Protein AF-0000000069313063 (afdb_homodimer)

InterPro domains:
  IPR000152 EGF-type aspartate/asparagine hydroxylation site [PS00010] (157-168)
  IPR000152 EGF-type aspartate/asparagine hydroxylation site [PS00010] (200-211)
  IPR000742 EGF-like domain [PS01186] (166-179)
  IPR000742 EGF-like domain [PS01186] (209-223)
  IPR000742 EGF-like domain [PS50026] (142-180)
  IPR000742 EGF-like domain [PS50026] (181-224)
  IPR000742 EGF-like domain [SM00181] (109-139)
  IPR000742 EGF-like domain [SM00181] (145-180)
  IPR000742 EGF-like domain [SM00181] (184-224)
  IPR001881 EGF-like calcium-binding domain [SM00179] (142-180)
  IPR001881 EGF-like calcium-binding domain [SM00179] (181-224)
  IPR018097 EGF-like calcium-binding, conserved site [PS01187] (181-209)
  IPR024731 NELL2-like, EGF domain [PF12947] (150-179)
  IPR049883 NOTCH1, EGF-like calcium-binding domain [PF07645] (181-223)

pLDDT: mean 73.03, std 28.34, range [18.27, 98.0]

Sequence (508 aa):
MAVDRWSEAVGRNRRKFAKMKIFLPLVVWIVLLFRTTSAQYSASRKNVGIFGLKHEVFFLNLEDGYFGCQVNESTDYLQLYELSKLCDGTSDCYMGSDELRNKLKCTNDCDKDGTACSNGVCLEGLCHCNDGFGGCNCQVPDENECKYRPCDVFAHCTNTLGSFTCTCFPGYRGDGFHCEDIDECQDPAIAARCVENAECCNLPAHFVCKCKPGFEGDGEERCTGKCLDRVAILAINGKVGQGGSSPPGCDLRMMAVDRWSEAVGRNRRKFAKMKIFLPL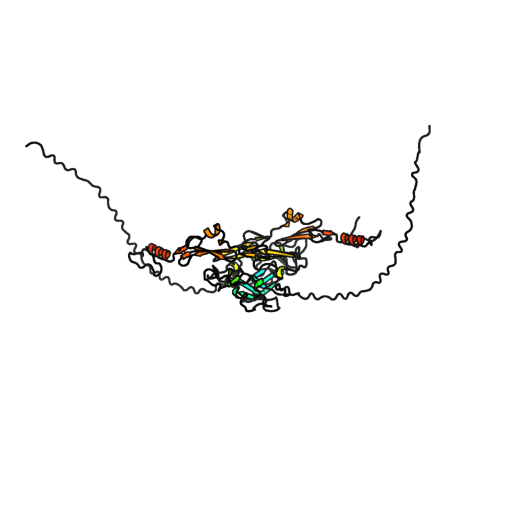VVWIVLLFRTTSAQYSASRKNVGIFGLKHEVFFLNLEDGYFGCQVNESTDYLQLYELSKLCDGTSDCYMGSDELRNKLKCTNDCDKDGTACSNGVCLEGLCHCNDGFGGCNCQVPDENECKYRPCDVFAHCTNTLGSFTCTCFPGYRGDGFHCEDIDECQDPAIAARCVENAECCNLPAHFVCKCKPGFEGDGEERCTGKCLDRVAILAINGKVGQGGSSPPGCDLRM

Organism: Aedes albopictus (NCBI:txid7160)

Radius of gyration: 39.66 Å; Cα contacts (8 Å, |Δi|>4): 950; chains: 2; bounding box: 86×191×45 Å

Secondary structure (DSSP, 8-state):
-------------------------------------------------SSSSTT--EEEETTTTEEEE-SSS--SEEEEEEGGGTTSS---SGGGGGG-HHHHTB-S---BTTB---SEEEETTEEEEPTTEESGGG-EE---GGGG--S-TTEEEEEETTEEEEEEPTTEEESSSSEEE--GGGSHHHHTTS-TTEEEEEETTEEEEEEPTTEEE-SSS-EEEHHHHHHHHHHHTT---TT----TT-----/-------------------------------------------------SSSSTT--EEEETTTTEEEE-SSS--SEEEEEEGGGTTSS---SGGGGGG-HHHHTB-S---BTTB---SEEEETTEEEEPTTEESGGG-EE---GGGG--S-TTEEEEEETTEEEEEEPTTEEESSSSEEE--GGGSHHHHTTS-TTEEEEEETTEEEEEEPTTEEE-SSS-EEEHHHHHHHHHHHTT---TT----TT-----

Solvent-accessible surface area (backbone atoms only — not comparable to full-atom values): 28732 Å² total; per-residue (Å²): 140,90,86,85,78,83,76,79,76,79,79,77,82,73,78,74,78,78,70,82,74,72,76,69,70,75,69,72,72,72,71,69,74,70,76,69,74,73,71,76,72,72,82,68,80,76,25,54,9,24,85,78,37,58,41,40,55,74,49,80,36,69,61,63,9,29,32,34,24,15,64,50,81,56,69,54,43,27,40,55,41,52,31,46,53,46,58,62,84,57,70,71,29,40,93,32,63,45,48,42,37,80,75,65,33,54,46,85,64,27,59,52,95,86,40,62,49,78,38,17,29,32,40,76,47,36,37,45,25,16,61,49,31,21,64,78,39,19,74,33,83,21,69,57,56,49,60,30,59,74,39,22,83,54,27,45,56,41,51,39,79,82,38,66,47,42,40,35,37,83,37,36,46,63,72,2,64,49,48,43,71,45,59,50,48,74,39,65,76,56,32,62,45,23,29,70,59,26,40,58,38,66,41,83,44,40,64,46,33,40,34,36,93,69,32,45,61,66,2,52,83,40,34,44,44,58,41,54,56,52,45,48,51,32,51,70,66,61,65,58,56,93,81,70,74,58,62,93,86,33,78,71,75,123,136,75,89,86,76,92,75,89,74,88,74,83,80,74,87,70,77,73,73,75,75,74,71,68,70,74,71,73,72,73,72,69,74,69,73,67,74,75,71,74,71,73,84,68,84,76,43,64,5,25,84,73,40,42,60,50,54,74,48,79,37,70,62,66,9,30,30,35,24,16,63,51,82,56,68,54,43,27,42,54,41,52,32,48,54,46,57,62,84,58,70,71,28,42,92,34,64,44,49,42,36,78,75,65,35,53,48,83,64,26,57,50,95,87,41,62,50,79,39,17,28,31,39,75,46,35,37,45,24,16,62,50,31,22,62,77,41,18,74,34,84,22,68,57,56,50,51,34,57,77,36,22,85,54,29,46,55,42,51,39,79,82,37,67,49,41,41,35,36,83,37,36,46,64,72,2,63,49,48,42,70,46,61,49,48,75,39,64,75,54,32,61,47,25,30,72,59,27,41,58,37,66,40,83,43,39,64,45,33,40,33,35,92,68,32,46,61,67,2,51,84,40,33,45,43,57,40,54,54,53,44,49,51,32,50,70,66,62,64,59,54,92,83,67,73,55,61,94,87,33,77,70,77,120

Foldseek 3Di:
DDDDDPPPPPDDPPPVPDDDPPPPPPPVPPPPPPVPPPPPPPPPQFQVQVVPHTVWDKDDDLQQQKIWTAQENDPPDIDIDGQQQALPPDQRHYVSPSNPCVVQQFDQQQCPPNHHLPQAGQHVNHGRGTAQFDDGSRPHGAHRPCVVVQFDPQWDWHGHRNDIAIGGDQQWDDRRNDIDGDFQCVDPVSQPLFDPQWGWAGDGNGIFTGGHPQWDDRRRPDTHGPQVVVVVVCVVVVVPDDPDDRPPPPPPPD/DDDDDPDDDPDPDDDPPPPPPPCPPPPVPPPPPPPPVPPPPPPPQCQCPVVSGHQWDKDDDLQQQKIWTAQENDPPDIDIDGQQQALPPDQRHYVSPSNPCVVQQFDQQQDPPNHHLPQAGQHVNHGRGTAQFDDGSRPHGAHRPCVVVQFDPQWDWHGHGNDIAIGGDQQWDDRRNDIDGDFQCVDPVSQPLFDPQWGWAGDGNGIATGGHPQWDDRRRPDTHGPQVVVVVVCVVVVVPDDPDDRPPPPPPPD

Structure (mmCIF, N/CA/C/O backbone):
data_AF-0000000069313063-model_v1
#
loop_
_entity.id
_entity.type
_entity.pdbx_description
1 polymer 'Uncharacterized protein'
#
loop_
_atom_site.group_PDB
_atom_site.id
_atom_site.type_symbol
_atom_site.label_atom_id
_atom_site.label_alt_id
_atom_site.label_comp_id
_atom_site.label_asym_id
_atom_site.label_entity_id
_atom_site.label_seq_id
_atom_site.pdbx_PDB_ins_code
_atom_site.Cartn_x
_atom_site.Cartn_y
_atom_site.Cartn_z
_atom_site.occupancy
_atom_site.B_iso_or_equiv
_atom_site.auth_seq_id
_atom_site.auth_comp_id
_atom_site.auth_asym_id
_atom_site.auth_atom_id
_atom_site.pdbx_PDB_model_num
ATOM 1 N N . MET A 1 1 ? 63.906 84 6.797 1 19.88 1 MET A N 1
ATOM 2 C CA . MET A 1 1 ? 62.812 84.375 5.914 1 19.88 1 MET A CA 1
ATOM 3 C C . MET A 1 1 ? 61.656 83.438 6.027 1 19.88 1 MET A C 1
ATOM 5 O O . MET A 1 1 ? 61.844 82.25 6.457 1 19.88 1 MET A O 1
ATOM 9 N N . ALA A 1 2 ? 60.438 83.875 5.461 1 21.88 2 ALA A N 1
ATOM 10 C CA . ALA A 1 2 ? 59 83.875 5.602 1 21.88 2 ALA A CA 1
ATOM 11 C C . ALA A 1 2 ? 58.406 82.5 5.168 1 21.88 2 ALA A C 1
ATOM 13 O O . ALA A 1 2 ? 58.719 82 4.09 1 21.88 2 ALA A O 1
ATOM 14 N N . VAL A 1 3 ? 57.656 81.875 6.07 1 22.44 3 VAL A N 1
ATOM 15 C CA . VAL A 1 3 ? 57.25 80.5 6.375 1 22.44 3 VAL A CA 1
ATOM 16 C C . VAL A 1 3 ? 56.312 80 5.293 1 22.44 3 VAL A C 1
ATOM 18 O O . VAL A 1 3 ? 56.594 79 4.645 1 22.44 3 VAL A O 1
ATOM 21 N N . ASP A 1 4 ? 54.906 80.125 5.395 1 19.3 4 ASP A N 1
ATOM 22 C CA . ASP A 1 4 ? 53.938 79.125 5.789 1 19.3 4 ASP A CA 1
ATOM 23 C C . ASP A 1 4 ? 53.094 78.688 4.594 1 19.3 4 ASP A C 1
ATOM 25 O O . ASP A 1 4 ? 52.938 77.5 4.332 1 19.3 4 ASP A O 1
ATOM 29 N N . ARG A 1 5 ? 51.875 79.438 4.273 1 22.56 5 ARG A N 1
ATOM 30 C CA . ARG A 1 5 ? 50.469 79.125 4.539 1 22.56 5 ARG A CA 1
ATOM 31 C C . ARG A 1 5 ? 49.75 78.75 3.258 1 22.56 5 ARG A C 1
ATOM 33 O O . ARG A 1 5 ? 49.062 79.562 2.67 1 22.56 5 ARG A O 1
ATOM 40 N N . TRP A 1 6 ? 50.25 78.125 2.268 1 23.5 6 TRP A N 1
ATOM 41 C CA . TRP A 1 6 ? 49.656 78.25 0.927 1 23.5 6 TRP A CA 1
ATOM 42 C C . TRP A 1 6 ? 48.312 77.562 0.877 1 23.5 6 TRP A C 1
ATOM 44 O O . TRP A 1 6 ? 48.219 76.312 0.879 1 23.5 6 TRP A O 1
ATOM 54 N N . SER A 1 7 ? 47.281 77.938 1.852 1 25.27 7 SER A N 1
ATOM 55 C CA . SER A 1 7 ? 46 77.312 2.121 1 25.27 7 SER A CA 1
ATOM 56 C C . SER A 1 7 ? 45.125 77.312 0.876 1 25.27 7 SER A C 1
ATOM 58 O O . SER A 1 7 ? 44.75 78.312 0.347 1 25.27 7 SER A O 1
ATOM 60 N N . GLU A 1 8 ? 45.406 76.375 -0.096 1 24.44 8 GLU A N 1
ATOM 61 C CA . GLU A 1 8 ? 44.781 76.312 -1.408 1 24.44 8 GLU A CA 1
ATOM 62 C C . GLU A 1 8 ? 43.25 76.188 -1.281 1 24.44 8 GLU A C 1
ATOM 64 O O . GLU A 1 8 ? 42.75 75.375 -0.456 1 24.44 8 GLU A O 1
ATOM 69 N N . ALA A 1 9 ? 42.438 77.125 -1.592 1 25.62 9 ALA A N 1
ATOM 70 C CA . ALA A 1 9 ? 41.125 77.688 -1.739 1 25.62 9 ALA A CA 1
ATOM 71 C C . ALA A 1 9 ? 40.219 76.812 -2.559 1 25.62 9 ALA A C 1
ATOM 73 O O . ALA A 1 9 ? 40.281 76.75 -3.789 1 25.62 9 ALA A O 1
ATOM 74 N N . VAL A 1 10 ? 40.219 75.375 -2.166 1 27.88 10 VAL A N 1
ATOM 75 C CA . VAL A 1 10 ? 39.5 74.5 -3.08 1 27.88 10 VAL A CA 1
ATOM 76 C C . VAL A 1 10 ? 38.031 74.938 -3.188 1 27.88 10 VAL A C 1
ATOM 78 O O . VAL A 1 10 ? 37.375 75.188 -2.174 1 27.88 10 VAL A O 1
ATOM 81 N N . GLY A 1 11 ? 37.656 75.562 -4.277 1 22.42 11 GLY A N 1
ATOM 82 C CA . GLY A 1 11 ? 36.469 76.25 -4.805 1 22.42 11 GLY A CA 1
ATOM 83 C C . GLY A 1 11 ? 35.188 75.438 -4.645 1 22.42 11 GLY A C 1
ATOM 84 O O . GLY A 1 11 ? 35.219 74.188 -4.711 1 22.42 11 GLY A O 1
ATOM 85 N N . ARG A 1 12 ? 34.094 75.875 -4.023 1 24.94 12 ARG A N 1
ATOM 86 C CA . ARG A 1 12 ? 32.781 75.75 -3.383 1 24.94 12 ARG A CA 1
ATOM 87 C C . ARG A 1 12 ? 31.703 75.438 -4.406 1 24.94 12 ARG A C 1
ATOM 89 O O . ARG A 1 12 ? 30.938 76.312 -4.809 1 24.94 12 ARG A O 1
ATOM 96 N N . ASN A 1 13 ? 32.062 74.688 -5.602 1 23.06 13 ASN A N 1
ATOM 97 C CA . ASN A 1 13 ? 30.984 74.812 -6.598 1 23.06 13 ASN A CA 1
ATOM 98 C C . ASN A 1 13 ? 29.672 74.25 -6.082 1 23.06 13 ASN A C 1
ATOM 100 O O . ASN A 1 13 ? 29.578 73.062 -5.789 1 23.06 13 ASN A O 1
ATOM 104 N N . ARG A 1 14 ? 28.797 75 -5.391 1 25.19 14 ARG A N 1
ATOM 105 C CA . ARG A 1 14 ? 27.531 74.812 -4.695 1 25.19 14 ARG A CA 1
ATOM 106 C C . ARG A 1 14 ? 26.422 74.438 -5.664 1 25.19 14 ARG A C 1
ATOM 108 O O . ARG A 1 14 ? 25.969 75.25 -6.465 1 25.19 14 ARG A O 1
ATOM 115 N N . ARG A 1 15 ? 26.594 73.25 -6.461 1 24.78 15 ARG A N 1
ATOM 116 C CA . ARG A 1 15 ? 25.547 72.938 -7.445 1 24.78 15 ARG A CA 1
ATOM 117 C C . ARG A 1 15 ? 24.172 72.875 -6.789 1 24.78 15 ARG A C 1
ATOM 119 O O . ARG A 1 15 ? 23.953 72 -5.926 1 24.78 15 ARG A O 1
ATOM 126 N N . LYS A 1 16 ? 23.547 74 -6.598 1 24.11 16 LYS A N 1
ATOM 127 C CA . LYS A 1 16 ? 22.234 74.188 -5.988 1 24.11 16 LYS A CA 1
ATOM 128 C C . LYS A 1 16 ? 21.172 73.375 -6.688 1 24.11 16 LYS A C 1
ATOM 130 O O . LYS A 1 16 ? 20.922 73.562 -7.883 1 24.11 16 LYS A O 1
ATOM 135 N N . PHE A 1 17 ? 21.156 72.062 -6.422 1 24.08 17 PHE A N 1
ATOM 136 C CA . PHE A 1 17 ? 20.219 71.125 -7.004 1 24.08 17 PHE A CA 1
ATOM 137 C C . PHE A 1 17 ? 18.781 71.625 -6.836 1 24.08 17 PHE A C 1
ATOM 139 O O . PHE A 1 17 ? 18.359 71.938 -5.734 1 24.08 17 PHE A O 1
ATOM 146 N N . ALA A 1 18 ? 18.328 72.25 -7.91 1 21.94 18 ALA A N 1
ATOM 147 C CA . ALA A 1 18 ? 17.047 72.875 -8.156 1 21.94 18 ALA A CA 1
ATOM 148 C C . ALA A 1 18 ? 15.914 72.062 -7.5 1 21.94 18 ALA A C 1
ATOM 150 O O . ALA A 1 18 ? 16.078 70.938 -7.129 1 21.94 18 ALA A O 1
ATOM 151 N N . LYS A 1 19 ? 14.805 72.25 -8.109 1 24.27 19 LYS A N 1
ATOM 152 C CA . LYS A 1 19 ? 13.453 72.75 -7.941 1 24.27 19 LYS A CA 1
ATOM 153 C C . LYS A 1 19 ? 12.461 71.688 -7.617 1 24.27 19 LYS A C 1
ATOM 155 O O . LYS A 1 19 ? 11.398 71.938 -7.051 1 24.27 19 LYS A O 1
ATOM 160 N N . MET A 1 20 ? 12.555 70.438 -8.242 1 25.53 20 MET A N 1
ATOM 161 C CA . MET A 1 20 ? 11.281 70.125 -8.875 1 25.53 20 MET A CA 1
ATOM 162 C C . MET A 1 20 ? 10.227 69.75 -7.828 1 25.53 20 MET A C 1
ATOM 164 O O . MET A 1 20 ? 10.453 68.875 -6.98 1 25.53 20 MET A O 1
ATOM 168 N N . LYS A 1 21 ? 9.445 70.75 -7.504 1 25.38 21 LYS A N 1
ATOM 169 C CA . LYS A 1 21 ? 8.352 70.688 -6.535 1 25.38 21 LYS A CA 1
ATOM 170 C C . LYS A 1 21 ? 7.434 69.5 -6.816 1 25.38 21 LYS A C 1
ATOM 172 O O . LYS A 1 21 ? 6.859 69.375 -7.898 1 25.38 21 LYS A O 1
ATOM 177 N N . ILE A 1 22 ? 7.746 68.375 -6.309 1 27.7 22 ILE A N 1
ATOM 178 C CA . ILE A 1 22 ? 7.004 67.125 -6.441 1 27.7 22 ILE A CA 1
ATOM 179 C C . ILE A 1 22 ? 5.582 67.312 -5.914 1 27.7 22 ILE A C 1
ATOM 181 O O . ILE A 1 22 ? 5.387 67.625 -4.742 1 27.7 22 ILE A O 1
ATOM 185 N N . PHE A 1 23 ? 4.844 68.062 -6.73 1 26.73 23 PHE A N 1
ATOM 186 C CA . PHE A 1 23 ? 3.434 68.25 -6.406 1 26.73 23 PHE A CA 1
ATOM 187 C C . PHE A 1 23 ? 2.828 66.938 -5.922 1 26.73 23 PHE A C 1
ATOM 189 O O . PHE A 1 23 ? 2.879 65.938 -6.629 1 26.73 23 PHE A O 1
ATOM 196 N N . LEU A 1 24 ? 2.914 66.75 -4.691 1 26.66 24 LEU A N 1
ATOM 197 C CA . LEU A 1 24 ? 2.396 65.625 -3.98 1 26.66 24 LEU A CA 1
ATOM 198 C C . LEU A 1 24 ? 0.89 65.5 -4.172 1 26.66 24 LEU A C 1
ATOM 200 O O . LEU A 1 24 ? 0.127 66.312 -3.709 1 26.66 24 LEU A O 1
ATOM 204 N N . PRO A 1 25 ? 0.519 65.312 -5.465 1 30.34 25 PRO A N 1
ATOM 205 C CA . PRO A 1 25 ? -0.942 65.312 -5.562 1 30.34 25 PRO A CA 1
ATOM 206 C C . PRO A 1 25 ? -1.604 64.562 -4.422 1 30.34 25 PRO A C 1
ATOM 208 O O . PRO A 1 25 ? -0.998 63.625 -3.854 1 30.34 25 PRO A O 1
ATOM 211 N N . LEU A 1 26 ? -2.242 65.312 -3.688 1 28.28 26 LEU A N 1
ATOM 212 C CA . LEU A 1 26 ? -3.084 64.875 -2.59 1 28.28 26 LEU A CA 1
ATOM 213 C C . LEU A 1 26 ? -4.008 63.719 -3.051 1 28.28 26 LEU A C 1
ATOM 215 O O . LEU A 1 26 ? -4.961 63.969 -3.791 1 28.28 26 LEU A O 1
ATOM 219 N N . VAL A 1 27 ? -3.447 62.75 -3.695 1 27.09 27 VAL A N 1
ATOM 220 C CA . VAL A 1 27 ? -4.379 61.719 -4.129 1 27.09 27 VAL A CA 1
ATOM 221 C C . VAL A 1 27 ? -5.332 61.375 -2.984 1 27.09 27 VAL A C 1
ATOM 223 O O . VAL A 1 27 ? -4.895 61 -1.896 1 27.09 27 VAL A O 1
ATOM 226 N N . VAL A 1 28 ? -6.32 62.156 -2.852 1 25.17 28 VAL A N 1
ATOM 227 C CA . VAL A 1 28 ? -7.465 61.875 -1.992 1 25.17 28 VAL A CA 1
ATOM 228 C C . VAL A 1 28 ? -7.805 60.406 -2.049 1 25.17 28 VAL A C 1
ATOM 230 O O . VAL A 1 28 ? -8.102 59.875 -3.119 1 25.17 28 VAL A O 1
ATOM 233 N N . TRP A 1 29 ? -7.168 59.688 -1.203 1 25.36 29 TRP A N 1
ATOM 234 C CA . TRP A 1 29 ? -7.402 58.25 -0.982 1 25.36 29 TRP A CA 1
ATOM 235 C C . TRP A 1 29 ? -8.883 57.969 -0.744 1 25.36 29 TRP A C 1
ATOM 237 O O . TRP A 1 29 ? -9.438 58.375 0.287 1 25.36 29 TRP A O 1
ATOM 247 N N . ILE A 1 30 ? -9.656 58.469 -1.692 1 25.67 30 ILE A N 1
ATOM 248 C CA . ILE A 1 30 ? -11.039 58.031 -1.514 1 25.67 30 ILE A CA 1
ATOM 249 C C . ILE A 1 30 ? -11.078 56.594 -1.012 1 25.67 30 ILE A C 1
ATOM 251 O O . ILE A 1 30 ? -10.531 55.688 -1.649 1 25.67 30 ILE A O 1
ATOM 255 N N . VAL A 1 31 ? -11.172 56.531 0.251 1 25.62 31 VAL A N 1
ATOM 256 C CA . VAL A 1 31 ? -11.336 55.344 1.094 1 25.62 31 VAL A CA 1
ATOM 257 C C . VAL A 1 31 ? -12.539 54.531 0.612 1 25.62 31 VAL A C 1
ATOM 259 O O . VAL A 1 31 ? -13.688 54.906 0.853 1 25.62 31 VAL A O 1
ATOM 262 N N . LEU A 1 32 ? -12.656 54.5 -0.656 1 25.53 32 LEU A N 1
ATOM 263 C CA . LEU A 1 32 ? -13.852 53.719 -0.974 1 25.53 32 LEU A CA 1
ATOM 264 C C . LEU A 1 32 ? -13.922 52.438 -0.115 1 25.53 32 LEU A C 1
ATOM 266 O O . LEU A 1 32 ? -12.953 51.688 -0.033 1 25.53 32 LEU A O 1
ATOM 270 N N . LEU A 1 33 ? -14.672 52.594 0.9 1 27.05 33 LEU A N 1
ATOM 271 C CA . LEU A 1 33 ? -15.133 51.562 1.818 1 27.05 33 LEU A CA 1
ATOM 272 C C . LEU A 1 33 ? -15.602 50.344 1.054 1 27.05 33 LEU A C 1
ATOM 274 O O . LEU A 1 33 ? -16.719 50.312 0.542 1 27.05 33 LEU A O 1
ATOM 278 N N . PHE A 1 34 ? -14.93 49.938 0.054 1 26.33 34 PHE A N 1
ATOM 279 C CA . PHE A 1 34 ? -15.492 48.75 -0.546 1 26.33 34 PHE A CA 1
ATOM 280 C C . PHE A 1 34 ? -15.734 47.688 0.511 1 26.33 34 PHE A C 1
ATOM 282 O O . PHE A 1 34 ? -14.805 47.281 1.22 1 26.33 34 PHE A O 1
ATOM 289 N N . ARG A 1 35 ? -16.891 47.75 1.106 1 26.06 35 ARG A N 1
ATOM 290 C CA . ARG A 1 35 ? -17.469 46.688 1.923 1 26.06 35 ARG A CA 1
ATOM 291 C C . ARG A 1 35 ? -17.219 45.312 1.307 1 26.06 35 ARG A C 1
ATOM 293 O O . ARG A 1 35 ? -17.812 44.969 0.28 1 26.06 35 ARG A O 1
ATOM 300 N N . THR A 1 36 ? -16.016 44.969 1.08 1 24.17 36 THR A N 1
ATOM 301 C CA . THR A 1 36 ? -15.859 43.625 0.569 1 24.17 36 THR A CA 1
ATOM 302 C C . THR A 1 36 ? -16.594 42.625 1.452 1 24.17 36 THR A C 1
ATOM 304 O O . THR A 1 36 ? -16.297 42.5 2.645 1 24.17 36 THR A O 1
ATOM 307 N N . THR A 1 37 ? -17.859 42.531 1.268 1 28.08 37 THR A N 1
ATOM 308 C CA . THR A 1 37 ? -18.641 41.438 1.832 1 28.08 37 THR A CA 1
ATOM 309 C C . THR A 1 37 ? -17.891 40.125 1.699 1 28.08 37 THR A C 1
ATOM 311 O O . THR A 1 37 ? -17.531 39.719 0.592 1 28.08 37 THR A O 1
ATOM 314 N N . SER A 1 38 ? -16.969 39.906 2.527 1 24.75 38 SER A N 1
ATOM 315 C CA . SER A 1 38 ? -16.234 38.656 2.619 1 24.75 38 SER A CA 1
ATOM 316 C C . SER A 1 38 ? -17.172 37.469 2.656 1 24.75 38 SER A C 1
ATOM 318 O O . SER A 1 38 ? -17.922 37.281 3.627 1 24.75 38 SER A O 1
ATOM 320 N N . ALA A 1 39 ? -17.891 37.281 1.632 1 25.47 39 ALA A N 1
ATOM 321 C CA . ALA A 1 39 ? -18.703 36.062 1.594 1 25.47 39 ALA A CA 1
ATOM 322 C C . ALA A 1 39 ? -17.922 34.844 2.041 1 25.47 39 ALA A C 1
ATOM 324 O O . ALA A 1 39 ? -16.844 34.562 1.497 1 25.47 39 ALA A O 1
ATOM 325 N N . GLN A 1 40 ? -18.031 34.438 3.234 1 23.42 40 GLN A N 1
ATOM 326 C CA . GLN A 1 40 ? -17.609 33.25 3.955 1 23.42 40 GLN A CA 1
ATOM 327 C C . GLN A 1 40 ? -17.844 31.984 3.113 1 23.42 40 GLN A C 1
ATOM 329 O O . GLN A 1 40 ? -18.984 31.594 2.863 1 23.42 40 GLN A O 1
ATOM 334 N N . TYR A 1 41 ? -17.141 31.969 2.037 1 21.73 41 TYR A N 1
ATOM 335 C CA . TYR A 1 41 ? -17.266 30.734 1.285 1 21.73 41 TYR A CA 1
ATOM 336 C C . TYR A 1 41 ? -17.156 29.531 2.207 1 21.73 41 TYR A C 1
ATOM 338 O O . TYR A 1 41 ? -16.172 29.375 2.936 1 21.73 41 TYR A O 1
ATOM 346 N N . SER A 1 42 ? -18.203 29.078 2.766 1 24.08 42 SER A N 1
ATOM 347 C CA . SER A 1 42 ? -18.453 27.797 3.406 1 24.08 42 SER A CA 1
ATOM 348 C C . SER A 1 42 ? -17.734 26.672 2.688 1 24.08 42 SER A C 1
ATOM 350 O O . SER A 1 42 ? -17.891 26.484 1.479 1 24.08 42 SER A O 1
ATOM 352 N N . ALA A 1 43 ? -16.562 26.453 3.125 1 25.83 43 ALA A N 1
ATOM 353 C CA . ALA A 1 43 ? -15.68 25.406 2.633 1 25.83 43 ALA A CA 1
ATOM 354 C C . ALA A 1 43 ? -16.453 24.109 2.398 1 25.83 43 ALA A C 1
ATOM 356 O O . ALA A 1 43 ? -16.844 23.422 3.354 1 25.83 43 ALA A O 1
ATOM 357 N N . SER A 1 44 ? -17.375 24.047 1.571 1 24.95 44 SER A N 1
ATOM 358 C CA . SER A 1 44 ? -18.016 22.844 1.021 1 24.95 44 SER A CA 1
ATOM 359 C C . SER A 1 44 ? -16.984 21.781 0.676 1 24.95 44 SER A C 1
ATOM 361 O O . SER A 1 44 ? -15.938 22.078 0.096 1 24.95 44 SER A O 1
ATOM 363 N N . ARG A 1 45 ? -16.922 20.672 1.453 1 28.59 45 ARG A N 1
ATOM 364 C CA . ARG A 1 45 ? -16.281 19.359 1.372 1 28.59 45 ARG A CA 1
ATOM 365 C C . ARG A 1 45 ? -16.141 18.906 -0.078 1 28.59 45 ARG A C 1
ATOM 367 O O . ARG A 1 45 ? -17.109 18.422 -0.681 1 28.59 45 ARG A O 1
ATOM 374 N N . LYS A 1 46 ? -15.469 19.656 -0.815 1 30.02 46 LYS A N 1
ATOM 375 C CA . LYS A 1 46 ? -15.266 19.141 -2.166 1 30.02 46 LYS A CA 1
ATOM 376 C C . LYS A 1 46 ? -14.805 17.688 -2.131 1 30.02 46 LYS A C 1
ATOM 378 O O . LYS A 1 46 ? -14.086 17.281 -1.217 1 30.02 46 LYS A O 1
ATOM 383 N N . ASN A 1 47 ? -15.414 16.656 -2.889 1 27.94 47 ASN A N 1
ATOM 384 C CA . ASN A 1 47 ? -15.641 15.281 -3.309 1 27.94 47 ASN A CA 1
ATOM 385 C C . ASN A 1 47 ? -14.359 14.625 -3.811 1 27.94 47 ASN A C 1
ATOM 387 O O . ASN A 1 47 ? -13.867 14.961 -4.887 1 27.94 47 ASN A O 1
ATOM 391 N N . VAL A 1 48 ? -13.375 14.547 -3.174 1 30.53 48 VAL A N 1
ATOM 392 C CA . VAL A 1 48 ? -12.086 14.086 -3.678 1 30.53 48 VAL A CA 1
ATOM 393 C C . VAL A 1 48 ? -12.219 12.664 -4.227 1 30.53 48 VAL A C 1
ATOM 395 O O . VAL A 1 48 ? -12.172 11.695 -3.471 1 30.53 48 VAL A O 1
ATOM 398 N N . GLY A 1 49 ? -13.258 12.234 -4.934 1 33.31 49 GLY A N 1
ATOM 399 C CA . GLY A 1 49 ? -13.445 11.039 -5.738 1 33.31 49 GLY A CA 1
ATOM 400 C C . GLY A 1 49 ? -12.367 10.844 -6.781 1 33.31 49 GLY A C 1
ATOM 401 O O . GLY A 1 49 ? -11.898 11.805 -7.391 1 33.31 49 GLY A O 1
ATOM 402 N N . ILE A 1 50 ? -11.352 10.094 -6.504 1 35.12 50 ILE A N 1
ATOM 403 C CA . ILE A 1 50 ? -10.453 9.922 -7.648 1 35.12 50 ILE A CA 1
ATOM 404 C C . ILE A 1 50 ? -11.266 9.93 -8.938 1 35.12 50 ILE A C 1
ATOM 406 O O . ILE A 1 50 ? -10.703 10.07 -10.031 1 35.12 50 ILE A O 1
ATOM 410 N N . PHE A 1 51 ? -12.047 8.867 -9.219 1 38.66 51 PHE A N 1
ATOM 411 C CA . PHE A 1 51 ? -12.719 8.828 -10.516 1 38.66 51 PHE A CA 1
ATOM 412 C C . PHE A 1 51 ? -13.391 10.164 -10.812 1 38.66 51 PHE A C 1
ATOM 414 O O . PHE A 1 51 ? -14.617 10.281 -10.75 1 38.66 51 PHE A O 1
ATOM 421 N N . GLY A 1 52 ? -12.398 11.211 -10.75 1 43.12 52 GLY A N 1
ATOM 422 C CA . GLY A 1 52 ? -12.867 12.555 -11.047 1 43.12 52 GLY A CA 1
ATOM 423 C C . GLY A 1 52 ? -14.039 12.977 -10.18 1 43.12 52 GLY A C 1
ATOM 424 O O . GLY A 1 52 ? -14.539 14.102 -10.305 1 43.12 52 GLY A O 1
ATOM 425 N N . LEU A 1 53 ? -14.625 11.953 -9.664 1 49.41 53 LEU A N 1
ATOM 426 C CA . LEU A 1 53 ? -15.836 12.445 -9.016 1 49.41 53 LEU A CA 1
ATOM 427 C C . LEU A 1 53 ? -15.547 12.914 -7.594 1 49.41 53 LEU A C 1
ATOM 429 O O . LEU A 1 53 ? -14.828 12.242 -6.848 1 49.41 53 LEU A O 1
ATOM 433 N N . LYS A 1 54 ? -15.633 14.039 -7.316 1 58.41 54 LYS A N 1
ATOM 434 C CA . LYS A 1 54 ? -15.578 14.719 -6.031 1 58.41 54 LYS A CA 1
ATOM 435 C C . LYS A 1 54 ? -16.109 13.828 -4.91 1 58.41 54 LYS A C 1
ATOM 437 O O . LYS A 1 54 ? -17.203 13.266 -5.031 1 58.41 54 LYS A O 1
ATOM 442 N N . HIS A 1 55 ? -15.297 13.117 -3.973 1 71.62 55 HIS A N 1
ATOM 443 C CA . HIS A 1 55 ? -15.656 12.523 -2.693 1 71.62 55 HIS A CA 1
ATOM 444 C C . HIS A 1 55 ? -15.727 11 -2.795 1 71.62 55 HIS A C 1
ATOM 446 O O . HIS A 1 55 ? -16.5 10.359 -2.072 1 71.62 55 HIS A O 1
ATOM 452 N N . GLU A 1 56 ? -15.078 10.43 -3.809 1 84.81 56 GLU A N 1
ATOM 453 C CA . GLU A 1 56 ? -15.109 8.969 -3.875 1 84.81 56 GLU A CA 1
ATOM 454 C C . GLU A 1 56 ? -13.945 8.359 -3.094 1 84.81 56 GLU A C 1
ATOM 456 O O . GLU A 1 56 ? -12.805 8.805 -3.223 1 84.81 56 GLU A O 1
ATOM 461 N N . VAL A 1 57 ? -14.281 7.414 -2.262 1 88.25 57 VAL A N 1
ATOM 462 C CA . VAL A 1 57 ? -13.25 6.648 -1.568 1 88.25 57 VAL A CA 1
ATOM 463 C C . VAL A 1 57 ? -13.258 5.203 -2.064 1 88.25 57 VAL A C 1
ATOM 465 O O . VAL A 1 57 ? -14.289 4.535 -2.031 1 88.25 57 VAL A O 1
ATOM 468 N N . PHE A 1 58 ? -12.164 4.852 -2.646 1 90.44 58 PHE A N 1
ATOM 469 C CA . PHE A 1 58 ? -11.93 3.523 -3.205 1 90.44 58 PHE A CA 1
ATOM 470 C C . PHE A 1 58 ? -10.523 3.045 -2.887 1 90.44 58 PHE A C 1
ATOM 472 O O . PHE A 1 58 ? -9.555 3.781 -3.08 1 90.44 58 PHE A O 1
ATOM 479 N N . PHE A 1 59 ? -10.438 1.835 -2.258 1 87.56 59 PHE A N 1
ATOM 480 C CA . PHE A 1 59 ? -9.102 1.286 -2.084 1 87.56 59 PHE A CA 1
ATOM 481 C C . PHE A 1 59 ? -9.031 -0.146 -2.604 1 87.56 59 PHE A C 1
ATOM 483 O O . PHE A 1 59 ? -9.992 -0.904 -2.479 1 87.56 59 PHE A O 1
ATOM 490 N N . LEU A 1 60 ? -7.938 -0.358 -3.145 1 90.62 60 LEU A N 1
ATOM 491 C CA . LEU A 1 60 ? -7.633 -1.663 -3.723 1 90.62 60 LEU A CA 1
ATOM 492 C C . LEU A 1 60 ? -6.5 -2.342 -2.965 1 90.62 60 LEU A C 1
ATOM 494 O O . LEU A 1 60 ? -5.398 -1.794 -2.861 1 90.62 60 LEU A O 1
ATOM 498 N N . ASN A 1 61 ? -6.844 -3.432 -2.363 1 87.44 61 ASN A N 1
ATOM 499 C CA . ASN A 1 61 ? -5.844 -4.262 -1.701 1 87.44 61 ASN A CA 1
ATOM 500 C C . ASN A 1 61 ? -5.676 -5.605 -2.404 1 87.44 61 ASN A C 1
ATOM 502 O O . ASN A 1 61 ? -6.246 -6.609 -1.974 1 87.44 61 ASN A O 1
ATOM 506 N N . LEU A 1 62 ? -4.867 -5.633 -3.336 1 88.75 62 LEU A N 1
ATOM 507 C CA . LEU A 1 62 ? -4.688 -6.801 -4.191 1 88.75 62 LEU A CA 1
ATOM 508 C C . LEU A 1 62 ? -4.02 -7.941 -3.428 1 88.75 62 LEU A C 1
ATOM 510 O O . LEU A 1 62 ? -4.344 -9.109 -3.639 1 88.75 62 LEU A O 1
ATOM 514 N N . GLU A 1 63 ? -3.148 -7.59 -2.525 1 82.62 63 GLU A N 1
ATOM 515 C CA . GLU A 1 63 ? -2.398 -8.594 -1.776 1 82.62 63 GLU A CA 1
ATOM 516 C C . GLU A 1 63 ? -3.305 -9.352 -0.813 1 82.62 63 GLU A C 1
ATOM 518 O O . GLU A 1 63 ? -3.105 -10.547 -0.574 1 82.62 63 GLU A O 1
ATOM 523 N N . ASP A 1 64 ? -4.328 -8.617 -0.399 1 82.62 64 ASP A N 1
ATOM 524 C CA . ASP A 1 64 ? -5.23 -9.25 0.558 1 82.62 64 ASP A CA 1
ATOM 525 C C . ASP A 1 64 ? -6.465 -9.82 -0.143 1 82.62 64 ASP A C 1
ATOM 527 O O . ASP A 1 64 ? -7.293 -10.477 0.486 1 82.62 64 ASP A O 1
ATOM 531 N N . GLY A 1 65 ? -6.617 -9.531 -1.396 1 89 65 GLY A N 1
ATOM 532 C CA . GLY A 1 65 ? -7.652 -10.156 -2.205 1 89 65 GLY A CA 1
ATOM 533 C C . GLY A 1 65 ? -9.008 -9.5 -2.051 1 89 65 GLY A C 1
ATOM 534 O O . GLY A 1 65 ? -10.047 -10.164 -2.168 1 89 65 GLY A O 1
ATOM 535 N N . TYR A 1 66 ? -9.008 -8.234 -1.665 1 90.44 66 TYR A N 1
ATOM 536 C CA . TYR A 1 66 ? -10.289 -7.531 -1.566 1 90.44 66 TYR A CA 1
ATOM 537 C C . TYR A 1 66 ? -10.133 -6.059 -1.935 1 90.44 66 TYR A C 1
ATOM 539 O O . TYR A 1 66 ? -9.008 -5.566 -2.074 1 90.44 66 TYR A O 1
ATOM 547 N N . PHE A 1 67 ? -11.18 -5.453 -2.129 1 93.44 67 PHE A N 1
ATOM 548 C CA . PHE A 1 67 ? -11.234 -4.004 -2.275 1 93.44 67 PHE A CA 1
ATOM 549 C C . PHE A 1 67 ? -12.375 -3.418 -1.455 1 93.44 67 PHE A C 1
ATOM 551 O O . PHE A 1 67 ? -13.258 -4.148 -1.005 1 93.44 67 PHE A O 1
ATOM 558 N N . GLY A 1 68 ? -12.234 -2.178 -1.141 1 93.38 68 GLY A N 1
ATOM 559 C CA . GLY A 1 68 ? -13.25 -1.453 -0.399 1 93.38 68 GLY A CA 1
ATOM 560 C C . GLY A 1 68 ? -13.672 -0.162 -1.075 1 93.38 68 GLY A C 1
ATOM 561 O O . GLY A 1 68 ? -12.852 0.534 -1.669 1 93.38 68 GLY A O 1
ATOM 562 N N . CYS A 1 69 ? -14.961 0.063 -0.936 1 94.62 69 CYS A N 1
ATOM 563 C CA . CYS A 1 69 ? -15.453 1.306 -1.52 1 94.62 69 CYS A CA 1
ATOM 564 C C . CYS A 1 69 ? -16.719 1.782 -0.806 1 94.62 69 CYS A C 1
ATOM 566 O O . CYS A 1 69 ? -17.344 1.021 -0.065 1 94.62 69 CYS A O 1
ATOM 568 N N . GLN A 1 70 ? -16.969 3.08 -0.952 1 93.56 70 GLN A N 1
ATOM 569 C CA . GLN A 1 70 ? -18.25 3.598 -0.469 1 93.56 70 GLN A CA 1
ATOM 570 C C . GLN A 1 70 ? -19.391 3.145 -1.362 1 93.56 70 GLN A C 1
ATOM 572 O O . GLN A 1 70 ? -19.219 2.99 -2.572 1 93.56 70 GLN A O 1
ATOM 577 N N . VAL A 1 71 ? -20.547 2.922 -0.799 1 94.19 71 VAL A N 1
ATOM 578 C CA . VAL A 1 71 ? -21.672 2.406 -1.564 1 94.19 71 VAL A CA 1
ATOM 579 C C . VAL A 1 71 ? -22.672 3.531 -1.831 1 94.19 71 VAL A C 1
ATOM 581 O O . VAL A 1 71 ? -23.594 3.377 -2.637 1 94.19 71 VAL A O 1
ATOM 584 N N . ASN A 1 72 ? -22.531 4.688 -1.206 1 91.56 72 ASN A N 1
ATOM 585 C CA . ASN A 1 72 ? -23.312 5.902 -1.422 1 91.56 72 ASN A CA 1
ATOM 586 C C . ASN A 1 72 ? -22.453 7.152 -1.275 1 91.56 72 ASN A C 1
ATOM 588 O O . ASN A 1 72 ? -21.234 7.082 -1.364 1 91.56 72 ASN A O 1
ATOM 592 N N . GLU A 1 73 ? -23.031 8.242 -1.081 1 88.88 73 GLU A N 1
ATOM 593 C CA . GLU A 1 73 ? -22.297 9.508 -1.07 1 88.88 73 GLU A CA 1
ATOM 594 C C . GLU A 1 73 ? -21.469 9.656 0.203 1 88.88 73 GLU A C 1
ATOM 596 O O . GLU A 1 73 ? -20.484 10.398 0.225 1 88.88 73 GLU A O 1
ATOM 601 N N . SER A 1 74 ? -21.875 8.977 1.203 1 88.94 74 SER A N 1
ATOM 602 C CA . SER A 1 74 ? -21.156 9.07 2.467 1 88.94 74 SER A CA 1
ATOM 603 C C . SER A 1 74 ? -19.781 8.422 2.367 1 88.94 74 SER A C 1
ATOM 605 O O . SER A 1 74 ? -19.641 7.352 1.774 1 88.94 74 SER A O 1
ATOM 607 N N . THR A 1 75 ? -18.75 9.039 2.949 1 87.81 75 THR A N 1
ATOM 608 C CA . THR A 1 75 ? -17.391 8.523 2.938 1 87.81 75 THR A CA 1
ATOM 609 C C . THR A 1 75 ? -17.016 7.93 4.293 1 87.81 75 THR A C 1
ATOM 611 O O . THR A 1 75 ? -15.875 7.551 4.523 1 87.81 75 THR A O 1
ATOM 614 N N . ASP A 1 76 ? -17.984 7.828 5.172 1 87.5 76 ASP A N 1
ATOM 615 C CA . ASP A 1 76 ? -17.703 7.406 6.539 1 87.5 76 ASP A CA 1
ATOM 616 C C . ASP A 1 76 ? -17.453 5.902 6.609 1 87.5 76 ASP A C 1
ATOM 618 O O . ASP A 1 76 ? -16.719 5.426 7.484 1 87.5 76 ASP A O 1
ATOM 622 N N . TYR A 1 77 ? -18.141 5.188 5.652 1 91.44 77 TYR A N 1
ATOM 623 C CA . TYR A 1 77 ? -18.062 3.73 5.684 1 91.44 77 TYR A CA 1
ATOM 624 C C . TYR A 1 77 ? -17.719 3.172 4.305 1 91.44 77 TYR A C 1
ATOM 626 O O . TYR A 1 77 ? -18.172 3.697 3.285 1 91.44 77 TYR A O 1
ATOM 634 N N . LEU A 1 78 ? -16.922 2.158 4.383 1 94.19 78 LEU A N 1
ATOM 635 C CA . LEU A 1 78 ? -16.641 1.406 3.168 1 94.19 78 LEU A CA 1
ATOM 636 C C . LEU A 1 78 ? -17.156 -0.023 3.275 1 94.19 78 LEU A C 1
ATOM 638 O O . LEU A 1 78 ? -17.078 -0.638 4.34 1 94.19 78 LEU A O 1
ATOM 642 N N . GLN A 1 79 ? -17.719 -0.458 2.201 1 95.81 79 GLN A N 1
ATOM 643 C CA . GLN A 1 79 ? -18.031 -1.877 2.1 1 95.81 79 GLN A CA 1
ATOM 644 C C . GLN A 1 79 ? -16.906 -2.654 1.436 1 95.81 79 GLN A C 1
ATOM 646 O O . GLN A 1 79 ? -16.297 -2.182 0.467 1 95.81 79 GLN A O 1
ATOM 651 N N . LEU A 1 80 ? -16.625 -3.832 1.991 1 94.31 80 LEU A N 1
ATOM 652 C CA . LEU A 1 80 ? -15.57 -4.684 1.455 1 94.31 80 LEU A CA 1
ATOM 653 C C . LEU A 1 80 ? -16.141 -5.719 0.491 1 94.31 80 LEU A C 1
ATOM 655 O O . LEU A 1 80 ? -17.203 -6.281 0.739 1 94.31 80 LEU A O 1
ATOM 659 N N . TYR A 1 81 ? -15.398 -5.922 -0.559 1 95.62 81 TYR A N 1
ATOM 660 C CA . TYR A 1 81 ? -15.766 -6.914 -1.561 1 95.62 81 TYR A CA 1
ATOM 661 C C . TYR A 1 81 ? -14.562 -7.773 -1.943 1 95.62 81 TYR A C 1
ATOM 663 O O . TYR A 1 81 ? -13.422 -7.336 -1.823 1 95.62 81 TYR A O 1
ATOM 671 N N . GLU A 1 82 ? -14.883 -8.938 -2.42 1 95.25 82 GLU A N 1
ATOM 672 C CA . GLU A 1 82 ? -13.852 -9.758 -3.057 1 95.25 82 GLU A CA 1
ATOM 673 C C . GLU A 1 82 ? -13.422 -9.156 -4.391 1 95.25 82 GLU A C 1
ATOM 675 O O . GLU A 1 82 ? -14.188 -8.43 -5.027 1 95.25 82 GLU A O 1
ATOM 680 N N . LEU A 1 83 ? -12.203 -9.523 -4.832 1 96.62 83 LEU A N 1
ATOM 681 C CA . LEU A 1 83 ? -11.641 -8.953 -6.055 1 96.62 83 LEU A CA 1
ATOM 682 C C . LEU A 1 83 ? -12.469 -9.359 -7.27 1 96.62 83 LEU A C 1
ATOM 684 O O . LEU A 1 83 ? -12.578 -8.594 -8.234 1 96.62 83 LEU A O 1
ATOM 688 N N . SER A 1 84 ? -13.078 -10.531 -7.195 1 97.25 84 SER A N 1
ATOM 689 C CA . SER A 1 84 ? -13.844 -11.039 -8.336 1 97.25 84 SER A CA 1
ATOM 690 C C . SER A 1 84 ? -15.039 -10.148 -8.633 1 97.25 84 SER A C 1
ATOM 692 O O . SER A 1 84 ? -15.656 -10.266 -9.695 1 97.25 84 SER A O 1
ATOM 694 N N . LYS A 1 85 ? -15.391 -9.258 -7.754 1 97.81 85 LYS A N 1
ATOM 695 C CA . LYS A 1 85 ? -16.5 -8.336 -7.965 1 97.81 85 LYS A CA 1
ATOM 696 C C . LYS A 1 85 ? -16.078 -7.137 -8.805 1 97.81 85 LYS A C 1
ATOM 698 O O . LYS A 1 85 ? -16.922 -6.359 -9.266 1 97.81 85 LYS A O 1
ATOM 703 N N . LEU A 1 86 ? -14.805 -6.988 -9 1 97.81 86 LEU A N 1
ATOM 704 C CA . LEU A 1 86 ? -14.328 -5.953 -9.914 1 97.81 86 LEU A CA 1
ATOM 705 C C . LEU A 1 86 ? -14.703 -6.285 -11.352 1 97.81 86 LEU A C 1
ATOM 707 O O . LEU A 1 86 ? -14.523 -7.418 -11.805 1 97.81 86 LEU A O 1
ATOM 711 N N . CYS A 1 87 ? -15.234 -5.305 -12.07 1 98 87 CYS A N 1
ATOM 712 C CA . CYS A 1 87 ? -15.523 -5.383 -13.5 1 98 87 CYS A CA 1
ATOM 713 C C . CYS A 1 87 ? -16.391 -6.598 -13.812 1 98 87 CYS A C 1
ATOM 715 O O . CYS A 1 87 ? -16.156 -7.281 -14.812 1 98 87 CYS A O 1
ATOM 717 N N . ASP A 1 88 ? -17.266 -6.926 -12.992 1 97.5 88 ASP A N 1
ATOM 718 C CA . ASP A 1 88 ? -18.109 -8.102 -13.219 1 97.5 88 ASP A CA 1
ATOM 719 C C . ASP A 1 88 ? -19.438 -7.715 -13.844 1 97.5 88 ASP A C 1
ATOM 721 O O . ASP A 1 88 ? -20.328 -8.555 -13.984 1 97.5 88 ASP A O 1
ATOM 725 N N . GLY A 1 89 ? -19.609 -6.422 -14.141 1 97.38 89 GLY A N 1
ATOM 726 C CA . GLY A 1 89 ? -20.812 -5.949 -14.805 1 97.38 89 GLY A CA 1
ATOM 727 C C . GLY A 1 89 ? -21.859 -5.453 -13.836 1 97.38 89 GLY A C 1
ATOM 728 O O . GLY A 1 89 ? -22.891 -4.91 -14.25 1 97.38 89 GLY A O 1
ATOM 729 N N . THR A 1 90 ? -21.641 -5.621 -12.578 1 97.69 90 THR A N 1
ATOM 730 C CA . THR A 1 90 ? -22.531 -5.129 -11.531 1 97.69 90 THR A CA 1
ATOM 731 C C . THR A 1 90 ? -21.891 -3.98 -10.766 1 97.69 90 THR A C 1
ATOM 733 O O . THR A 1 90 ? -20.797 -4.129 -10.203 1 97.69 90 THR A O 1
ATOM 736 N N . SER A 1 91 ? -22.531 -2.863 -10.758 1 96.69 91 SER A N 1
ATOM 737 C CA . SER A 1 91 ? -22.016 -1.717 -10.016 1 96.69 91 SER A CA 1
ATOM 738 C C . SER A 1 91 ? -22.297 -1.848 -8.523 1 96.69 91 SER A C 1
ATOM 740 O O . SER A 1 91 ? -23.438 -1.635 -8.078 1 96.69 91 SER A O 1
ATOM 742 N N . ASP A 1 92 ? -21.344 -2.141 -7.785 1 96.81 92 ASP A N 1
ATOM 743 C CA . ASP A 1 92 ? -21.484 -2.305 -6.34 1 96.81 92 ASP A CA 1
ATOM 744 C C . ASP A 1 92 ? -21.062 -1.031 -5.605 1 96.81 92 ASP A C 1
ATOM 746 O O . ASP A 1 92 ? -21.531 -0.771 -4.496 1 96.81 92 ASP A O 1
ATOM 750 N N . CYS A 1 93 ? -20.172 -0.271 -6.211 1 95.88 93 CYS A N 1
ATOM 751 C CA . CYS A 1 93 ? -19.594 0.891 -5.547 1 95.88 93 CYS A CA 1
ATOM 752 C C . CYS A 1 93 ? -20.266 2.176 -6.016 1 95.88 93 CYS A C 1
ATOM 754 O O . CYS A 1 93 ? -20.859 2.217 -7.094 1 95.88 93 CYS A O 1
ATOM 756 N N . TYR A 1 94 ? -20.203 3.217 -5.141 1 93.56 94 TYR A N 1
ATOM 757 C CA . TYR A 1 94 ? -20.672 4.562 -5.445 1 93.56 94 TYR A CA 1
ATOM 758 C C . TYR A 1 94 ? -20.125 5.047 -6.781 1 93.56 94 TYR A C 1
ATOM 760 O O . TYR A 1 94 ? -18.922 4.93 -7.039 1 93.56 94 TYR A O 1
ATOM 768 N N . MET A 1 95 ? -21.016 5.379 -7.727 1 91.88 95 MET A N 1
ATOM 769 C CA . MET A 1 95 ? -20.688 5.906 -9.047 1 91.88 95 MET A CA 1
ATOM 770 C C . MET A 1 95 ? -20.062 4.828 -9.93 1 91.88 95 MET A C 1
ATOM 772 O O . MET A 1 95 ? -19.453 5.137 -10.953 1 91.88 95 MET A O 1
ATOM 776 N N . GLY A 1 96 ? -20.078 3.555 -9.531 1 94.94 96 GLY A N 1
ATOM 777 C CA . GLY A 1 96 ? -19.625 2.436 -10.336 1 94.94 96 GLY A CA 1
ATOM 778 C C . GLY A 1 96 ? -18.109 2.377 -10.477 1 94.94 96 GLY A C 1
ATOM 779 O O . GLY A 1 96 ? -17.594 1.988 -11.531 1 94.94 96 GLY A O 1
ATOM 780 N N . SER A 1 97 ? -17.438 2.801 -9.453 1 93.44 97 SER A N 1
ATOM 781 C CA . SER A 1 97 ? -15.977 2.861 -9.531 1 93.44 97 SER A CA 1
ATOM 782 C C . SER A 1 97 ? -15.375 1.47 -9.695 1 93.44 97 SER A C 1
ATOM 784 O O . SER A 1 97 ? -14.281 1.323 -10.242 1 93.44 97 SER A O 1
ATOM 786 N N . ASP A 1 98 ? -16.125 0.462 -9.328 1 96.62 98 ASP A N 1
ATOM 787 C CA . ASP A 1 98 ? -15.633 -0.91 -9.406 1 96.62 98 ASP A CA 1
ATOM 788 C C . ASP A 1 98 ? -15.781 -1.467 -10.82 1 96.62 98 ASP A C 1
ATOM 790 O O . ASP A 1 98 ? -15.312 -2.568 -11.117 1 96.62 98 ASP A O 1
ATOM 794 N N . GLU A 1 99 ? -16.328 -0.703 -11.727 1 97.25 99 GLU A N 1
ATOM 795 C CA . GLU A 1 99 ? -16.578 -1.173 -13.086 1 97.25 99 GLU A CA 1
ATOM 796 C C . GLU A 1 99 ? -15.75 -0.394 -14.102 1 97.25 99 GLU A C 1
ATOM 798 O O . GLU A 1 99 ? -15.969 -0.508 -15.312 1 97.25 99 GLU A O 1
ATOM 803 N N . LEU A 1 100 ? -14.828 0.442 -13.609 1 94.81 100 LEU A N 1
ATOM 804 C CA . LEU A 1 100 ? -13.969 1.214 -14.5 1 94.81 100 LEU A CA 1
ATOM 805 C C . LEU A 1 100 ? -12.844 0.348 -15.062 1 94.81 100 LEU A C 1
ATOM 807 O O . LEU A 1 100 ? -11.711 0.409 -14.586 1 94.81 100 LEU A O 1
ATOM 811 N N . ARG A 1 101 ? -13.086 -0.326 -16.078 1 96.75 101 ARG A N 1
ATOM 812 C CA . ARG A 1 101 ? -12.258 -1.402 -16.609 1 96.75 101 ARG A CA 1
ATOM 813 C C . ARG A 1 101 ? -10.875 -0.89 -16.984 1 96.75 101 ARG A C 1
ATOM 815 O O . ARG A 1 101 ? -9.867 -1.542 -16.703 1 96.75 101 ARG A O 1
ATOM 822 N N . ASN A 1 102 ? -10.805 0.273 -17.656 1 95 102 ASN A N 1
ATOM 823 C CA . ASN A 1 102 ? -9.516 0.804 -18.094 1 95 102 ASN A CA 1
ATOM 824 C C . ASN A 1 102 ? -8.664 1.245 -16.922 1 95 102 ASN A C 1
ATOM 826 O O . ASN A 1 102 ? -7.473 0.931 -16.844 1 95 102 ASN A O 1
ATOM 830 N N . LYS A 1 103 ? -9.273 1.84 -15.945 1 92.06 103 LYS A N 1
ATOM 831 C CA . LYS A 1 103 ? -8.555 2.348 -14.781 1 92.06 103 LYS A CA 1
ATOM 832 C C . LYS A 1 103 ? -8.086 1.206 -13.883 1 92.06 103 LYS A C 1
ATOM 834 O O . LYS A 1 103 ? -7.004 1.271 -13.297 1 92.06 103 LYS A O 1
ATOM 839 N N . LEU A 1 104 ? -8.898 0.193 -13.859 1 95.81 104 LEU A N 1
ATOM 840 C CA . LEU A 1 104 ? -8.609 -0.925 -12.969 1 95.81 104 LEU A CA 1
ATOM 841 C C . LEU A 1 104 ? -7.816 -2.006 -13.695 1 95.81 104 LEU A C 1
ATOM 843 O O . LEU A 1 104 ? -7.477 -3.033 -13.102 1 95.81 104 LEU A O 1
ATOM 847 N N . LYS A 1 105 ? -7.648 -1.838 -14.977 1 97.25 105 LYS A N 1
ATOM 848 C CA . LYS A 1 105 ? -6.855 -2.725 -15.828 1 97.25 105 LYS A CA 1
ATOM 849 C C . LYS A 1 105 ? -7.48 -4.113 -15.898 1 97.25 105 LYS A C 1
ATOM 851 O O . LYS A 1 105 ? -6.77 -5.121 -15.875 1 97.25 105 LYS A O 1
ATOM 856 N N . CYS A 1 106 ? -8.695 -4.109 -15.938 1 97.81 106 CYS A N 1
ATOM 857 C CA . CYS A 1 106 ? -9.414 -5.371 -16.094 1 97.81 106 CYS A CA 1
ATOM 858 C C . CYS A 1 106 ? -9.258 -5.91 -17.516 1 97.81 106 CYS A C 1
ATOM 860 O O . CYS A 1 106 ? -9.477 -5.184 -18.484 1 97.81 106 CYS A O 1
ATOM 862 N N . THR A 1 107 ? -8.898 -7.16 -17.672 1 96.44 107 THR A N 1
ATOM 863 C CA . THR A 1 107 ? -8.797 -7.871 -18.938 1 96.44 107 THR A CA 1
ATOM 864 C C . THR A 1 107 ? -9.484 -9.234 -18.859 1 96.44 107 THR A C 1
ATOM 866 O O . THR A 1 107 ? -10.156 -9.531 -17.859 1 96.44 107 THR A O 1
ATOM 869 N N . ASN A 1 108 ? -9.453 -9.977 -19.828 1 93.06 108 ASN A N 1
ATOM 870 C CA . ASN A 1 108 ? -10.094 -11.289 -19.875 1 93.06 108 ASN A CA 1
ATOM 871 C C . ASN A 1 108 ? -9.156 -12.352 -20.438 1 93.06 108 ASN A C 1
ATOM 873 O O . ASN A 1 108 ? -9.609 -13.383 -20.938 1 93.06 108 ASN A O 1
ATOM 877 N N . ASP A 1 109 ? -7.938 -12.141 -20.359 1 93.38 109 ASP A N 1
ATOM 878 C CA . ASP A 1 109 ? -6.969 -12.992 -21.047 1 93.38 109 ASP A CA 1
ATOM 879 C C . ASP A 1 109 ? -6.059 -13.703 -20.047 1 93.38 109 ASP A C 1
ATOM 881 O O . ASP A 1 109 ? -4.914 -14.031 -20.359 1 93.38 109 ASP A O 1
ATOM 885 N N . CYS A 1 110 ? -6.492 -13.883 -18.859 1 92.75 110 CYS A N 1
ATOM 886 C CA . CYS A 1 110 ? -5.59 -14.445 -17.859 1 92.75 110 CYS A CA 1
ATOM 887 C C . CYS A 1 110 ? -5.789 -15.953 -17.734 1 92.75 110 CYS A C 1
ATOM 889 O O . CYS A 1 110 ? -5.133 -16.594 -16.922 1 92.75 110 CYS A O 1
ATOM 891 N N . ASP A 1 111 ? -6.672 -16.531 -18.516 1 84.56 111 ASP A N 1
ATOM 892 C CA . ASP A 1 111 ? -6.832 -17.984 -18.516 1 84.56 111 ASP A CA 1
ATOM 893 C C . ASP A 1 111 ? -5.621 -18.672 -19.156 1 84.56 111 ASP A C 1
ATOM 895 O O . ASP A 1 111 ? -5.371 -18.516 -20.344 1 84.56 111 ASP A O 1
ATOM 899 N N . LYS A 1 112 ? -4.73 -19.125 -18.266 1 72.25 112 LYS A N 1
ATOM 900 C CA . LYS A 1 112 ? -3.533 -19.781 -18.766 1 72.25 112 LYS A CA 1
ATOM 901 C C . LYS A 1 112 ? -3.584 -21.297 -18.5 1 72.25 112 LYS A C 1
ATOM 903 O O . LYS A 1 112 ? -4.203 -21.734 -17.531 1 72.25 112 LYS A O 1
ATOM 908 N N . ASP A 1 113 ? -2.963 -22.016 -19.266 1 68.19 113 ASP A N 1
ATOM 909 C CA . ASP A 1 113 ? -2.77 -23.469 -19.141 1 68.19 113 ASP A CA 1
ATOM 910 C C . ASP A 1 113 ? -4.109 -24.188 -19.031 1 68.19 113 ASP A C 1
ATOM 912 O O . ASP A 1 113 ? -4.227 -25.188 -18.312 1 68.19 113 ASP A O 1
ATOM 916 N N . GLY A 1 114 ? -5.121 -23.547 -19.5 1 72.31 114 GLY A N 1
ATOM 917 C CA . GLY A 1 114 ? -6.41 -24.234 -19.531 1 72.31 114 GLY A CA 1
ATOM 918 C C . GLY A 1 114 ? -7.246 -23.984 -18.297 1 72.31 114 GLY A C 1
ATOM 919 O O . GLY A 1 114 ? -8.344 -24.547 -18.156 1 72.31 114 GLY A O 1
ATOM 920 N N . THR A 1 115 ? -6.676 -23.328 -17.344 1 81 115 THR A N 1
ATOM 921 C CA . THR A 1 115 ? -7.453 -23.094 -16.125 1 81 115 THR A CA 1
ATOM 922 C C . THR A 1 115 ? -8 -21.672 -16.094 1 81 115 THR A C 1
ATOM 924 O O . THR A 1 115 ? -7.312 -20.719 -16.5 1 81 115 THR A O 1
ATOM 927 N N . ALA A 1 116 ? -9.242 -21.594 -15.672 1 88.44 116 ALA A N 1
ATOM 928 C CA . ALA A 1 116 ? -9.93 -20.312 -15.641 1 88.44 116 ALA A CA 1
ATOM 929 C C . ALA A 1 116 ? -9.656 -19.562 -14.336 1 88.44 116 ALA A C 1
ATOM 931 O O . ALA A 1 116 ? -9.422 -20.188 -13.297 1 88.44 116 ALA A O 1
ATOM 932 N N . CYS A 1 117 ? -9.609 -18.25 -14.375 1 93.81 117 CYS A N 1
ATOM 933 C CA . CYS A 1 117 ? -9.547 -17.391 -13.195 1 93.81 117 CYS A CA 1
ATOM 934 C C . CYS A 1 117 ? -10.906 -17.297 -12.516 1 93.81 117 CYS A C 1
ATOM 936 O O . CYS A 1 117 ? -11.594 -16.281 -12.625 1 93.81 117 CYS A O 1
ATOM 938 N N . SER A 1 118 ? -11.273 -18.312 -11.719 1 92.31 118 SER A N 1
ATOM 939 C CA . SER A 1 118 ? -12.609 -18.375 -11.133 1 92.31 118 SER A CA 1
ATOM 940 C C . SER A 1 118 ? -12.617 -17.797 -9.727 1 92.31 118 SER A C 1
ATOM 942 O O . SER A 1 118 ? -13.672 -17.406 -9.219 1 92.31 118 SER A O 1
ATOM 944 N N . ASN A 1 119 ? -11.523 -17.781 -9.102 1 94.75 119 ASN A N 1
ATOM 945 C CA . ASN A 1 119 ? -11.406 -17.297 -7.727 1 94.75 119 ASN A CA 1
ATOM 946 C C . ASN A 1 119 ? -10.555 -16.047 -7.641 1 94.75 119 ASN A C 1
ATOM 948 O O . ASN A 1 119 ? -9.664 -15.945 -6.797 1 94.75 119 ASN A O 1
ATOM 952 N N . GLY A 1 120 ? -10.812 -15.117 -8.555 1 96.19 120 GLY A N 1
ATOM 953 C CA . GLY A 1 120 ? -10.078 -13.859 -8.648 1 96.19 120 GLY A CA 1
ATOM 954 C C . GLY A 1 120 ? -10.531 -12.984 -9.797 1 96.19 120 GLY A C 1
ATOM 955 O O . GLY A 1 120 ? -11.656 -13.117 -10.289 1 96.19 120 GLY A O 1
ATOM 956 N N . VAL A 1 121 ? -9.773 -12.047 -10.117 1 97.38 121 VAL A N 1
ATOM 957 C CA . VAL A 1 121 ? -10.062 -11.141 -11.219 1 97.38 121 VAL A CA 1
ATOM 958 C C . VAL A 1 121 ? -8.844 -11.039 -12.141 1 97.38 121 VAL A C 1
ATOM 960 O O . VAL A 1 121 ? -7.703 -11.055 -11.672 1 97.38 121 VAL A O 1
ATOM 963 N N . CYS A 1 122 ? -9.164 -11.008 -13.383 1 97.06 122 CYS A N 1
ATOM 964 C CA . CYS A 1 122 ? -8.109 -10.875 -14.375 1 97.06 122 CYS A CA 1
ATOM 965 C C . CYS A 1 122 ? -7.73 -9.414 -14.586 1 97.06 122 CYS A C 1
ATOM 967 O O . CYS A 1 122 ? -8.523 -8.633 -15.102 1 97.06 122 CYS A O 1
ATOM 969 N N . LEU A 1 123 ? -6.539 -9.047 -14.141 1 97.25 123 LEU A N 1
ATOM 970 C CA . LEU A 1 123 ? -6 -7.703 -14.336 1 97.25 123 LEU A CA 1
ATOM 971 C C . LEU A 1 123 ? -4.707 -7.742 -15.141 1 97.25 123 LEU A C 1
ATOM 973 O O . LEU A 1 123 ? -3.734 -8.383 -14.734 1 97.25 123 LEU A O 1
ATOM 977 N N . GLU A 1 124 ? -4.742 -7.141 -16.219 1 95.94 124 GLU A N 1
ATOM 978 C CA . GLU A 1 124 ? -3.6 -7.062 -17.125 1 95.94 124 GLU A CA 1
ATOM 979 C C . GLU A 1 124 ? -3 -8.445 -17.375 1 95.94 124 GLU A C 1
ATOM 981 O O . GLU A 1 124 ? -1.794 -8.641 -17.219 1 95.94 124 GLU A O 1
ATOM 986 N N . GLY A 1 125 ? -3.848 -9.398 -17.594 1 94.25 125 GLY A N 1
ATOM 987 C CA . GLY A 1 125 ? -3.471 -10.711 -18.078 1 94.25 125 GLY A CA 1
ATOM 988 C C . GLY A 1 125 ? -3.082 -11.672 -16.969 1 94.25 125 GLY A C 1
ATOM 989 O O . GLY A 1 125 ? -2.717 -12.82 -17.234 1 94.25 125 GLY A O 1
ATOM 990 N N . LEU A 1 126 ? -3.148 -11.266 -15.742 1 95.44 126 LEU A N 1
ATOM 991 C CA . LEU A 1 126 ? -2.844 -12.141 -14.609 1 95.44 126 LEU A CA 1
ATOM 992 C C . LEU A 1 126 ? -4.043 -12.258 -13.68 1 95.44 126 LEU A C 1
ATOM 994 O O . LEU A 1 126 ? -4.762 -11.281 -13.453 1 95.44 126 LEU A O 1
ATOM 998 N N . CYS A 1 127 ? -4.176 -13.375 -13.156 1 96 127 CYS A N 1
ATOM 999 C CA . CYS A 1 127 ? -5.273 -13.617 -12.227 1 96 127 CYS A CA 1
ATOM 1000 C C . CYS A 1 127 ? -4.891 -13.203 -10.805 1 96 127 CYS A C 1
ATOM 1002 O O . CYS A 1 127 ? -3.988 -13.789 -10.211 1 96 127 CYS A O 1
ATOM 1004 N N . HIS A 1 128 ? -5.504 -12.164 -10.273 1 95.44 128 HIS A N 1
ATOM 1005 C CA . HIS A 1 128 ? -5.363 -11.742 -8.883 1 95.44 128 HIS A CA 1
ATOM 1006 C C . HIS A 1 128 ? -6.402 -12.422 -8 1 95.44 128 HIS A C 1
ATOM 1008 O O . HIS A 1 128 ? -7.605 -12.312 -8.25 1 95.44 128 HIS A O 1
ATOM 1014 N N . CYS A 1 129 ? -5.969 -13.07 -6.988 1 94.94 129 CYS A N 1
ATOM 1015 C CA . CYS A 1 129 ? -6.793 -14.047 -6.277 1 94.94 129 CYS A CA 1
ATOM 1016 C C . CYS A 1 129 ? -7.68 -13.359 -5.242 1 94.94 129 CYS A C 1
ATOM 1018 O O . CYS A 1 129 ? -7.25 -12.406 -4.594 1 94.94 129 CYS A O 1
ATOM 1020 N N . ASN A 1 130 ? -8.883 -13.883 -5.078 1 94.56 130 ASN A N 1
ATOM 1021 C CA . ASN A 1 130 ? -9.68 -13.578 -3.895 1 94.56 130 ASN A CA 1
ATOM 1022 C C . ASN A 1 130 ? -8.984 -14.039 -2.617 1 94.56 130 ASN A C 1
ATOM 1024 O O . ASN A 1 130 ? -8.117 -14.914 -2.66 1 94.56 130 ASN A O 1
ATOM 1028 N N . ASP A 1 131 ? -9.492 -13.398 -1.572 1 89.06 131 ASP A N 1
ATOM 1029 C CA . ASP A 1 131 ? -9.055 -13.898 -0.274 1 89.06 131 ASP A CA 1
ATOM 1030 C C . ASP A 1 131 ? -9.336 -15.398 -0.141 1 89.06 131 ASP A C 1
ATOM 1032 O O . ASP A 1 131 ? -10.406 -15.867 -0.53 1 89.06 131 ASP A O 1
ATOM 1036 N N . GLY A 1 132 ? -8.305 -16.156 0.36 1 90.06 132 GLY A N 1
ATOM 1037 C CA . GLY A 1 132 ? -8.477 -17.578 0.59 1 90.06 132 GLY A CA 1
ATOM 1038 C C . GLY A 1 132 ? -7.957 -18.438 -0.547 1 90.06 132 GLY A C 1
ATOM 1039 O O . GLY A 1 132 ? -7.949 -19.656 -0.453 1 90.06 132 GLY A O 1
ATOM 1040 N N . PHE A 1 133 ? -7.531 -17.797 -1.57 1 92.44 133 PHE A N 1
ATOM 1041 C CA . PHE A 1 133 ? -7.055 -18.547 -2.725 1 92.44 133 PHE A CA 1
ATOM 1042 C C . PHE A 1 133 ? -5.652 -18.109 -3.121 1 92.44 133 PHE A C 1
ATOM 1044 O O . PHE A 1 133 ? -5.234 -17 -2.791 1 92.44 133 PHE A O 1
ATOM 1051 N N . GLY A 1 134 ? -4.949 -19.016 -3.781 1 90.94 134 GLY A N 1
ATOM 1052 C CA . GLY A 1 134 ? -3.617 -18.734 -4.293 1 90.94 134 GLY A CA 1
ATOM 1053 C C . GLY A 1 134 ? -3.193 -19.688 -5.398 1 90.94 134 GLY A C 1
ATOM 1054 O O . GLY A 1 134 ? -4.039 -20.297 -6.059 1 90.94 134 GLY A O 1
ATOM 1055 N N . GLY A 1 135 ? -1.894 -19.609 -5.707 1 88.81 135 GLY A N 1
ATOM 1056 C CA . GLY A 1 135 ? -1.361 -20.484 -6.75 1 88.81 135 GLY A CA 1
ATOM 1057 C C . GLY A 1 135 ? -1.62 -19.953 -8.148 1 88.81 135 GLY A C 1
ATOM 1058 O O . GLY A 1 135 ? -2.107 -18.844 -8.32 1 88.81 135 GLY A O 1
ATOM 1059 N N . CYS A 1 136 ? -1.275 -20.844 -9.078 1 88.88 136 CYS A N 1
ATOM 1060 C CA . CYS A 1 136 ? -1.473 -20.484 -10.469 1 88.88 136 CYS A CA 1
ATOM 1061 C C . CYS A 1 136 ? -2.957 -20.359 -10.797 1 88.88 136 CYS A C 1
ATOM 1063 O O . CYS A 1 136 ? -3.725 -21.297 -10.562 1 88.88 136 CYS A O 1
ATOM 1065 N N . ASN A 1 137 ? -3.314 -19.203 -11.148 1 91.44 137 ASN A N 1
ATOM 1066 C CA . ASN A 1 137 ? -4.688 -18.859 -11.523 1 91.44 137 ASN A CA 1
ATOM 1067 C C . ASN A 1 137 ? -5.645 -19.031 -10.352 1 91.44 137 ASN A C 1
ATOM 1069 O O . ASN A 1 137 ? -6.828 -19.312 -10.547 1 91.44 137 ASN A O 1
ATOM 1073 N N . CYS A 1 138 ? -5.121 -19 -9.203 1 93.06 138 CYS A N 1
ATOM 1074 C CA . CYS A 1 138 ? -5.91 -18.969 -7.98 1 93.06 138 CYS A CA 1
ATOM 1075 C C . CYS A 1 138 ? -6.715 -20.25 -7.809 1 93.06 138 CYS A C 1
ATOM 1077 O O . CYS A 1 138 ? -7.91 -20.203 -7.508 1 93.06 138 CYS A O 1
ATOM 1079 N N . GLN A 1 139 ? -6.113 -21.406 -8.031 1 89.5 139 GLN A N 1
ATOM 1080 C CA . GLN A 1 139 ? -6.812 -22.672 -8.016 1 89.5 139 GLN A CA 1
ATOM 1081 C C . GLN A 1 139 ? -6.578 -23.422 -6.699 1 89.5 139 GLN A C 1
ATOM 1083 O O . GLN A 1 139 ? -7.156 -24.484 -6.465 1 89.5 139 GLN A O 1
ATOM 1088 N N . VAL A 1 140 ? -5.762 -22.875 -5.887 1 88.69 140 VAL A N 1
ATOM 1089 C CA . VAL A 1 140 ? -5.375 -23.562 -4.664 1 88.69 140 VAL A CA 1
ATOM 1090 C C . VAL A 1 140 ? -5.816 -22.766 -3.447 1 88.69 140 VAL A C 1
ATOM 1092 O O . VAL A 1 140 ? -5.625 -21.547 -3.402 1 88.69 140 VAL A O 1
ATOM 1095 N N . PRO A 1 141 ? -6.48 -23.484 -2.486 1 90.88 141 PRO A N 1
ATOM 1096 C CA . PRO A 1 141 ? -6.719 -22.75 -1.235 1 90.88 141 PRO A CA 1
ATOM 1097 C C . PRO A 1 141 ? -5.434 -22.25 -0.586 1 90.88 141 PRO A C 1
ATOM 1099 O O . PRO A 1 141 ? -4.41 -22.938 -0.616 1 90.88 141 PRO A O 1
ATOM 1102 N N . ASP A 1 142 ? -5.457 -21.062 -0.153 1 90.12 142 ASP A N 1
ATOM 1103 C CA . ASP A 1 142 ? -4.297 -20.453 0.493 1 90.12 142 ASP A CA 1
ATOM 1104 C C . ASP A 1 142 ? -4.727 -19.469 1.581 1 90.12 142 ASP A C 1
ATOM 1106 O O . ASP A 1 142 ? -5.59 -18.625 1.351 1 90.12 142 ASP A O 1
ATOM 1110 N N . GLU A 1 143 ? -4.184 -19.672 2.701 1 88.19 143 GLU A N 1
ATOM 1111 C CA . GLU A 1 143 ? -4.41 -18.688 3.754 1 88.19 143 GLU A CA 1
ATOM 1112 C C . GLU A 1 143 ? -3.602 -17.422 3.502 1 88.19 143 GLU A C 1
ATOM 1114 O O . GLU A 1 143 ? -2.4 -17.484 3.227 1 88.19 143 GLU A O 1
ATOM 1119 N N . ASN A 1 144 ? -4.242 -16.328 3.535 1 85.69 144 ASN A N 1
ATOM 1120 C CA . ASN A 1 144 ? -3.551 -15.047 3.4 1 85.69 144 ASN A CA 1
ATOM 1121 C C . ASN A 1 144 ? -2.984 -14.57 4.738 1 85.69 144 ASN A C 1
ATOM 1123 O O . ASN A 1 144 ? -3.701 -13.977 5.543 1 85.69 144 ASN A O 1
ATOM 1127 N N . GLU A 1 145 ? -1.752 -14.797 4.949 1 87.75 145 GLU A N 1
ATOM 1128 C CA . GLU A 1 145 ? -1.088 -14.461 6.203 1 87.75 145 GLU A CA 1
ATOM 1129 C C . GLU A 1 145 ? -1.065 -12.953 6.434 1 87.75 145 GLU A C 1
ATOM 1131 O O . GLU A 1 145 ? -0.991 -12.492 7.578 1 87.75 145 GLU A O 1
ATOM 1136 N N . CYS A 1 146 ? -1.185 -12.156 5.434 1 86 146 CYS A N 1
ATOM 1137 C CA . CYS A 1 146 ? -1.105 -10.703 5.539 1 86 146 CYS A CA 1
ATOM 1138 C C . CYS A 1 146 ? -2.277 -10.156 6.344 1 86 146 CYS A C 1
ATOM 1140 O O . CYS A 1 146 ? -2.188 -9.062 6.914 1 86 146 CYS A O 1
ATOM 1142 N N . LYS A 1 147 ? -3.293 -10.828 6.355 1 81.62 147 LYS A N 1
ATOM 1143 C CA . LYS A 1 147 ? -4.477 -10.375 7.082 1 81.62 147 LYS A CA 1
ATOM 1144 C C . LYS A 1 147 ? -4.188 -10.242 8.578 1 81.62 147 LYS A C 1
ATOM 1146 O O . LYS A 1 147 ? -4.91 -9.555 9.297 1 81.62 147 LYS A O 1
ATOM 1151 N N . TYR A 1 148 ? -3.125 -10.875 8.977 1 82.94 148 TYR A N 1
ATOM 1152 C CA . TYR A 1 148 ? -2.734 -10.82 10.383 1 82.94 148 TYR A CA 1
ATOM 1153 C C . TYR A 1 148 ? -1.732 -9.695 10.625 1 82.94 148 TYR A C 1
ATOM 1155 O O . TYR A 1 148 ? -1.209 -9.547 11.734 1 82.94 148 TYR A O 1
ATOM 1163 N N . ARG A 1 149 ? -1.354 -8.953 9.672 1 86.25 149 ARG A N 1
ATOM 1164 C CA . ARG A 1 149 ? -0.47 -7.793 9.734 1 86.25 149 ARG A CA 1
ATOM 1165 C C . ARG A 1 149 ? 0.876 -8.164 10.352 1 86.25 149 ARG A C 1
ATOM 1167 O O . ARG A 1 149 ? 1.326 -7.527 11.305 1 86.25 149 ARG A O 1
ATOM 1174 N N . PRO A 1 150 ? 1.424 -9.227 9.797 1 91.69 150 PRO A N 1
ATOM 1175 C CA . PRO A 1 150 ? 2.711 -9.688 10.328 1 91.69 150 PRO A CA 1
ATOM 1176 C C . PRO A 1 150 ? 3.85 -8.711 10.039 1 91.69 150 PRO A C 1
ATOM 1178 O O . PRO A 1 150 ? 4.914 -8.797 10.656 1 91.69 150 PRO A O 1
ATOM 1181 N N . CYS A 1 151 ? 3.721 -7.84 9.102 1 94.31 151 CYS A N 1
ATOM 1182 C CA . CYS A 1 151 ? 4.781 -6.926 8.688 1 94.31 151 CYS A CA 1
ATOM 1183 C C . CYS A 1 151 ? 4.703 -5.613 9.461 1 94.31 151 CYS A C 1
ATOM 1185 O O . CYS A 1 151 ? 3.725 -5.363 10.172 1 94.31 151 CYS A O 1
ATOM 1187 N N . ASP A 1 152 ? 5.785 -4.82 9.352 1 95.69 152 ASP A N 1
ATOM 1188 C CA . ASP A 1 152 ? 5.832 -3.479 9.922 1 95.69 152 ASP A CA 1
ATOM 1189 C C . ASP A 1 152 ? 4.746 -2.588 9.328 1 95.69 152 ASP A C 1
ATOM 1191 O O . ASP A 1 152 ? 4.355 -2.77 8.172 1 95.69 152 ASP A O 1
ATOM 1195 N N . VAL A 1 153 ? 4.23 -1.577 10.055 1 93.75 153 VAL A N 1
ATOM 1196 C CA . VAL A 1 153 ? 3.191 -0.678 9.562 1 93.75 153 VAL A CA 1
ATOM 1197 C C . VAL A 1 153 ? 3.73 0.148 8.398 1 93.75 153 VAL A C 1
ATOM 1199 O O . VAL A 1 153 ? 2.957 0.687 7.602 1 93.75 153 VAL A O 1
ATOM 1202 N N . PHE A 1 154 ? 5.09 0.216 8.266 1 95.38 154 PHE A N 1
ATOM 1203 C CA . PHE A 1 154 ? 5.723 0.947 7.172 1 95.38 154 PHE A CA 1
ATOM 1204 C C . PHE A 1 154 ? 6.227 -0.01 6.098 1 95.38 154 PHE A C 1
ATOM 1206 O O . PHE A 1 154 ? 7.219 0.273 5.422 1 95.38 154 PHE A O 1
ATOM 1213 N N . ALA A 1 155 ? 5.562 -1.162 6.059 1 93.56 155 ALA A N 1
ATOM 1214 C CA . ALA A 1 155 ? 5.973 -2.172 5.086 1 93.56 155 ALA A CA 1
ATOM 1215 C C . ALA A 1 155 ? 4.777 -2.678 4.285 1 93.56 155 ALA A C 1
ATOM 1217 O O . ALA A 1 155 ? 3.631 -2.541 4.715 1 93.56 155 ALA A O 1
ATOM 1218 N N . HIS A 1 156 ? 5.074 -3.16 3.133 1 88.69 156 HIS A N 1
ATOM 1219 C CA . HIS A 1 156 ? 4.133 -3.873 2.277 1 88.69 156 HIS A CA 1
ATOM 1220 C C . HIS A 1 156 ? 4.188 -5.375 2.529 1 88.69 156 HIS A C 1
ATOM 1222 O O . HIS A 1 156 ? 5.273 -5.957 2.611 1 88.69 156 HIS A O 1
ATOM 1228 N N . CYS A 1 157 ? 3.059 -5.957 2.734 1 88.56 157 CYS A N 1
ATOM 1229 C CA . CYS A 1 157 ? 2.947 -7.402 2.895 1 88.56 157 CYS A CA 1
ATOM 1230 C C . CYS A 1 157 ? 2.482 -8.062 1.602 1 88.56 157 CYS A C 1
ATOM 1232 O O . CYS A 1 157 ? 1.462 -7.672 1.033 1 88.56 157 CYS A O 1
ATOM 1234 N N . THR A 1 158 ? 3.152 -8.969 1.11 1 85.31 158 THR A N 1
ATOM 1235 C CA . THR A 1 158 ? 2.779 -9.758 -0.062 1 85.31 158 THR A CA 1
ATOM 1236 C C . THR A 1 158 ? 2.508 -11.211 0.321 1 85.31 158 THR A C 1
ATOM 1238 O O . THR A 1 158 ? 3.396 -11.898 0.818 1 85.31 158 THR A O 1
ATOM 1241 N N . ASN A 1 159 ? 1.296 -11.594 0.059 1 86.38 159 ASN A N 1
ATOM 1242 C CA . ASN A 1 159 ? 0.944 -12.984 0.303 1 86.38 159 ASN A CA 1
ATOM 1243 C C . ASN A 1 159 ? 1.496 -13.906 -0.786 1 86.38 159 ASN A C 1
ATOM 1245 O O . ASN A 1 159 ? 1.341 -13.625 -1.976 1 86.38 159 ASN A O 1
ATOM 1249 N N . THR A 1 160 ? 2.182 -14.891 -0.411 1 84.5 160 THR A N 1
ATOM 1250 C CA . THR A 1 160 ? 2.646 -15.945 -1.309 1 84.5 160 THR A CA 1
ATOM 1251 C C . THR A 1 160 ? 2.059 -17.297 -0.912 1 84.5 160 THR A C 1
ATOM 1253 O O . THR A 1 160 ? 1.467 -17.422 0.162 1 84.5 160 THR A O 1
ATOM 1256 N N . LEU A 1 161 ? 2.102 -18.188 -1.847 1 82.81 161 LEU A N 1
ATOM 1257 C CA . LEU A 1 161 ? 1.521 -19.5 -1.542 1 82.81 161 LEU A CA 1
ATOM 1258 C C . LEU A 1 161 ? 2.164 -20.094 -0.297 1 82.81 161 LEU A C 1
ATOM 1260 O O . LEU A 1 161 ? 3.346 -20.453 -0.311 1 82.81 161 LEU A O 1
ATOM 1264 N N . GLY A 1 162 ? 1.406 -20.172 0.749 1 84.31 162 GLY A N 1
ATOM 1265 C CA . GLY A 1 162 ? 1.848 -20.75 2.008 1 84.31 162 GLY A CA 1
ATOM 1266 C C . GLY A 1 162 ? 2.793 -19.844 2.779 1 84.31 162 GLY A C 1
ATOM 1267 O O . GLY A 1 162 ? 3.428 -20.281 3.742 1 84.31 162 GLY A O 1
ATOM 1268 N N . SER A 1 163 ? 3.012 -18.766 2.369 1 88.56 163 SER A N 1
ATOM 1269 C CA . SER A 1 163 ? 3.979 -17.875 3 1 88.56 163 SER A CA 1
ATOM 1270 C C . SER A 1 163 ? 3.654 -16.406 2.701 1 88.56 163 SER A C 1
ATOM 1272 O O . SER A 1 163 ? 2.551 -16.094 2.256 1 88.56 163 SER A O 1
ATOM 1274 N N . PHE A 1 164 ? 4.52 -15.531 3.195 1 89.5 164 PHE A N 1
ATOM 1275 C CA . PHE A 1 164 ? 4.395 -14.109 2.906 1 89.5 164 PHE A CA 1
ATOM 1276 C C . PHE A 1 164 ? 5.762 -13.438 2.904 1 89.5 164 PHE A C 1
ATOM 1278 O O . PHE A 1 164 ? 6.742 -14.008 3.389 1 89.5 164 PHE A O 1
ATOM 1285 N N . THR A 1 165 ? 5.801 -12.289 2.266 1 91.75 165 THR A N 1
ATOM 1286 C CA . THR A 1 165 ? 7.008 -11.477 2.293 1 91.75 165 THR A CA 1
ATOM 1287 C C . THR A 1 165 ? 6.684 -10.047 2.727 1 91.75 165 THR A C 1
ATOM 1289 O O . THR A 1 165 ? 5.566 -9.57 2.521 1 91.75 165 THR A O 1
ATOM 1292 N N . CYS A 1 166 ? 7.641 -9.438 3.41 1 94.25 166 CYS A N 1
ATOM 1293 C CA . CYS A 1 166 ? 7.512 -8.055 3.861 1 94.25 166 CYS A CA 1
ATOM 1294 C C . CYS A 1 166 ? 8.594 -7.176 3.24 1 94.25 166 CYS A C 1
ATOM 1296 O O . CYS A 1 166 ? 9.773 -7.539 3.238 1 94.25 166 CYS A O 1
ATOM 1298 N N . THR A 1 167 ? 8.18 -6.051 2.703 1 93.31 167 THR A N 1
ATOM 1299 C CA . THR A 1 167 ? 9.102 -5.082 2.121 1 93.31 167 THR A CA 1
ATOM 1300 C C . THR A 1 167 ? 8.766 -3.668 2.586 1 93.31 167 THR A C 1
ATOM 1302 O O . THR A 1 167 ? 7.609 -3.24 2.504 1 93.31 167 THR A O 1
ATOM 1305 N N . CYS A 1 168 ? 9.781 -3.004 3.084 1 95.44 168 CYS A N 1
ATOM 1306 C CA . CYS A 1 168 ? 9.523 -1.642 3.537 1 95.44 168 CYS A CA 1
ATOM 1307 C C . CYS A 1 168 ? 9.055 -0.761 2.385 1 95.44 168 CYS A C 1
ATOM 1309 O O . CYS A 1 168 ? 9.508 -0.924 1.25 1 95.44 168 CYS A O 1
ATOM 1311 N N . PHE A 1 169 ? 8.188 0.241 2.65 1 90.94 169 PHE A N 1
ATOM 1312 C CA . PHE A 1 169 ? 7.75 1.215 1.654 1 90.94 169 PHE A CA 1
ATOM 1313 C C . PHE A 1 169 ? 8.922 2.068 1.187 1 90.94 169 PHE A C 1
ATOM 1315 O O . PHE A 1 169 ? 9.93 2.184 1.887 1 90.94 169 PHE A O 1
ATOM 1322 N N . PRO A 1 170 ? 8.734 2.643 -0.026 1 89.25 170 PRO A N 1
ATOM 1323 C CA . PRO A 1 170 ? 9.742 3.631 -0.422 1 89.25 170 PRO A CA 1
ATOM 1324 C C . PRO A 1 170 ? 9.906 4.75 0.604 1 89.25 170 PRO A C 1
ATOM 1326 O O . PRO A 1 170 ? 8.914 5.23 1.163 1 89.25 170 PRO A O 1
ATOM 1329 N N . GLY A 1 171 ? 11.18 5.113 0.873 1 92.62 171 GLY A N 1
ATOM 1330 C CA . GLY A 1 171 ? 11.461 6.133 1.873 1 92.62 171 GLY A CA 1
ATOM 1331 C C . GLY A 1 171 ? 11.75 5.555 3.244 1 92.62 171 GLY A C 1
ATOM 1332 O O . GLY A 1 171 ? 12.086 6.289 4.176 1 92.62 171 GLY A O 1
ATOM 1333 N N . TYR A 1 172 ? 11.609 4.273 3.354 1 95.31 172 TYR A N 1
ATOM 1334 C CA . TYR A 1 172 ? 11.938 3.543 4.574 1 95.31 172 TYR A CA 1
ATOM 1335 C C . TYR A 1 172 ? 13.016 2.496 4.309 1 95.31 172 TYR A C 1
ATOM 1337 O O . TYR A 1 172 ? 13.211 2.074 3.168 1 95.31 172 TYR A O 1
ATOM 1345 N N . ARG A 1 173 ? 13.727 2.199 5.328 1 97.5 173 ARG A N 1
ATOM 1346 C CA . ARG A 1 173 ? 14.727 1.14 5.246 1 97.5 173 ARG A CA 1
ATOM 1347 C C . ARG A 1 173 ? 14.508 0.095 6.336 1 97.5 173 ARG A C 1
ATOM 1349 O O . ARG A 1 173 ? 13.961 0.399 7.395 1 97.5 173 ARG A O 1
ATOM 1356 N N . GLY A 1 174 ? 14.883 -1.223 6 1 98 174 GLY A N 1
ATOM 1357 C CA . GLY A 1 174 ? 14.719 -2.334 6.922 1 98 174 GLY A CA 1
ATOM 1358 C C . GLY A 1 174 ? 14.453 -3.654 6.227 1 98 174 GLY A C 1
ATOM 1359 O O . GLY A 1 174 ? 14.594 -3.76 5.008 1 98 174 GLY A O 1
ATOM 1360 N N . ASP A 1 175 ? 14.031 -4.668 6.992 1 97.12 175 ASP A N 1
ATOM 1361 C CA . ASP A 1 175 ? 13.844 -6.016 6.465 1 97.12 175 ASP A CA 1
ATOM 1362 C C . ASP A 1 175 ? 12.367 -6.316 6.238 1 97.12 175 ASP A C 1
ATOM 1364 O O . ASP A 1 175 ? 12 -7.453 5.93 1 97.12 175 ASP A O 1
ATOM 1368 N N . GLY A 1 176 ? 11.516 -5.305 6.402 1 96.69 176 GLY A N 1
ATOM 1369 C CA . GLY A 1 176 ? 10.086 -5.488 6.242 1 96.69 176 GLY A CA 1
ATOM 1370 C C . GLY A 1 176 ? 9.367 -5.77 7.547 1 96.69 176 GLY A C 1
ATOM 1371 O O . GLY A 1 176 ? 8.195 -5.422 7.707 1 96.69 176 GLY A O 1
ATOM 1372 N N . PHE A 1 177 ? 10.031 -6.457 8.453 1 96.88 177 PHE A N 1
ATOM 1373 C CA . PHE A 1 177 ? 9.484 -6.707 9.781 1 96.88 177 PHE A CA 1
ATOM 1374 C C . PHE A 1 177 ? 9.742 -5.523 10.703 1 96.88 177 PHE A C 1
ATOM 1376 O O . PHE A 1 177 ? 8.977 -5.289 11.641 1 96.88 177 PHE A O 1
ATOM 1383 N N . HIS A 1 178 ? 10.797 -4.875 10.398 1 97.44 178 HIS A N 1
ATOM 1384 C CA . HIS A 1 178 ? 11.148 -3.604 11.023 1 97.44 178 HIS A CA 1
ATOM 1385 C C . HIS A 1 178 ? 11.578 -2.576 9.977 1 97.44 178 HIS A C 1
ATOM 1387 O O . HIS A 1 178 ? 12.516 -2.814 9.211 1 97.44 178 HIS A O 1
ATOM 1393 N N . CYS A 1 179 ? 10.867 -1.533 9.93 1 97.75 179 CYS A N 1
ATOM 1394 C CA . CYS A 1 179 ? 11.156 -0.458 8.992 1 97.75 179 CYS A CA 1
ATOM 1395 C C . CYS A 1 179 ? 11.281 0.879 9.711 1 97.75 179 CYS A C 1
ATOM 1397 O O . CYS A 1 179 ? 10.531 1.154 10.648 1 97.75 179 CYS A O 1
ATOM 1399 N N . GLU A 1 180 ? 12.219 1.643 9.289 1 97.38 180 GLU A N 1
ATOM 1400 C CA . GLU A 1 180 ? 12.422 2.988 9.82 1 97.38 180 GLU A CA 1
ATOM 1401 C C . GLU A 1 180 ? 12.539 4.012 8.695 1 97.38 180 GLU A C 1
ATOM 1403 O O . GLU A 1 180 ? 13.039 3.697 7.609 1 97.38 180 GLU A O 1
ATOM 1408 N N . ASP A 1 181 ? 12.047 5.152 8.984 1 97.06 181 ASP A N 1
ATOM 1409 C CA . ASP A 1 181 ? 12.125 6.238 8.016 1 97.06 181 ASP A CA 1
ATOM 1410 C C . ASP A 1 181 ? 13.578 6.613 7.73 1 97.06 181 ASP A C 1
ATOM 1412 O O . ASP A 1 181 ? 14.398 6.68 8.648 1 97.06 181 ASP A O 1
ATOM 1416 N N . ILE A 1 182 ? 13.852 6.82 6.449 1 97.12 182 ILE A N 1
ATOM 1417 C CA . ILE A 1 182 ? 15.133 7.391 6.059 1 97.12 182 ILE A CA 1
ATOM 1418 C C . ILE A 1 182 ? 15.109 8.906 6.246 1 97.12 182 ILE A C 1
ATOM 1420 O O . ILE A 1 182 ? 14.258 9.594 5.672 1 97.12 182 ILE A O 1
ATOM 1424 N N . ASP A 1 183 ? 16.016 9.398 7.016 1 96.94 183 ASP A N 1
ATOM 1425 C CA . ASP A 1 183 ? 16.125 10.852 7.16 1 96.94 183 ASP A CA 1
ATOM 1426 C C . ASP A 1 183 ? 16.969 11.445 6.031 1 96.94 183 ASP A C 1
ATOM 1428 O O . ASP A 1 183 ? 18.188 11.562 6.156 1 96.94 183 ASP A O 1
ATOM 1432 N N . GLU A 1 184 ? 16.375 11.922 4.977 1 96.19 184 GLU A N 1
ATOM 1433 C CA . GLU A 1 184 ? 17.047 12.438 3.789 1 96.19 184 GLU A CA 1
ATOM 1434 C C . GLU A 1 184 ? 17.859 13.68 4.113 1 96.19 184 GLU A C 1
ATOM 1436 O O . GLU A 1 184 ? 18.844 13.977 3.436 1 96.19 184 GLU A O 1
ATOM 1441 N N . CYS A 1 185 ? 17.469 14.328 5.117 1 95.94 185 CYS A N 1
ATOM 1442 C CA . CYS A 1 185 ? 18.141 15.57 5.465 1 95.94 185 CYS A CA 1
ATOM 1443 C C . CYS A 1 185 ? 19.516 15.305 6.031 1 95.94 185 CYS A C 1
ATOM 1445 O O . CYS A 1 185 ? 20.344 16.219 6.121 1 95.94 185 CYS A O 1
ATOM 1447 N N . GLN A 1 186 ? 19.812 14.117 6.426 1 97 186 GLN A N 1
ATOM 1448 C CA . GLN A 1 186 ? 21.141 13.758 6.93 1 97 186 GLN A CA 1
ATOM 1449 C C . GLN A 1 186 ? 22.125 13.578 5.785 1 97 186 GLN A C 1
ATOM 1451 O O . GLN A 1 186 ? 23.344 13.508 6.012 1 97 186 GLN A O 1
ATOM 1456 N N . ASP A 1 187 ? 21.656 13.383 4.617 1 96.62 187 ASP A N 1
ATOM 1457 C CA . ASP A 1 187 ? 22.516 13.391 3.434 1 96.62 187 ASP A CA 1
ATOM 1458 C C . ASP A 1 187 ? 22.875 14.82 3.023 1 96.62 187 ASP A C 1
ATOM 1460 O O . ASP A 1 187 ? 22 15.594 2.619 1 96.62 187 ASP A O 1
ATOM 1464 N N . PRO A 1 188 ? 24.109 15.117 3.043 1 96.75 188 PRO A N 1
ATOM 1465 C CA . PRO A 1 188 ? 24.516 16.5 2.754 1 96.75 188 PRO A CA 1
ATOM 1466 C C . PRO A 1 188 ? 24.109 16.953 1.354 1 96.75 188 PRO A C 1
ATOM 1468 O O . PRO A 1 188 ? 23.797 18.125 1.149 1 96.75 188 PRO A O 1
ATOM 1471 N N . ALA A 1 189 ? 24.109 16 0.435 1 96.56 189 ALA A N 1
ATOM 1472 C CA . ALA A 1 189 ? 23.734 16.359 -0.931 1 96.56 189 ALA A CA 1
ATOM 1473 C C . ALA A 1 189 ? 22.266 16.766 -1.001 1 96.56 189 ALA A C 1
ATOM 1475 O O . ALA A 1 189 ? 21.906 17.672 -1.759 1 96.56 189 ALA A O 1
ATOM 1476 N N . ILE A 1 190 ? 21.469 16.141 -0.243 1 95.25 190 ILE A N 1
ATOM 1477 C CA . ILE A 1 190 ? 20.047 16.453 -0.23 1 95.25 190 ILE A CA 1
ATOM 1478 C C . ILE A 1 190 ? 19.812 17.734 0.56 1 95.25 190 ILE A C 1
ATOM 1480 O O . ILE A 1 190 ? 19.078 18.625 0.119 1 95.25 190 ILE A O 1
ATOM 1484 N N . ALA A 1 191 ? 20.422 17.859 1.708 1 95.19 191 ALA A N 1
ATOM 1485 C CA . ALA A 1 191 ? 20.297 19.047 2.535 1 95.19 191 ALA A CA 1
ATOM 1486 C C . ALA A 1 191 ? 20.703 20.297 1.759 1 95.19 191 ALA A C 1
ATOM 1488 O O . ALA A 1 191 ? 20.125 21.375 1.942 1 95.19 191 ALA A O 1
ATOM 1489 N N . ALA A 1 192 ? 21.672 20.125 0.89 1 95.25 192 ALA A N 1
ATOM 1490 C CA . ALA A 1 192 ? 22.219 21.266 0.142 1 95.25 192 ALA A CA 1
ATOM 1491 C C . ALA A 1 192 ? 21.234 21.734 -0.926 1 95.25 192 ALA A C 1
ATOM 1493 O O . ALA A 1 192 ? 21.406 22.812 -1.49 1 95.25 192 ALA A O 1
ATOM 1494 N N . ARG A 1 193 ? 20.266 20.906 -1.222 1 95.31 193 ARG A N 1
ATOM 1495 C CA . ARG A 1 193 ? 19.25 21.328 -2.184 1 95.31 193 ARG A CA 1
ATOM 1496 C C . ARG A 1 193 ? 18.422 22.484 -1.639 1 95.31 193 ARG A C 1
ATOM 1498 O O . ARG A 1 193 ? 17.766 23.188 -2.4 1 95.31 193 ARG A O 1
ATOM 1505 N N . CYS A 1 194 ? 18.312 22.609 -0.355 1 96.31 194 CYS A N 1
ATOM 1506 C CA . CYS A 1 194 ? 17.578 23.703 0.259 1 96.31 194 CYS A CA 1
ATOM 1507 C C . CYS A 1 194 ? 18.375 25 0.196 1 96.31 194 CYS A C 1
ATOM 1509 O O . CYS A 1 194 ? 19.531 25.047 0.631 1 96.31 194 CYS A O 1
ATOM 1511 N N . VAL A 1 195 ? 17.812 26.016 -0.327 1 94.75 195 VAL A N 1
ATOM 1512 C CA . VAL A 1 195 ? 18.5 27.266 -0.59 1 94.75 195 VAL A CA 1
ATOM 1513 C C . VAL A 1 195 ? 18.703 28.031 0.717 1 94.75 195 VAL A C 1
ATOM 1515 O O . VAL A 1 195 ? 18.297 27.562 1.784 1 94.75 195 VAL A O 1
ATOM 1518 N N . GLU A 1 196 ? 19.375 29.156 0.53 1 92.38 196 GLU A N 1
ATOM 1519 C CA . GLU A 1 196 ? 19.594 30.031 1.681 1 92.38 196 GLU A CA 1
ATOM 1520 C C . GLU A 1 196 ? 18.266 30.453 2.311 1 92.38 196 GLU A C 1
ATOM 1522 O O . GLU A 1 196 ? 17.297 30.734 1.601 1 92.38 196 GLU A O 1
ATOM 1527 N N . ASN A 1 197 ? 18.141 30.484 3.6 1 93.31 197 ASN A N 1
ATOM 1528 C CA . ASN A 1 197 ? 16.969 30.859 4.383 1 93.31 197 ASN A CA 1
ATOM 1529 C C . ASN A 1 197 ? 15.898 29.766 4.359 1 93.31 197 ASN A C 1
ATOM 1531 O O . ASN A 1 197 ? 14.719 30.047 4.598 1 93.31 197 ASN A O 1
ATOM 1535 N N . ALA A 1 198 ? 16.312 28.594 3.885 1 94.94 198 ALA A N 1
ATOM 1536 C CA . ALA A 1 198 ? 15.461 27.422 3.977 1 94.94 198 ALA A CA 1
ATOM 1537 C C . ALA A 1 198 ? 16.125 26.328 4.809 1 94.94 198 ALA A C 1
ATOM 1539 O O . ALA A 1 198 ? 17.328 26.328 5.012 1 94.94 198 ALA A O 1
ATOM 1540 N N . GLU A 1 199 ? 15.359 25.516 5.312 1 92.81 199 GLU A N 1
ATOM 1541 C CA . GLU A 1 199 ? 15.844 24.391 6.098 1 92.81 199 GLU A CA 1
ATOM 1542 C C . GLU A 1 199 ? 15.234 23.078 5.613 1 92.81 199 GLU A C 1
ATOM 1544 O O . GLU A 1 199 ? 14.062 23.031 5.234 1 92.81 199 GLU A O 1
ATOM 1549 N N . CYS A 1 200 ? 16.078 22.062 5.645 1 95 200 CYS A N 1
ATOM 1550 C CA . CYS A 1 200 ? 15.609 20.734 5.289 1 95 200 CYS A CA 1
ATOM 1551 C C . CYS A 1 200 ? 14.797 20.125 6.422 1 95 200 CYS A C 1
ATOM 1553 O O . CYS A 1 200 ? 15.258 20.062 7.562 1 95 200 CYS A O 1
ATOM 1555 N N . CYS A 1 201 ? 13.609 19.719 6.055 1 93.88 201 CYS A N 1
ATOM 1556 C CA . CYS A 1 201 ? 12.719 19.094 7.023 1 93.88 201 CYS A CA 1
ATOM 1557 C C . CYS A 1 201 ? 12.438 17.641 6.645 1 93.88 201 CYS A C 1
ATOM 1559 O O . CYS A 1 201 ? 11.891 17.375 5.57 1 93.88 201 CYS A O 1
ATOM 1561 N N . ASN A 1 202 ? 12.812 16.734 7.555 1 94.69 202 ASN A N 1
ATOM 1562 C CA . ASN A 1 202 ? 12.516 15.32 7.34 1 94.69 202 ASN A CA 1
ATOM 1563 C C . ASN A 1 202 ? 11.047 15.008 7.582 1 94.69 202 ASN A C 1
ATOM 1565 O O . ASN A 1 202 ? 10.5 15.352 8.633 1 94.69 202 ASN A O 1
ATOM 1569 N N . LEU A 1 203 ? 10.414 14.484 6.57 1 93.44 203 LEU A N 1
ATOM 1570 C CA . LEU A 1 203 ? 9.031 14.039 6.641 1 93.44 203 LEU A CA 1
ATOM 1571 C C . LEU A 1 203 ? 8.93 12.531 6.48 1 93.44 203 LEU A C 1
ATOM 1573 O O . LEU A 1 203 ? 9.891 11.883 6.051 1 93.44 203 LEU A O 1
ATOM 1577 N N . PRO A 1 204 ? 7.762 11.93 6.91 1 92.81 204 PRO A N 1
ATOM 1578 C CA . PRO A 1 204 ? 7.598 10.5 6.645 1 92.81 204 PRO A CA 1
ATOM 1579 C C . PRO A 1 204 ? 7.824 10.141 5.18 1 92.81 204 PRO A C 1
ATOM 1581 O O . PRO A 1 204 ? 7.113 10.633 4.301 1 92.81 204 PRO A O 1
ATOM 1584 N N . ALA A 1 205 ? 8.773 9.273 4.902 1 92.25 205 ALA A N 1
ATOM 1585 C CA . ALA A 1 205 ? 9.07 8.664 3.611 1 92.25 205 ALA A CA 1
ATOM 1586 C C . ALA A 1 205 ? 9.758 9.656 2.68 1 92.25 205 ALA A C 1
ATOM 1588 O O . ALA A 1 205 ? 10.195 9.297 1.584 1 92.25 205 ALA A O 1
ATOM 1589 N N . HIS A 1 206 ? 9.812 10.938 3.031 1 91.94 206 HIS A N 1
ATOM 1590 C CA . HIS A 1 206 ? 10.445 11.93 2.162 1 91.94 206 HIS A CA 1
ATOM 1591 C C . HIS A 1 206 ? 10.891 13.156 2.955 1 91.94 206 HIS A C 1
ATOM 1593 O O . HIS A 1 206 ? 11.148 13.062 4.156 1 91.94 206 HIS A O 1
ATOM 1599 N N . PHE A 1 207 ? 11.258 14.289 2.277 1 93 207 PHE A N 1
ATOM 1600 C CA . PHE A 1 207 ? 11.695 15.523 2.916 1 93 207 PHE A CA 1
ATOM 1601 C C . PHE A 1 207 ? 11.141 16.734 2.176 1 93 207 PHE A C 1
ATOM 1603 O O . PHE A 1 207 ? 10.57 16.609 1.09 1 93 207 PHE A O 1
ATOM 1610 N N . VAL A 1 208 ? 11.242 17.859 2.805 1 92.44 208 VAL A N 1
ATOM 1611 C CA . VAL A 1 208 ? 10.883 19.109 2.152 1 92.44 208 VAL A CA 1
ATOM 1612 C C . VAL A 1 208 ? 11.82 20.219 2.611 1 92.44 208 VAL A C 1
ATOM 1614 O O . VAL A 1 208 ? 12.352 20.188 3.725 1 92.44 208 VAL A O 1
ATOM 1617 N N . CYS A 1 209 ? 12.125 21.141 1.647 1 93.94 209 CYS A N 1
ATOM 1618 C CA . CYS A 1 209 ? 12.789 22.375 2.047 1 93.94 209 CYS A CA 1
ATOM 1619 C C . CYS A 1 209 ? 11.773 23.438 2.471 1 93.94 209 CYS A C 1
ATOM 1621 O O . CYS A 1 209 ? 10.914 23.828 1.682 1 93.94 209 CYS A O 1
ATOM 1623 N N . LYS A 1 210 ? 11.875 23.844 3.625 1 91 210 LYS A N 1
ATOM 1624 C CA . LYS A 1 210 ? 10.953 24.844 4.18 1 91 210 LYS A CA 1
ATOM 1625 C C . LYS A 1 210 ? 11.664 26.172 4.434 1 91 210 LYS A C 1
ATOM 1627 O O . LYS A 1 210 ? 12.719 26.203 5.066 1 91 210 LYS A O 1
ATOM 1632 N N . CYS A 1 211 ? 11.078 27.219 3.91 1 92.06 211 CYS A N 1
ATOM 1633 C CA . CYS A 1 211 ? 11.641 28.531 4.16 1 92.06 211 CYS A CA 1
ATOM 1634 C C . CYS A 1 211 ? 11.547 28.891 5.637 1 92.06 211 CYS A C 1
ATOM 1636 O O . CYS A 1 211 ? 10.547 28.594 6.293 1 92.06 211 CYS A O 1
ATOM 1638 N N . LYS A 1 212 ? 12.602 29.531 6.156 1 89.19 212 LYS A N 1
ATOM 1639 C CA . LYS A 1 212 ? 12.625 30 7.539 1 89.19 212 LYS A CA 1
ATOM 1640 C C . LYS A 1 212 ? 11.562 31.062 7.77 1 89.19 212 LYS A C 1
ATOM 1642 O O . LYS A 1 212 ? 11.047 31.656 6.816 1 89.19 212 LYS A O 1
ATOM 1647 N N . PRO A 1 213 ? 11.195 31.172 9.086 1 84.88 213 PRO A N 1
ATOM 1648 C CA . PRO A 1 213 ? 10.203 32.219 9.367 1 84.88 213 PRO A CA 1
ATOM 1649 C C . PRO A 1 213 ? 10.586 33.562 8.781 1 84.88 213 PRO A C 1
ATOM 1651 O O . PRO A 1 213 ? 11.742 33.969 8.883 1 84.88 213 PRO A O 1
ATOM 1654 N N . GLY A 1 214 ? 9.672 34.281 8.148 1 86.69 214 GLY A N 1
ATOM 1655 C CA . GLY A 1 214 ? 9.93 35.562 7.551 1 86.69 214 GLY A CA 1
ATOM 1656 C C . GLY A 1 214 ? 10.258 35.5 6.07 1 86.69 214 GLY A C 1
ATOM 1657 O O . GLY A 1 214 ? 10.336 36.531 5.395 1 86.69 214 GLY A O 1
ATOM 1658 N N . PHE A 1 215 ? 10.523 34.281 5.598 1 89.38 215 PHE A N 1
ATOM 1659 C CA . PHE A 1 215 ? 10.844 34.062 4.195 1 89.38 215 PHE A CA 1
ATOM 1660 C C . PHE A 1 215 ? 9.758 33.25 3.514 1 89.38 215 PHE A C 1
ATOM 1662 O O . PHE A 1 215 ? 9.023 32.531 4.176 1 89.38 215 PHE A O 1
ATOM 1669 N N . GLU A 1 216 ? 9.562 33.438 2.209 1 88.5 216 GLU A N 1
ATOM 1670 C CA . GLU A 1 216 ? 8.578 32.719 1.433 1 88.5 216 GLU A CA 1
ATOM 1671 C C . GLU A 1 216 ? 9.203 32.125 0.167 1 88.5 216 GLU A C 1
ATOM 1673 O O . GLU A 1 216 ? 10.156 32.688 -0.376 1 88.5 216 GLU A O 1
ATOM 1678 N N . GLY A 1 217 ? 8.625 30.984 -0.201 1 88.81 217 GLY A N 1
ATOM 1679 C CA . GLY A 1 217 ? 9.117 30.281 -1.369 1 88.81 217 GLY A CA 1
ATOM 1680 C C . GLY A 1 217 ? 9 28.766 -1.246 1 88.81 217 GLY A C 1
ATOM 1681 O O . GLY A 1 217 ? 8.383 28.266 -0.304 1 88.81 217 GLY A O 1
ATOM 1682 N N . ASP A 1 218 ? 9.562 28 -2.215 1 86.44 218 ASP A N 1
ATOM 1683 C CA . ASP A 1 218 ? 9.484 26.547 -2.213 1 86.44 218 ASP A CA 1
ATOM 1684 C C . ASP A 1 218 ? 10.672 25.938 -1.477 1 86.44 218 ASP A C 1
ATOM 1686 O O . ASP A 1 218 ? 10.695 24.719 -1.234 1 86.44 218 ASP A O 1
ATOM 1690 N N . GLY A 1 219 ? 11.633 26.734 -1.15 1 91.69 219 GLY A N 1
ATOM 1691 C CA . GLY A 1 219 ? 12.75 26.297 -0.335 1 91.69 219 GLY A CA 1
ATOM 1692 C C . GLY A 1 219 ? 13.867 25.672 -1.146 1 91.69 219 GLY A C 1
ATOM 1693 O O . GLY A 1 219 ? 14.984 25.516 -0.657 1 91.69 219 GLY A O 1
ATOM 1694 N N . GLU A 1 220 ? 13.625 25.172 -2.328 1 92.81 220 GLU A N 1
ATOM 1695 C CA . GLU A 1 220 ? 14.656 24.531 -3.137 1 92.81 220 GLU A CA 1
ATOM 1696 C C . GLU A 1 220 ? 15.172 25.469 -4.223 1 92.81 220 GLU A C 1
ATOM 1698 O O . GLU A 1 220 ? 16.344 25.422 -4.598 1 92.81 220 GLU A O 1
ATOM 1703 N N . GLU A 1 221 ? 14.297 26.344 -4.68 1 91.31 221 GLU A N 1
ATOM 1704 C CA . GLU A 1 221 ? 14.703 27.297 -5.703 1 91.31 221 GLU A CA 1
ATOM 1705 C C . GLU A 1 221 ? 14.891 28.688 -5.113 1 91.31 221 GLU A C 1
ATOM 1707 O O . GLU A 1 221 ? 15.828 29.406 -5.473 1 91.31 221 GLU A O 1
ATOM 1712 N N . ARG A 1 222 ? 13.914 29 -4.281 1 90.12 222 ARG A N 1
ATOM 1713 C CA . ARG A 1 222 ? 14.008 30.359 -3.762 1 90.12 222 ARG A CA 1
ATOM 1714 C C . ARG A 1 222 ? 13.32 30.469 -2.406 1 90.12 222 ARG A C 1
ATOM 1716 O O . ARG A 1 222 ? 12.297 29.812 -2.164 1 90.12 222 ARG A O 1
ATOM 1723 N N . CYS A 1 223 ? 13.906 31.188 -1.526 1 92.12 223 CYS A N 1
ATOM 1724 C CA . CYS A 1 223 ? 13.328 31.688 -0.282 1 92.12 223 CYS A CA 1
ATOM 1725 C C . CYS A 1 223 ? 13.656 33.156 -0.07 1 92.12 223 CYS A C 1
ATOM 1727 O O . CYS A 1 223 ? 14.773 33.5 0.321 1 92.12 223 CYS A O 1
ATOM 1729 N N . THR A 1 224 ? 12.688 34.031 -0.354 1 87.44 224 THR A N 1
ATOM 1730 C CA . THR A 1 224 ? 12.922 35.469 -0.306 1 87.44 224 THR A CA 1
ATOM 1731 C C . THR A 1 224 ? 12.141 36.094 0.846 1 87.44 224 THR A C 1
ATOM 1733 O O . THR A 1 224 ? 11.078 35.625 1.231 1 87.44 224 THR A O 1
ATOM 1736 N N . GLY A 1 225 ? 12.867 37.062 1.537 1 81.69 225 GLY A N 1
ATOM 1737 C CA . GLY A 1 225 ? 12.242 37.719 2.664 1 81.69 225 GLY A CA 1
ATOM 1738 C C . GLY A 1 225 ? 10.945 38.438 2.297 1 81.69 225 GLY A C 1
ATOM 1739 O O . GLY A 1 225 ? 10.789 38.906 1.17 1 81.69 225 GLY A O 1
ATOM 1740 N N . LYS A 1 226 ? 9.938 38.188 3.104 1 69.31 226 LYS A N 1
ATOM 1741 C CA . LYS A 1 226 ? 8.656 38.844 2.883 1 69.31 226 LYS A CA 1
ATOM 1742 C C . LYS A 1 226 ? 8.836 40.312 2.559 1 69.31 226 LYS A C 1
ATOM 1744 O O . LYS A 1 226 ? 8.102 40.875 1.742 1 69.31 226 LYS A O 1
ATOM 1749 N N . CYS A 1 227 ? 9.797 40.938 3.246 1 61 227 CYS A N 1
ATOM 1750 C CA . CYS A 1 227 ? 9.977 42.375 3.061 1 61 227 CYS A CA 1
ATOM 1751 C C . CYS A 1 227 ? 10.602 42.688 1.707 1 61 227 CYS A C 1
ATOM 1753 O O . CYS A 1 227 ? 10.242 43.656 1.052 1 61 227 CYS A O 1
ATOM 1755 N N . LEU A 1 228 ? 11.508 41.938 1.337 1 54.53 228 LEU A N 1
ATOM 1756 C CA . LEU A 1 228 ? 12.195 42.25 0.089 1 54.53 228 LEU A CA 1
ATOM 1757 C C . LEU A 1 228 ? 11.25 42.125 -1.1 1 54.53 228 LEU A C 1
ATOM 1759 O O . LEU A 1 228 ? 11.352 42.875 -2.066 1 54.53 228 LEU A O 1
ATOM 1763 N N . ASP A 1 229 ? 10.422 41.219 -1.078 1 53.66 229 ASP A N 1
ATOM 1764 C CA . ASP A 1 229 ? 9.477 41.094 -2.189 1 53.66 229 ASP A CA 1
ATOM 1765 C C . ASP A 1 229 ? 8.539 42.312 -2.242 1 53.66 229 ASP A C 1
ATOM 1767 O O . ASP A 1 229 ? 8.203 42.781 -3.326 1 53.66 229 ASP A O 1
ATOM 1771 N N . ARG A 1 230 ? 8.188 42.812 -1.004 1 51.38 230 ARG A N 1
ATOM 1772 C CA . ARG A 1 230 ? 7.363 44 -0.976 1 51.38 230 ARG A CA 1
ATOM 1773 C C . ARG A 1 230 ? 8.148 45.25 -1.438 1 51.38 230 ARG A C 1
ATOM 1775 O O . ARG A 1 230 ? 7.613 46.094 -2.131 1 51.38 230 ARG A O 1
ATOM 1782 N N . VAL A 1 231 ? 9.406 45.156 -1.119 1 52.34 231 VAL A N 1
ATOM 1783 C CA . VAL A 1 231 ? 10.188 46.312 -1.558 1 52.34 231 VAL A CA 1
ATOM 1784 C C . VAL A 1 231 ? 10.438 46.219 -3.062 1 52.34 231 VAL A C 1
ATOM 1786 O O . VAL A 1 231 ? 10.375 47.219 -3.768 1 52.34 231 VAL A O 1
ATOM 1789 N N . ALA A 1 232 ? 10.672 45.031 -3.535 1 51.78 232 ALA A N 1
ATOM 1790 C CA . ALA A 1 232 ? 10.891 44.906 -4.973 1 51.78 232 ALA A CA 1
ATOM 1791 C C . ALA A 1 232 ? 9.641 45.281 -5.758 1 51.78 232 ALA A C 1
ATOM 1793 O O . ALA A 1 232 ? 9.742 45.969 -6.789 1 51.78 232 ALA A O 1
ATOM 1794 N N . ILE A 1 233 ? 8.602 44.938 -5.246 1 52.25 233 ILE A N 1
ATOM 1795 C CA . ILE A 1 233 ? 7.371 45.312 -5.922 1 52.25 233 ILE A CA 1
ATOM 1796 C C . ILE A 1 233 ? 7.176 46.812 -5.801 1 52.25 233 ILE A C 1
ATOM 1798 O O . ILE A 1 233 ? 6.77 47.469 -6.762 1 52.25 233 ILE A O 1
ATOM 1802 N N . LEU A 1 234 ? 7.574 47.312 -4.555 1 52.31 234 LEU A N 1
ATOM 1803 C CA . LEU A 1 234 ? 7.457 48.781 -4.406 1 52.31 234 LEU A CA 1
ATOM 1804 C C . LEU A 1 234 ? 8.461 49.5 -5.301 1 52.31 234 LEU A C 1
ATOM 1806 O O . LEU A 1 234 ? 8.156 50.562 -5.84 1 52.31 234 LEU A O 1
ATOM 1810 N N . ALA A 1 235 ? 9.609 48.844 -5.383 1 53.5 235 ALA A N 1
ATOM 1811 C CA . ALA A 1 235 ? 10.609 49.469 -6.242 1 53.5 235 ALA A CA 1
ATOM 1812 C C . ALA A 1 235 ? 10.164 49.469 -7.703 1 53.5 235 ALA A C 1
ATOM 1814 O O . ALA A 1 235 ? 10.375 50.438 -8.438 1 53.5 235 ALA A O 1
ATOM 1815 N N . ILE A 1 236 ? 9.57 48.344 -8.102 1 51.22 236 ILE A N 1
ATOM 1816 C CA . ILE A 1 236 ? 9.156 48.25 -9.5 1 51.22 236 ILE A CA 1
ATOM 1817 C C . ILE A 1 236 ? 7.996 49.188 -9.758 1 51.22 236 ILE A C 1
ATOM 1819 O O . ILE A 1 236 ? 7.91 49.812 -10.82 1 51.22 236 ILE A O 1
ATOM 1823 N N . ASN A 1 237 ? 7.176 49.25 -8.781 1 51.19 237 ASN A N 1
ATOM 1824 C CA . ASN A 1 237 ? 6.043 50.156 -9.031 1 51.19 237 ASN A CA 1
ATOM 1825 C C . ASN A 1 237 ? 6.398 51.594 -8.758 1 51.19 237 ASN A C 1
ATOM 1827 O O . ASN A 1 237 ? 5.52 52.469 -8.742 1 51.19 237 ASN A O 1
ATOM 1831 N N . GLY A 1 238 ? 7.633 52 -8.734 1 49.84 238 GLY A N 1
ATOM 1832 C CA . GLY A 1 238 ? 8.086 53.375 -8.695 1 49.84 238 GLY A CA 1
ATOM 1833 C C . GLY A 1 238 ? 7.816 54.031 -7.363 1 49.84 238 GLY A C 1
ATOM 1834 O O . GLY A 1 238 ? 7.973 55.25 -7.234 1 49.84 238 GLY A O 1
ATOM 1835 N N . LYS A 1 239 ? 7.062 53.406 -6.531 1 45.44 239 LYS A N 1
ATOM 1836 C CA . LYS A 1 239 ? 6.664 54.062 -5.293 1 45.44 239 LYS A CA 1
ATOM 1837 C C . LYS A 1 239 ? 7.789 54.031 -4.262 1 45.44 239 LYS A C 1
ATOM 1839 O O . LYS A 1 239 ? 7.566 54.312 -3.08 1 45.44 239 LYS A O 1
ATOM 1844 N N . VAL A 1 240 ? 8.938 53.531 -4.574 1 44.75 240 VAL A N 1
ATOM 1845 C CA . VAL A 1 240 ? 10.047 53.75 -3.646 1 44.75 240 VAL A CA 1
ATOM 1846 C C . VAL A 1 240 ? 10.43 55.219 -3.65 1 44.75 240 VAL A C 1
ATOM 1848 O O . VAL A 1 240 ? 11.156 55.688 -4.535 1 44.75 240 VAL A O 1
ATOM 1851 N N . GLY A 1 241 ? 9.516 56.125 -3.617 1 37.25 241 GLY A N 1
ATOM 1852 C CA . GLY A 1 241 ? 10.086 57.438 -3.33 1 37.25 241 GLY A CA 1
ATOM 1853 C C . GLY A 1 241 ? 11.133 57.406 -2.229 1 37.25 241 GLY A C 1
ATOM 1854 O O . GLY A 1 241 ? 11.281 56.406 -1.536 1 37.25 241 GLY A O 1
ATOM 1855 N N . GLN A 1 242 ? 11.852 58.625 -1.806 1 38.06 242 GLN A N 1
ATOM 1856 C CA . GLN A 1 242 ? 12.859 58.906 -0.786 1 38.06 242 GLN A CA 1
ATOM 1857 C C . GLN A 1 242 ? 12.578 58.125 0.492 1 38.06 242 GLN A C 1
ATOM 1859 O O . GLN A 1 242 ? 13.453 57.406 0.986 1 38.06 242 GLN A O 1
ATOM 1864 N N . GLY A 1 243 ? 12.039 58.812 1.596 1 37.91 243 GLY A N 1
ATOM 1865 C CA . GLY A 1 243 ? 11.859 58.625 3.027 1 37.91 243 GLY A CA 1
ATOM 1866 C C . GLY A 1 243 ? 10.93 57.469 3.369 1 37.91 243 GLY A C 1
ATOM 1867 O O . GLY A 1 243 ? 10.391 57.406 4.473 1 37.91 243 GLY A O 1
ATOM 1868 N N . GLY A 1 244 ? 10.258 56.969 2.422 1 40.5 244 GLY A N 1
ATOM 1869 C CA . GLY A 1 244 ? 9.07 56.25 2.863 1 40.5 244 GLY A CA 1
ATOM 1870 C C . GLY A 1 244 ? 9.398 55.031 3.717 1 40.5 244 GLY A C 1
ATOM 1871 O O . GLY A 1 244 ? 10.492 54.469 3.619 1 40.5 244 GLY A O 1
ATOM 1872 N N . SER A 1 245 ? 8.828 54.938 4.867 1 40.25 245 SER A N 1
ATOM 1873 C CA . SER A 1 245 ? 8.805 53.969 5.961 1 40.25 245 SER A CA 1
ATOM 1874 C C . SER A 1 245 ? 8.68 52.531 5.438 1 40.25 245 SER A C 1
ATOM 1876 O O . SER A 1 245 ? 7.941 52.281 4.484 1 40.25 245 SER A O 1
ATOM 1878 N N . SER A 1 246 ? 9.812 51.812 5.434 1 47.53 246 SER A N 1
ATOM 1879 C CA . SER A 1 246 ? 9.812 50.344 5.312 1 47.53 246 SER A CA 1
ATOM 1880 C C . SER A 1 246 ? 8.492 49.75 5.805 1 47.53 246 SER A C 1
ATOM 1882 O O . SER A 1 246 ? 7.863 50.281 6.711 1 47.53 246 SER A O 1
ATOM 1884 N N . PRO A 1 247 ? 7.664 49.188 4.977 1 47.06 247 PRO A N 1
ATOM 1885 C CA . PRO A 1 247 ? 6.477 48.625 5.613 1 47.06 247 PRO A CA 1
ATOM 1886 C C . PRO A 1 247 ? 6.766 48.062 7.008 1 47.06 247 PRO A C 1
ATOM 1888 O O . PRO A 1 247 ? 7.906 47.688 7.305 1 47.06 247 PRO A O 1
ATOM 1891 N N . PRO A 1 248 ? 5.926 48.281 8.031 1 42 248 PRO A N 1
ATOM 1892 C CA . PRO A 1 248 ? 6.09 47.75 9.383 1 42 248 PRO A CA 1
ATOM 1893 C C . PRO A 1 248 ? 6.395 46.25 9.398 1 42 248 PRO A C 1
ATOM 1895 O O . PRO A 1 248 ? 5.734 45.469 8.703 1 42 248 PRO A O 1
ATOM 1898 N N . GLY A 1 249 ? 7.613 45.75 9.953 1 47.56 249 GLY A N 1
ATOM 1899 C CA . GLY A 1 249 ? 8.219 44.469 10.125 1 47.56 249 GLY A CA 1
ATOM 1900 C C . GLY A 1 249 ? 9.367 44.188 9.164 1 47.56 249 GLY A C 1
ATOM 1901 O O . GLY A 1 249 ? 10.016 43.156 9.227 1 47.56 249 GLY A O 1
ATOM 1902 N N . CYS A 1 250 ? 9.344 44.719 7.969 1 48.94 250 CYS A N 1
ATOM 1903 C CA . CYS A 1 250 ? 10.508 44.594 7.098 1 48.94 250 CYS A CA 1
ATOM 1904 C C . CYS A 1 250 ? 11.594 45.594 7.488 1 48.94 250 CYS A C 1
ATOM 1906 O O . CYS A 1 250 ? 11.398 46.812 7.371 1 48.94 250 CYS A O 1
ATOM 1908 N N . ASP A 1 251 ? 12.297 45.438 8.57 1 42.34 251 ASP A N 1
ATOM 1909 C CA . ASP A 1 251 ? 13.43 46.312 8.906 1 42.34 251 ASP A CA 1
ATOM 1910 C C . ASP A 1 251 ? 14.445 46.344 7.773 1 42.34 251 ASP A C 1
ATOM 1912 O O . ASP A 1 251 ? 15.094 45.344 7.488 1 42.34 251 ASP A O 1
ATOM 1916 N N . LEU A 1 252 ? 14.102 46.938 6.715 1 37.56 252 LEU A N 1
ATOM 1917 C CA . LEU A 1 252 ? 15.172 47.219 5.77 1 37.56 252 LEU A CA 1
ATOM 1918 C C . LEU A 1 252 ? 16.312 47.969 6.449 1 37.56 252 LEU A C 1
ATOM 1920 O O . LEU A 1 252 ? 16.172 49.156 6.746 1 37.56 252 LEU A O 1
ATOM 1924 N N . ARG A 1 253 ? 16.938 47.406 7.387 1 36.25 253 ARG A N 1
ATOM 1925 C CA . ARG A 1 253 ? 18.203 48.094 7.664 1 36.25 253 ARG A CA 1
ATOM 1926 C C . ARG A 1 253 ? 19.094 48.125 6.426 1 36.25 253 ARG A C 1
ATOM 1928 O O . ARG A 1 253 ? 19.547 47.094 5.957 1 36.25 253 ARG A O 1
ATOM 1935 N N . MET A 1 254 ? 18.859 48.938 5.418 1 27.64 254 MET A N 1
ATOM 1936 C CA . MET A 1 254 ? 20.078 49.344 4.746 1 27.64 254 MET A CA 1
ATOM 1937 C C . MET A 1 254 ? 21 50.125 5.695 1 27.64 254 MET A C 1
ATOM 1939 O O . MET A 1 254 ? 20.516 50.906 6.508 1 27.64 254 MET A O 1
ATOM 1943 N N . MET B 1 1 ? 58.438 -106.125 -13.828 1 19.08 1 MET B N 1
ATOM 1944 C CA . MET B 1 1 ? 57.875 -106.438 -12.531 1 19.08 1 MET B CA 1
ATOM 1945 C C . MET B 1 1 ? 57.906 -105.188 -11.594 1 19.08 1 MET B C 1
ATOM 1947 O O . MET B 1 1 ? 57.531 -105.312 -10.43 1 19.08 1 MET B O 1
ATOM 1951 N N . ALA B 1 2 ? 58.938 -104.375 -11.859 1 18.27 2 ALA B N 1
ATOM 1952 C CA . ALA B 1 2 ? 59.562 -103.688 -10.727 1 18.27 2 ALA B CA 1
ATOM 1953 C C . ALA B 1 2 ? 58.562 -102.875 -9.961 1 18.27 2 ALA B C 1
ATOM 1955 O O . ALA B 1 2 ? 58.406 -103 -8.75 1 18.27 2 ALA B O 1
ATOM 1956 N N . VAL B 1 3 ? 58.812 -101.5 -9.969 1 20.52 3 VAL B N 1
ATOM 1957 C CA . VAL B 1 3 ? 58.875 -100.688 -8.773 1 20.52 3 VAL B CA 1
ATOM 1958 C C . VAL B 1 3 ? 57.469 -100.375 -8.273 1 20.52 3 VAL B C 1
ATOM 1960 O O . VAL B 1 3 ? 56.5 -100.438 -9.047 1 20.52 3 VAL B O 1
ATOM 1963 N N . ASP B 1 4 ? 57.344 -99.938 -7.059 1 20.69 4 ASP B N 1
ATOM 1964 C CA . ASP B 1 4 ? 56.719 -99.812 -5.746 1 20.69 4 ASP B CA 1
ATOM 1965 C C . ASP B 1 4 ? 55.562 -98.812 -5.785 1 20.69 4 ASP B C 1
ATOM 1967 O O . ASP B 1 4 ? 55.531 -97.938 -6.648 1 20.69 4 ASP B O 1
ATOM 1971 N N . ARG B 1 5 ? 54.594 -98.75 -4.777 1 23.2 5 ARG B N 1
ATOM 1972 C CA . ARG B 1 5 ? 53.25 -98.688 -4.215 1 23.2 5 ARG B CA 1
ATOM 1973 C C . ARG B 1 5 ? 52.969 -97.312 -3.627 1 23.2 5 ARG B C 1
ATOM 1975 O O . ARG B 1 5 ? 52.219 -97.188 -2.635 1 23.2 5 ARG B O 1
ATOM 1982 N N . TRP B 1 6 ? 53.844 -96.25 -3.971 1 22.8 6 TRP B N 1
ATOM 1983 C CA . TRP B 1 6 ? 53.844 -95.188 -2.934 1 22.8 6 TRP B CA 1
ATOM 1984 C C . TRP B 1 6 ? 52.438 -94.688 -2.668 1 22.8 6 TRP B C 1
ATOM 1986 O O . TRP B 1 6 ? 51.719 -94.312 -3.6 1 22.8 6 TRP B O 1
ATOM 1996 N N . SER B 1 7 ? 51.719 -94.812 -1.478 1 20.64 7 SER B N 1
ATOM 1997 C CA . SER B 1 7 ? 50.5 -94.875 -0.656 1 20.64 7 SER B CA 1
ATOM 1998 C C . SER B 1 7 ? 49.938 -93.438 -0.456 1 20.64 7 SER B C 1
ATOM 2000 O O . SER B 1 7 ? 48.719 -93.25 -0.556 1 20.64 7 SER B O 1
ATOM 2002 N N . GLU B 1 8 ? 50.688 -92.438 0.172 1 23 8 GLU B N 1
ATOM 2003 C CA . GLU B 1 8 ? 50.188 -91.875 1.431 1 23 8 GLU B CA 1
ATOM 2004 C C . GLU B 1 8 ? 49.031 -90.938 1.197 1 23 8 GLU B C 1
ATOM 2006 O O . GLU B 1 8 ? 48.844 -90.438 0.089 1 23 8 GLU B O 1
ATOM 2011 N N . ALA B 1 9 ? 48.281 -90.25 2.357 1 23.23 9 ALA B N 1
ATOM 2012 C CA . ALA B 1 9 ? 47.125 -90 3.191 1 23.23 9 ALA B CA 1
ATOM 2013 C C . ALA B 1 9 ? 46.75 -88.5 3.15 1 23.23 9 ALA B C 1
ATOM 2015 O O . ALA B 1 9 ? 45.812 -88.125 3.82 1 23.23 9 ALA B O 1
ATOM 2016 N N . VAL B 1 10 ? 47.344 -87.688 2.283 1 25.83 10 VAL B N 1
ATOM 2017 C CA . VAL B 1 10 ? 47.344 -86.312 2.783 1 25.83 10 VAL B CA 1
ATOM 2018 C C . VAL B 1 10 ? 45.906 -85.812 2.984 1 25.83 10 VAL B C 1
ATOM 2020 O O . VAL B 1 10 ? 45.125 -85.812 2.049 1 25.83 10 VAL B O 1
ATOM 2023 N N . GLY B 1 11 ? 45.375 -85.875 4.246 1 23.67 11 GLY B N 1
ATOM 2024 C CA . GLY B 1 11 ? 44.156 -85.562 4.988 1 23.67 11 GLY B CA 1
ATOM 2025 C C . GLY B 1 11 ? 43.656 -84.125 4.781 1 23.67 11 GLY B C 1
ATOM 2026 O O . GLY B 1 11 ? 44.406 -83.188 5.008 1 23.67 11 GLY B O 1
ATOM 2027 N N . ARG B 1 12 ? 42.906 -83.812 3.74 1 24.94 12 ARG B N 1
ATOM 2028 C CA . ARG B 1 12 ? 42.312 -82.562 3.27 1 24.94 12 ARG B CA 1
ATOM 2029 C C . ARG B 1 12 ? 41.5 -81.875 4.367 1 24.94 12 ARG B C 1
ATOM 2031 O O . ARG B 1 12 ? 40.438 -82.438 4.77 1 24.94 12 ARG B O 1
ATOM 2038 N N . ASN B 1 13 ? 42.188 -81.312 5.391 1 21.11 13 ASN B N 1
ATOM 2039 C CA . ASN B 1 13 ? 41.688 -80.625 6.594 1 21.11 13 ASN B CA 1
ATOM 2040 C C . ASN B 1 13 ? 40.406 -79.875 6.316 1 21.11 13 ASN B C 1
ATOM 2042 O O . ASN B 1 13 ? 40.062 -79.625 5.156 1 21.11 13 ASN B O 1
ATOM 2046 N N . ARG B 1 14 ? 40.156 -78.688 7.07 1 22.33 14 ARG B N 1
ATOM 2047 C CA . ARG B 1 14 ? 39.281 -78.188 8.148 1 22.33 14 ARG B CA 1
ATOM 2048 C C . ARG B 1 14 ? 38.188 -77.312 7.621 1 22.33 14 ARG B C 1
ATOM 2050 O O . ARG B 1 14 ? 37.031 -77.438 8.016 1 22.33 14 ARG B O 1
ATOM 2057 N N . ARG B 1 15 ? 38.531 -76 6.996 1 23.09 15 ARG B N 1
ATOM 2058 C CA . ARG B 1 15 ? 37.969 -74.875 7.738 1 23.09 15 ARG B CA 1
ATOM 2059 C C . ARG B 1 15 ? 36.5 -74.625 7.375 1 23.09 15 ARG B C 1
ATOM 2061 O O . ARG B 1 15 ? 36.188 -74.438 6.207 1 23.09 15 ARG B O 1
ATOM 2068 N N . LYS B 1 16 ? 35.594 -75.25 8.07 1 22.86 16 LYS B N 1
ATOM 2069 C CA . LYS B 1 16 ? 34.156 -75.25 8.07 1 22.86 16 LYS B CA 1
ATOM 2070 C C . LYS B 1 16 ? 33.625 -73.812 8.141 1 22.86 16 LYS B C 1
ATOM 2072 O O . LYS B 1 16 ? 33.844 -73.125 9.148 1 22.86 16 LYS B O 1
ATOM 2077 N N . PHE B 1 17 ? 33.875 -73 7.082 1 24.39 17 PHE B N 1
ATOM 2078 C CA . PHE B 1 17 ? 33.375 -71.625 7.168 1 24.39 17 PHE B CA 1
ATOM 2079 C C . PHE B 1 17 ? 31.922 -71.562 7.586 1 24.39 17 PHE B C 1
ATOM 2081 O O . PHE B 1 17 ? 31.078 -72.25 6.992 1 24.39 17 PHE B O 1
ATOM 2088 N N . ALA B 1 18 ? 31.672 -71.5 8.914 1 22.81 18 ALA B N 1
ATOM 2089 C CA . ALA B 1 18 ? 30.406 -71.438 9.648 1 22.81 18 ALA B CA 1
ATOM 2090 C C . ALA B 1 18 ? 29.469 -70.375 9.016 1 22.81 18 ALA B C 1
ATOM 2092 O O . ALA B 1 18 ? 29.812 -69.188 8.875 1 22.81 18 ALA B O 1
ATOM 2093 N N . LYS B 1 19 ? 28.766 -70.812 8.016 1 26.03 19 LYS B N 1
ATOM 2094 C CA . LYS B 1 19 ? 27.75 -70.062 7.348 1 26.03 19 LYS B CA 1
ATOM 2095 C C . LYS B 1 19 ? 26.828 -69.375 8.367 1 26.03 19 LYS B C 1
ATOM 2097 O O . LYS B 1 19 ? 26.156 -70.062 9.141 1 26.03 19 LYS B O 1
ATOM 2102 N N . MET B 1 20 ? 27.344 -68.312 9.031 1 23.94 20 MET B N 1
ATOM 2103 C CA . MET B 1 20 ? 26.562 -67.625 10.047 1 23.94 20 MET B CA 1
ATOM 2104 C C . MET B 1 20 ? 25.125 -67.375 9.57 1 23.94 20 MET B C 1
ATOM 2106 O O . MET B 1 20 ? 24.922 -66.875 8.469 1 23.94 20 MET B O 1
ATOM 2110 N N . LYS B 1 21 ? 24.266 -68.25 10.008 1 24.73 21 LYS B N 1
ATOM 2111 C CA . LYS B 1 21 ? 22.812 -68.25 9.836 1 24.73 21 LYS B CA 1
ATOM 2112 C C . LYS B 1 21 ? 22.219 -66.875 10.117 1 24.73 21 LYS B C 1
ATOM 2114 O O . LYS B 1 21 ? 22.375 -66.312 11.227 1 24.73 21 LYS B O 1
ATOM 2119 N N . ILE B 1 22 ? 22.266 -65.938 9.141 1 28.08 22 ILE B N 1
ATOM 2120 C CA . ILE B 1 22 ? 21.672 -64.625 9.234 1 28.08 22 ILE B CA 1
ATOM 2121 C C . ILE B 1 22 ? 20.219 -64.75 9.68 1 28.08 22 ILE B C 1
ATOM 2123 O O . ILE B 1 22 ? 19.406 -65.375 9.008 1 28.08 22 ILE B O 1
ATOM 2127 N N . PHE B 1 23 ? 20.094 -65.125 10.961 1 25.55 23 PHE B N 1
ATOM 2128 C CA . PHE B 1 23 ? 18.766 -65.188 11.547 1 25.55 23 PHE B CA 1
ATOM 2129 C C . PHE B 1 23 ? 17.922 -64 11.102 1 25.55 23 PHE B C 1
ATOM 2131 O O . PHE B 1 23 ? 18.312 -62.844 11.297 1 25.55 23 PHE B O 1
ATOM 2138 N N . LEU B 1 24 ? 17.328 -64.188 10 1 26.91 24 LEU B N 1
ATOM 2139 C CA . LEU B 1 24 ? 16.391 -63.219 9.469 1 26.91 24 LEU B CA 1
ATOM 2140 C C . LEU B 1 24 ? 15.305 -62.906 10.5 1 26.91 24 LEU B C 1
ATOM 2142 O O . LEU B 1 24 ? 14.547 -63.781 10.914 1 26.91 24 LEU B O 1
ATOM 2146 N N . PRO B 1 25 ? 15.758 -62.188 11.562 1 29.31 25 PRO B N 1
ATOM 2147 C CA . PRO B 1 25 ? 14.727 -62 12.578 1 29.31 25 PRO B CA 1
ATOM 2148 C C . PRO B 1 25 ? 13.352 -61.688 11.977 1 29.31 25 PRO B C 1
ATOM 2150 O O . PRO B 1 25 ? 13.266 -61.156 10.883 1 29.31 25 PRO B O 1
ATOM 2153 N N . LEU B 1 26 ? 12.578 -62.688 12.078 1 28.06 26 LEU B N 1
ATOM 2154 C CA . LEU B 1 26 ? 11.156 -62.594 11.781 1 28.06 26 LEU B CA 1
ATOM 2155 C C . LEU B 1 26 ? 10.555 -61.312 12.383 1 28.06 26 LEU B C 1
ATOM 2157 O O . LEU B 1 26 ? 10.445 -61.188 13.602 1 28.06 26 LEU B O 1
ATOM 2161 N N . VAL B 1 27 ? 11.125 -60.188 12.008 1 27.19 27 VAL B N 1
ATOM 2162 C CA . VAL B 1 27 ? 10.531 -58.969 12.602 1 27.19 27 VAL B CA 1
ATOM 2163 C C . VAL B 1 27 ? 9.008 -59.062 12.5 1 27.19 27 VAL B C 1
ATOM 2165 O O . VAL B 1 27 ? 8.461 -59.125 11.398 1 27.19 27 VAL B O 1
ATOM 2168 N N . VAL B 1 28 ? 8.445 -59.844 13.312 1 25.16 28 VAL B N 1
ATOM 2169 C CA . VAL B 1 28 ? 7 -59.875 13.523 1 25.16 28 VAL B CA 1
ATOM 2170 C C . VAL B 1 28 ? 6.449 -58.438 13.445 1 25.16 28 VAL B C 1
ATOM 2172 O O . VAL B 1 28 ? 6.801 -57.594 14.266 1 25.16 28 VAL B O 1
ATOM 2175 N N . TRP B 1 29 ? 6.273 -58 12.25 1 26.06 29 TRP B N 1
ATOM 2176 C CA . TRP B 1 29 ? 5.625 -56.719 11.992 1 26.06 29 TRP B CA 1
ATOM 2177 C C . TRP B 1 29 ? 4.301 -56.625 12.742 1 26.06 29 TRP B C 1
ATOM 2179 O O . TRP B 1 29 ? 3.355 -57.344 12.445 1 26.06 29 TRP B O 1
ATOM 2189 N N . ILE B 1 30 ? 4.422 -56.75 14.031 1 25.81 30 ILE B N 1
ATOM 2190 C CA . ILE B 1 30 ? 3.201 -56.5 14.781 1 25.81 30 ILE B CA 1
ATOM 2191 C C . ILE B 1 30 ? 2.449 -55.312 14.156 1 25.81 30 ILE B C 1
ATOM 2193 O O . ILE B 1 30 ? 2.994 -54.219 14.016 1 25.81 30 ILE B O 1
ATOM 2197 N N . VAL B 1 31 ? 1.574 -55.656 13.312 1 26.69 31 VAL B N 1
ATOM 2198 C CA . VAL B 1 31 ? 0.565 -54.844 12.633 1 26.69 31 VAL B CA 1
ATOM 2199 C C . VAL B 1 31 ? -0.241 -54.062 13.664 1 26.69 31 VAL B C 1
ATOM 2201 O O . VAL B 1 31 ? -1.094 -54.625 14.359 1 26.69 31 VAL B O 1
ATOM 2204 N N . LEU B 1 32 ? 0.49 -53.531 14.594 1 26.28 32 LEU B N 1
ATOM 2205 C CA . LEU B 1 32 ? -0.367 -52.812 15.539 1 26.28 32 LEU B CA 1
ATOM 2206 C C . LEU B 1 32 ? -1.383 -51.969 14.797 1 26.28 32 LEU B C 1
ATOM 2208 O O . LEU B 1 32 ? -1.016 -51.188 13.922 1 26.28 32 LEU B O 1
ATOM 2212 N N . LEU B 1 33 ? -2.514 -52.531 14.695 1 27.77 33 LEU B N 1
ATOM 2213 C CA . LEU B 1 33 ? -3.775 -51.938 14.258 1 27.77 33 LEU B CA 1
ATOM 2214 C C . LEU B 1 33 ? -3.994 -50.562 14.93 1 27.77 33 LEU B C 1
ATOM 2216 O O . LEU B 1 33 ? -4.426 -50.5 16.078 1 27.77 33 LEU B O 1
ATOM 2220 N N . PHE B 1 34 ? -2.969 -49.781 14.992 1 26.86 34 PHE B N 1
ATOM 2221 C CA . PHE B 1 34 ? -3.303 -48.531 15.625 1 26.86 34 PHE B CA 1
ATOM 2222 C C . PHE B 1 34 ? -4.531 -47.906 14.977 1 26.86 34 PHE B C 1
ATOM 2224 O O . PHE B 1 34 ? -4.555 -47.656 13.766 1 26.86 34 PHE B O 1
ATOM 2231 N N . ARG B 1 35 ? -5.625 -48.281 15.492 1 26.03 35 ARG B N 1
ATOM 2232 C CA . ARG B 1 35 ? -6.91 -47.625 15.281 1 26.03 35 ARG B CA 1
ATOM 2233 C C . ARG B 1 35 ? -6.754 -46.094 15.281 1 26.03 35 ARG B C 1
ATOM 2235 O O . ARG B 1 35 ? -6.512 -45.5 16.328 1 26.03 35 ARG B O 1
ATOM 2242 N N . THR B 1 36 ? -5.906 -45.656 14.5 1 24.31 36 THR B N 1
ATOM 2243 C CA . THR B 1 36 ? -5.871 -44.188 14.531 1 24.31 36 THR B CA 1
ATOM 2244 C C . THR B 1 36 ? -7.266 -43.594 14.336 1 24.31 36 THR B C 1
ATOM 2246 O O . THR B 1 36 ? -7.898 -43.844 13.297 1 24.31 36 THR B O 1
ATOM 2249 N N . THR B 1 37 ? -8.039 -43.656 15.344 1 28 37 THR B N 1
ATOM 2250 C CA . THR B 1 37 ? -9.281 -42.906 15.367 1 28 37 THR B CA 1
ATOM 2251 C C . THR B 1 37 ? -9.07 -41.531 14.734 1 28 37 THR B C 1
ATOM 2253 O O . THR B 1 37 ? -8.148 -40.812 15.102 1 28 37 THR B O 1
ATOM 2256 N N . SER B 1 38 ? -9.156 -41.5 13.484 1 24.75 38 SER B N 1
ATOM 2257 C CA . SER B 1 38 ? -9.164 -40.281 12.672 1 24.75 38 SER B CA 1
ATOM 2258 C C . SER B 1 38 ? -10.117 -39.25 13.242 1 24.75 38 SER B C 1
ATOM 2260 O O . SER B 1 38 ? -11.336 -39.406 13.195 1 24.75 38 SER B O 1
ATOM 2262 N N . ALA B 1 39 ? -9.906 -38.844 14.438 1 25.64 39 ALA B N 1
ATOM 2263 C CA . A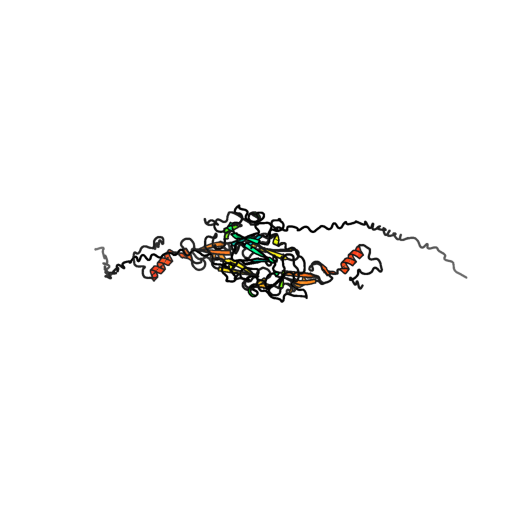LA B 1 39 ? -10.781 -37.812 14.953 1 25.64 39 ALA B CA 1
ATOM 2264 C C . ALA B 1 39 ? -10.914 -36.656 13.953 1 25.64 39 ALA B C 1
ATOM 2266 O O . ALA B 1 39 ? -9.914 -36.125 13.469 1 25.64 39 ALA B O 1
ATOM 2267 N N . GLN B 1 40 ? -11.922 -36.625 13.172 1 23.53 40 GLN B N 1
ATOM 2268 C CA . GLN B 1 40 ? -12.531 -35.625 12.297 1 23.53 40 GLN B CA 1
ATOM 2269 C C . GLN B 1 40 ? -12.422 -34.25 12.898 1 23.53 40 GLN B C 1
ATOM 2271 O O . GLN B 1 40 ? -13.094 -33.938 13.891 1 23.53 40 GLN B O 1
ATOM 2276 N N . TYR B 1 41 ? -11.234 -33.844 13.148 1 21.39 41 TYR B N 1
ATOM 2277 C CA . TYR B 1 41 ? -11.156 -32.5 13.664 1 21.39 41 TYR B CA 1
ATOM 2278 C C . TYR B 1 41 ? -11.992 -31.547 12.812 1 21.39 41 TYR B C 1
ATOM 2280 O O . TYR B 1 41 ? -11.828 -31.484 11.594 1 21.39 41 TYR B O 1
ATOM 2288 N N . SER B 1 42 ? -13.234 -31.406 13.039 1 23.66 42 SER B N 1
ATOM 2289 C CA . SER B 1 42 ? -14.156 -30.328 12.688 1 23.66 42 SER B CA 1
ATOM 2290 C C . SER B 1 42 ? -13.438 -28.984 12.625 1 23.66 42 SER B C 1
ATOM 2292 O O . SER B 1 42 ? -12.812 -28.562 13.594 1 23.66 42 SER B O 1
ATOM 2294 N N . ALA B 1 43 ? -12.875 -28.703 11.523 1 24.12 43 ALA B N 1
ATOM 2295 C CA . ALA B 1 43 ? -12.148 -27.484 11.18 1 24.12 43 ALA B CA 1
ATOM 2296 C C . ALA B 1 43 ? -12.883 -26.25 11.68 1 24.12 43 ALA B C 1
ATOM 2298 O O . ALA B 1 43 ? -13.898 -25.844 11.109 1 24.12 43 ALA B O 1
ATOM 2299 N N . SER B 1 44 ? -13.062 -25.969 12.828 1 24.53 44 SER B N 1
ATOM 2300 C CA . SER B 1 44 ? -13.477 -24.75 13.508 1 24.53 44 SER B CA 1
ATOM 2301 C C . SER B 1 44 ? -12.734 -23.531 12.977 1 24.53 44 SER B C 1
ATOM 2303 O O . SER B 1 44 ? -11.57 -23.641 12.578 1 24.53 44 SER B O 1
ATOM 2305 N N . ARG B 1 45 ? -13.445 -22.438 12.484 1 27.97 45 ARG B N 1
ATOM 2306 C CA . ARG B 1 45 ? -13.266 -21.078 11.992 1 27.97 45 ARG B CA 1
ATOM 2307 C C . ARG B 1 45 ? -12.094 -20.391 12.68 1 27.97 45 ARG B C 1
ATOM 2309 O O . ARG B 1 45 ? -12.219 -19.922 13.812 1 27.97 45 ARG B O 1
ATOM 2316 N N . LYS B 1 46 ? -11.031 -20.922 12.469 1 28.38 46 LYS B N 1
ATOM 2317 C CA . LYS B 1 46 ? -9.914 -20.266 13.125 1 28.38 46 LYS B CA 1
ATOM 2318 C C . LYS B 1 46 ? -9.852 -18.781 12.742 1 28.38 46 LYS B C 1
ATOM 2320 O O . LYS B 1 46 ? -9.922 -18.438 11.562 1 28.38 46 LYS B O 1
ATOM 2325 N N . ASN B 1 47 ? -10.195 -17.75 13.539 1 28.17 47 ASN B N 1
ATOM 2326 C CA . ASN B 1 47 ? -10.289 -16.328 13.797 1 28.17 47 ASN B CA 1
ATOM 2327 C C . ASN B 1 47 ? -9 -15.594 13.422 1 28.17 47 ASN B C 1
ATOM 2329 O O . ASN B 1 47 ? -8.016 -15.648 14.164 1 28.17 47 ASN B O 1
ATOM 2333 N N . VAL B 1 48 ? -8.43 -15.75 12.375 1 28.89 48 VAL B N 1
ATOM 2334 C CA . VAL B 1 48 ? -7.102 -15.227 12.07 1 28.89 48 VAL B CA 1
ATOM 2335 C C . VAL B 1 48 ? -7.117 -13.695 12.141 1 28.89 48 VAL B C 1
ATOM 2337 O O . VAL B 1 48 ? -7.648 -13.031 11.25 1 28.89 48 VAL B O 1
ATOM 2340 N N . GLY B 1 49 ? -7.512 -12.984 13.195 1 33.22 49 GLY B N 1
ATOM 2341 C CA . GLY B 1 49 ? -7.285 -11.633 13.688 1 33.22 49 GLY B CA 1
ATOM 2342 C C . GLY B 1 49 ? -5.816 -11.242 13.711 1 33.22 49 GLY B C 1
ATOM 2343 O O . GLY B 1 49 ? -4.973 -12.016 14.164 1 33.22 49 GLY B O 1
ATOM 2344 N N . ILE B 1 50 ? -5.203 -10.938 12.719 1 33.91 50 ILE B N 1
ATOM 2345 C CA . ILE B 1 50 ? -3.84 -10.602 13.117 1 33.91 50 ILE B CA 1
ATOM 2346 C C . ILE B 1 50 ? -3.85 -9.922 14.484 1 33.91 50 ILE B C 1
ATOM 2348 O O . ILE B 1 50 ? -2.793 -9.711 15.086 1 33.91 50 ILE B O 1
ATOM 2352 N N . PHE B 1 51 ? -4.289 -8.625 14.742 1 37.25 51 PHE B N 1
ATOM 2353 C CA . PHE B 1 51 ? -4.289 -8.484 16.188 1 37.25 51 PHE B CA 1
ATOM 2354 C C . PHE B 1 51 ? -4.949 -9.688 16.859 1 37.25 51 PHE B C 1
ATOM 2356 O O . PHE B 1 51 ? -6.172 -9.727 17 1 37.25 51 PHE B O 1
ATOM 2363 N N . GLY B 1 52 ? -4.109 -10.898 16.625 1 42.88 52 GLY B N 1
ATOM 2364 C CA . GLY B 1 52 ? -4.438 -12.227 17.109 1 42.88 52 GLY B CA 1
ATOM 2365 C C . GLY B 1 52 ? -5.922 -12.539 17.047 1 42.88 52 GLY B C 1
ATOM 2366 O O . GLY B 1 52 ? -6.352 -13.617 17.469 1 42.88 52 GLY B O 1
ATOM 2367 N N . LEU B 1 53 ? -6.645 -11.492 16.984 1 49.5 53 LEU B N 1
ATOM 2368 C CA . LEU B 1 53 ? -8.039 -11.875 17.203 1 49.5 53 LEU B CA 1
ATOM 2369 C C . LEU B 1 53 ? -8.688 -12.32 15.891 1 49.5 53 LEU B C 1
ATOM 2371 O O . LEU B 1 53 ? -8.508 -11.672 14.859 1 49.5 53 LEU B O 1
ATOM 2375 N N . LYS B 1 54 ? -8.984 -13.422 15.695 1 58 54 LYS B N 1
ATOM 2376 C CA . LYS B 1 54 ? -9.766 -14.07 14.648 1 58 54 LYS B CA 1
ATOM 2377 C C . LYS B 1 54 ? -10.789 -13.117 14.055 1 58 54 LYS B C 1
ATOM 2379 O O . LYS B 1 54 ? -11.555 -12.477 14.781 1 58 54 LYS B O 1
ATOM 2384 N N . HIS B 1 55 ? -10.625 -12.453 12.789 1 71.75 55 HIS B N 1
ATOM 2385 C CA . HIS B 1 55 ? -11.633 -11.797 11.953 1 71.75 55 HIS B CA 1
ATOM 2386 C C . HIS B 1 55 ? -11.508 -10.281 12.031 1 71.75 55 HIS B C 1
ATOM 2388 O O . HIS B 1 55 ? -12.508 -9.57 11.883 1 71.75 55 HIS B O 1
ATOM 2394 N N . GLU B 1 56 ? -10.336 -9.773 12.422 1 84.81 56 GLU B N 1
ATOM 2395 C CA . GLU B 1 56 ? -10.211 -8.32 12.461 1 84.81 56 GLU B CA 1
ATOM 2396 C C . GLU B 1 56 ? -9.734 -7.777 11.117 1 84.81 56 GLU B C 1
ATOM 2398 O O . GLU B 1 56 ? -8.789 -8.312 10.523 1 84.81 56 GLU B O 1
ATOM 2403 N N . VAL B 1 57 ? -10.43 -6.781 10.656 1 88.06 57 VAL B N 1
ATOM 2404 C CA . VAL B 1 57 ? -9.984 -6.074 9.461 1 88.06 57 VAL B CA 1
ATOM 2405 C C . VAL B 1 57 ? -9.586 -4.645 9.828 1 88.06 57 VAL B C 1
ATOM 2407 O O . VAL B 1 57 ? -10.367 -3.906 10.422 1 88.06 57 VAL B O 1
ATOM 2410 N N . PHE B 1 58 ? -8.344 -4.383 9.594 1 90.38 58 PHE B N 1
ATOM 2411 C CA . PHE B 1 58 ? -7.719 -3.09 9.852 1 90.38 58 PHE B CA 1
ATOM 2412 C C . PHE B 1 58 ? -6.77 -2.705 8.727 1 90.38 58 PHE B C 1
ATOM 2414 O O . PHE B 1 58 ? -5.945 -3.516 8.305 1 90.38 58 PHE B O 1
ATOM 2421 N N . PHE B 1 59 ? -7.004 -1.479 8.156 1 87.38 59 PHE B N 1
ATOM 2422 C CA . PHE B 1 59 ? -6.016 -1.022 7.18 1 87.38 59 PHE B CA 1
ATOM 2423 C C . PHE B 1 59 ? -5.547 0.389 7.512 1 87.38 59 PHE B C 1
ATOM 2425 O O . PHE B 1 59 ? -6.328 1.219 7.977 1 87.38 59 PHE B O 1
ATOM 2432 N N . LEU B 1 60 ? -4.34 0.515 7.273 1 90.75 60 LEU B N 1
ATOM 2433 C CA . LEU B 1 60 ? -3.654 1.78 7.52 1 90.75 60 LEU B CA 1
ATOM 2434 C C . LEU B 1 60 ? -3.172 2.398 6.211 1 90.75 60 LEU B C 1
ATOM 2436 O O . LEU B 1 60 ? -2.406 1.777 5.469 1 90.75 60 LEU B O 1
ATOM 2440 N N . ASN B 1 61 ? -3.727 3.521 5.922 1 87.62 61 ASN B N 1
ATOM 2441 C CA . ASN B 1 61 ? -3.281 4.297 4.77 1 87.62 61 ASN B CA 1
ATOM 2442 C C . ASN B 1 61 ? -2.625 5.605 5.191 1 87.62 61 ASN B C 1
ATOM 2444 O O . ASN B 1 61 ? -3.268 6.656 5.184 1 87.62 61 ASN B O 1
ATOM 2448 N N . LEU B 1 62 ? -1.419 5.559 5.426 1 88.94 62 LEU B N 1
ATOM 2449 C CA . LEU B 1 62 ? -0.671 6.691 5.961 1 88.94 62 LEU B CA 1
ATOM 2450 C C . LEU B 1 62 ? -0.534 7.793 4.918 1 88.94 62 LEU B C 1
ATOM 2452 O O . LEU B 1 62 ? -0.572 8.977 5.258 1 88.94 62 LEU B O 1
ATOM 2456 N N . GLU B 1 63 ? -0.434 7.402 3.684 1 83.19 63 GLU B N 1
ATOM 2457 C CA . GLU B 1 63 ? -0.234 8.367 2.607 1 83.19 63 GLU B CA 1
ATOM 2458 C C . GLU B 1 63 ? -1.485 9.211 2.383 1 83.19 63 GLU B C 1
ATOM 2460 O O . GLU B 1 63 ? -1.391 10.391 2.039 1 83.19 63 GLU B O 1
ATOM 2465 N N . ASP B 1 64 ? -2.59 8.562 2.695 1 83.06 64 ASP B N 1
ATOM 2466 C CA . ASP B 1 64 ? -3.844 9.273 2.479 1 83.06 64 ASP B CA 1
ATOM 2467 C C . ASP B 1 64 ? -4.344 9.914 3.771 1 83.06 64 ASP B C 1
ATOM 2469 O O . ASP B 1 64 ? -5.336 10.648 3.766 1 83.06 64 ASP B O 1
ATOM 2473 N N . GLY B 1 65 ? -3.709 9.602 4.867 1 89.06 65 GLY B N 1
ATOM 2474 C CA . GLY B 1 65 ? -3.986 10.281 6.121 1 89.06 65 GLY B CA 1
ATOM 2475 C C . GLY B 1 65 ? -5.195 9.727 6.848 1 89.06 65 GLY B C 1
ATOM 2476 O O . GLY B 1 65 ? -5.887 10.453 7.566 1 89.06 65 GLY B O 1
ATOM 2477 N N . TYR B 1 66 ? -5.523 8.477 6.566 1 90.56 66 TYR B N 1
ATOM 2478 C CA . TYR B 1 66 ? -6.637 7.871 7.289 1 90.56 66 TYR B CA 1
ATOM 2479 C C . TYR B 1 66 ? -6.395 6.387 7.52 1 90.56 66 TYR B C 1
ATOM 2481 O O . TYR B 1 66 ? -5.461 5.809 6.953 1 90.56 66 TYR B O 1
ATOM 2489 N N . PHE B 1 67 ? -7.148 5.848 8.344 1 93.44 67 PHE B N 1
ATOM 2490 C CA . PHE B 1 67 ? -7.203 4.402 8.523 1 93.44 67 PHE B CA 1
ATOM 2491 C C . PHE B 1 67 ? -8.648 3.916 8.586 1 93.44 67 PHE B C 1
ATOM 2493 O O . PHE B 1 67 ? -9.57 4.719 8.758 1 93.44 67 PHE B O 1
ATOM 2500 N N . GLY B 1 68 ? -8.812 2.678 8.281 1 93.38 68 GLY B N 1
ATOM 2501 C CA . GLY B 1 68 ? -10.125 2.045 8.336 1 93.38 68 GLY B CA 1
ATOM 2502 C C . GLY B 1 68 ? -10.133 0.771 9.164 1 93.38 68 GLY B C 1
ATOM 2503 O O . GLY B 1 68 ? -9.172 0.001 9.141 1 93.38 68 GLY B O 1
ATOM 2504 N N . CYS B 1 69 ? -11.25 0.639 9.844 1 94.56 69 CYS B N 1
ATOM 2505 C CA . CYS B 1 69 ? -11.367 -0.581 10.633 1 94.56 69 CYS B CA 1
ATOM 2506 C C . CYS B 1 69 ? -12.828 -0.947 10.852 1 94.56 69 CYS B C 1
ATOM 2508 O O . CYS B 1 69 ? -13.719 -0.124 10.625 1 94.56 69 CYS B O 1
ATOM 2510 N N . GLN B 1 70 ? -13.039 -2.234 11.148 1 93.56 70 GLN B N 1
ATOM 2511 C CA . GLN B 1 70 ? -14.375 -2.643 11.562 1 93.56 70 GLN B CA 1
ATOM 2512 C C . GLN B 1 70 ? -14.695 -2.131 12.961 1 93.56 70 GLN B C 1
ATOM 2514 O O . GLN B 1 70 ? -13.805 -2.023 13.812 1 93.56 70 GLN B O 1
ATOM 2519 N N . VAL B 1 71 ? -15.93 -1.811 13.227 1 94.31 71 VAL B N 1
ATOM 2520 C CA . VAL B 1 71 ? -16.312 -1.237 14.516 1 94.31 71 VAL B CA 1
ATOM 2521 C C . VAL B 1 71 ? -17.016 -2.295 15.359 1 94.31 71 VAL B C 1
ATOM 2523 O O . VAL B 1 71 ? -17.234 -2.092 16.562 1 94.31 71 VAL B O 1
ATOM 2526 N N . ASN B 1 72 ? -17.375 -3.434 14.805 1 91.62 72 ASN B N 1
ATOM 2527 C CA . ASN B 1 72 ? -17.938 -4.594 15.484 1 91.62 72 ASN B CA 1
ATOM 2528 C C . ASN B 1 72 ? -17.438 -5.898 14.875 1 91.62 72 ASN B C 1
ATOM 2530 O O . ASN B 1 72 ? -16.406 -5.918 14.195 1 91.62 72 ASN B O 1
ATOM 2534 N N . GLU B 1 73 ? -18.094 -6.949 15.094 1 88.94 73 GLU B N 1
ATOM 2535 C CA . GLU B 1 73 ? -17.625 -8.266 14.672 1 88.94 73 GLU B CA 1
ATOM 2536 C C . GLU B 1 73 ? -17.75 -8.438 13.156 1 88.94 73 GLU B C 1
ATOM 2538 O O . GLU B 1 73 ? -17.047 -9.242 12.555 1 88.94 73 GLU B O 1
ATOM 2543 N N . SER B 1 74 ? -18.641 -7.707 12.602 1 88.81 74 SER B N 1
ATOM 2544 C CA . SER B 1 74 ? -18.859 -7.828 11.164 1 88.81 74 SER B CA 1
ATOM 2545 C C . SER B 1 74 ? -17.672 -7.277 10.383 1 88.81 74 SER B C 1
ATOM 2547 O O . SER B 1 74 ? -17.109 -6.234 10.742 1 88.81 74 SER B O 1
ATOM 2549 N N . THR B 1 75 ? -17.266 -7.945 9.32 1 87.81 75 THR B N 1
ATOM 2550 C CA . THR B 1 75 ? -16.141 -7.531 8.477 1 87.81 75 THR B CA 1
ATOM 2551 C C . THR B 1 75 ? -16.641 -6.934 7.164 1 87.81 75 THR B C 1
ATOM 2553 O O . THR B 1 75 ? -15.852 -6.641 6.27 1 87.81 75 THR B O 1
ATOM 2556 N N . ASP B 1 76 ? -17.938 -6.738 7.066 1 87.31 76 ASP B N 1
ATOM 2557 C CA . ASP B 1 76 ? -18.531 -6.305 5.801 1 87.31 76 ASP B CA 1
ATOM 2558 C C . ASP B 1 76 ? -18.266 -4.82 5.551 1 87.31 76 ASP B C 1
ATOM 2560 O O . ASP B 1 76 ? -18.188 -4.383 4.402 1 87.31 76 ASP B O 1
ATOM 2564 N N . TYR B 1 77 ? -18.156 -4.094 6.707 1 91.25 77 TYR B N 1
ATOM 2565 C CA . TYR B 1 77 ? -18.016 -2.648 6.602 1 91.25 77 TYR B CA 1
ATOM 2566 C C . TYR B 1 77 ? -16.859 -2.148 7.461 1 91.25 77 TYR B C 1
ATOM 2568 O O . TYR B 1 77 ? -16.625 -2.66 8.562 1 91.25 77 TYR B O 1
ATOM 2576 N N . LEU B 1 78 ? -16.203 -1.188 6.891 1 94.12 78 LEU B N 1
ATOM 2577 C CA . LEU B 1 78 ? -15.172 -0.487 7.652 1 94.12 78 LEU B CA 1
ATOM 2578 C C . LEU B 1 78 ? -15.547 0.978 7.852 1 94.12 78 LEU B C 1
ATOM 2580 O O . LEU B 1 78 ? -16.109 1.61 6.949 1 94.12 78 LEU B O 1
ATOM 2584 N N . GLN B 1 79 ? -15.289 1.431 9.023 1 95.75 79 GLN B N 1
ATOM 2585 C CA . GLN B 1 79 ? -15.383 2.865 9.273 1 95.75 79 GLN B CA 1
ATOM 2586 C C . GLN B 1 79 ? -14.031 3.545 9.086 1 95.75 79 GLN B C 1
ATOM 2588 O O . GLN B 1 79 ? -13 3.01 9.5 1 95.75 79 GLN B O 1
ATOM 2593 N N . LEU B 1 80 ? -14.07 4.715 8.461 1 94.25 80 LEU B N 1
ATOM 2594 C CA . LEU B 1 80 ? -12.852 5.473 8.211 1 94.25 80 LEU B CA 1
ATOM 2595 C C . LEU B 1 80 ? -12.633 6.523 9.297 1 94.25 80 LEU B C 1
ATOM 2597 O O . LEU B 1 80 ? -13.586 7.164 9.75 1 94.25 80 LEU B O 1
ATOM 2601 N N . TYR B 1 81 ? -11.398 6.652 9.664 1 95.69 81 TYR B N 1
ATOM 2602 C CA . TYR B 1 81 ? -11 7.645 10.656 1 95.69 81 TYR B CA 1
ATOM 2603 C C . TYR B 1 81 ? -9.766 8.406 10.203 1 95.69 81 TYR B C 1
ATOM 2605 O O . TYR B 1 81 ? -8.961 7.887 9.422 1 95.69 81 TYR B O 1
ATOM 2613 N N . GLU B 1 82 ? -9.641 9.578 10.742 1 95.31 82 GLU B N 1
ATOM 2614 C CA . GLU B 1 82 ? -8.383 10.305 10.594 1 95.31 82 GLU B CA 1
ATOM 2615 C C . GLU B 1 82 ? -7.266 9.641 11.391 1 95.31 82 GLU B C 1
ATOM 2617 O O . GLU B 1 82 ? -7.527 8.953 12.383 1 95.31 82 GLU B O 1
ATOM 2622 N N . LEU B 1 83 ? -6.008 9.914 10.984 1 96.62 83 LEU B N 1
ATOM 2623 C CA . LEU B 1 83 ? -4.859 9.281 11.625 1 96.62 83 LEU B CA 1
ATOM 2624 C C . LEU B 1 83 ? -4.734 9.719 13.078 1 96.62 83 LEU B C 1
ATOM 2626 O O . LEU B 1 83 ? -4.289 8.938 13.93 1 96.62 83 LEU B O 1
ATOM 2630 N N . SER B 1 84 ? -5.176 10.93 13.367 1 97.25 84 SER B N 1
ATOM 2631 C CA . SER B 1 84 ? -5.047 11.461 14.719 1 97.25 84 SER B CA 1
ATOM 2632 C C . SER B 1 84 ? -5.871 10.648 15.711 1 97.25 84 SER B C 1
ATOM 2634 O O . SER B 1 84 ? -5.695 10.781 16.922 1 97.25 84 SER B O 1
ATOM 2636 N N . LYS B 1 85 ? -6.742 9.797 15.25 1 97.81 85 LYS B N 1
ATOM 2637 C CA . LYS B 1 85 ? -7.555 8.953 16.125 1 97.81 85 LYS B CA 1
ATOM 2638 C C . LYS B 1 85 ? -6.789 7.707 16.562 1 97.81 85 LYS B C 1
ATOM 2640 O O . LYS B 1 85 ? -7.227 6.984 17.453 1 97.81 85 LYS B O 1
ATOM 2645 N N . LEU B 1 86 ? -5.676 7.461 15.938 1 97.81 86 LEU B N 1
ATOM 2646 C CA . LEU B 1 86 ? -4.816 6.375 16.391 1 97.81 86 LEU B CA 1
ATOM 2647 C C . LEU B 1 86 ? -4.211 6.691 17.75 1 97.81 86 LEU B C 1
ATOM 2649 O O . LEU B 1 86 ? -3.715 7.797 17.984 1 97.81 86 LEU B O 1
ATOM 2653 N N . CYS B 1 87 ? -4.262 5.742 18.672 1 98 87 CYS B N 1
ATOM 2654 C CA . CYS B 1 87 ? -3.611 5.805 19.969 1 98 87 CYS B CA 1
ATOM 2655 C C . CYS B 1 87 ? -4.012 7.07 20.719 1 98 87 CYS B C 1
ATOM 2657 O O . CYS B 1 87 ? -3.174 7.719 21.359 1 98 87 CYS B O 1
ATOM 2659 N N . ASP B 1 88 ? -5.188 7.48 20.609 1 97.5 88 ASP B N 1
ATOM 2660 C CA . ASP B 1 88 ? -5.621 8.703 21.266 1 97.5 88 ASP B CA 1
ATOM 2661 C C . ASP B 1 88 ? -6.324 8.398 22.594 1 97.5 88 ASP B C 1
ATOM 2663 O O . ASP B 1 88 ? -6.883 9.297 23.219 1 97.5 88 ASP B O 1
ATOM 2667 N N . GLY B 1 89 ? -6.375 7.117 22.953 1 97.38 89 GLY B N 1
ATOM 2668 C CA . GLY B 1 89 ? -6.957 6.719 24.219 1 97.38 89 GLY B CA 1
ATOM 2669 C C . GLY B 1 89 ? -8.414 6.316 24.109 1 97.38 89 GLY B C 1
ATOM 2670 O O . GLY B 1 89 ? -9 5.832 25.078 1 97.38 89 GLY B O 1
ATOM 2671 N N . THR B 1 90 ? -8.992 6.5 22.969 1 97.69 90 THR B N 1
ATOM 2672 C CA . THR B 1 90 ? -10.367 6.094 22.719 1 97.69 90 THR B CA 1
ATOM 2673 C C . THR B 1 90 ? -10.414 4.922 21.734 1 97.69 90 THR B C 1
ATOM 2675 O O . THR B 1 90 ? -9.898 5.02 20.625 1 97.69 90 THR B O 1
ATOM 2678 N N . SER B 1 91 ? -11.016 3.861 22.156 1 96.75 91 SER B N 1
ATOM 2679 C CA . SER B 1 91 ? -11.141 2.701 21.281 1 96.75 91 SER B CA 1
ATOM 2680 C C . SER B 1 91 ? -12.266 2.887 20.281 1 96.75 91 SER B C 1
ATOM 2682 O O . SER B 1 91 ? -13.445 2.773 20.625 1 96.75 91 SER B O 1
ATOM 2684 N N . ASP B 1 92 ? -11.945 3.125 19.094 1 96.81 92 ASP B N 1
ATOM 2685 C CA . ASP B 1 92 ? -12.922 3.328 18.031 1 96.81 92 ASP B CA 1
ATOM 2686 C C . ASP B 1 92 ? -13.141 2.045 17.234 1 96.81 92 ASP B C 1
ATOM 2688 O O . ASP B 1 92 ? -14.211 1.84 16.656 1 96.81 92 ASP B O 1
ATOM 2692 N N . CYS B 1 93 ? -12.109 1.214 17.188 1 95.94 93 CYS B N 1
ATOM 2693 C CA . CYS B 1 93 ? -12.141 0.028 16.328 1 95.94 93 CYS B CA 1
ATOM 2694 C C . CYS B 1 93 ? -12.477 -1.216 17.141 1 95.94 93 CYS B C 1
ATOM 2696 O O . CYS B 1 93 ? -12.281 -1.238 18.359 1 95.94 93 CYS B O 1
ATOM 2698 N N . TYR B 1 94 ? -13.023 -2.24 16.438 1 93.69 94 TYR B N 1
ATOM 2699 C CA . TYR B 1 94 ? -13.312 -3.551 17.016 1 93.69 94 TYR B CA 1
ATOM 2700 C C . TYR B 1 94 ? -12.094 -4.105 17.734 1 93.69 94 TYR B C 1
ATOM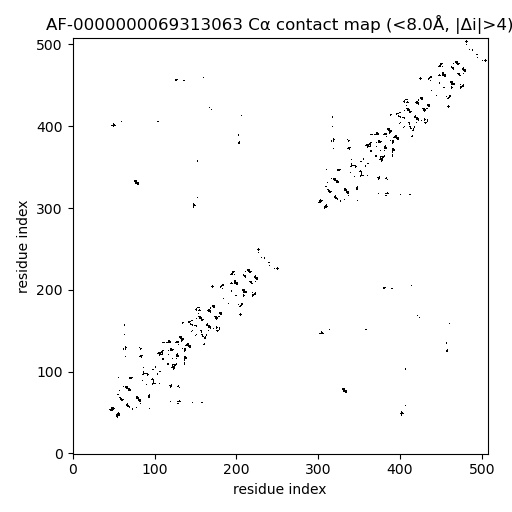 2702 O O . TYR B 1 94 ? -10.977 -4.086 17.203 1 93.69 94 TYR B O 1
ATOM 2710 N N . MET B 1 95 ? -12.234 -4.398 19.031 1 92 95 MET B N 1
ATOM 2711 C CA . MET B 1 95 ? -11.211 -4.977 19.906 1 92 95 MET B CA 1
ATOM 2712 C C . MET B 1 95 ? -10.109 -3.969 20.188 1 92 95 MET B C 1
ATOM 2714 O O . MET B 1 95 ? -9.016 -4.344 20.625 1 92 95 MET B O 1
ATOM 2718 N N . GLY B 1 96 ? -10.273 -2.689 19.844 1 95 96 GLY B N 1
ATOM 2719 C CA . GLY B 1 96 ? -9.336 -1.626 20.172 1 95 96 GLY B CA 1
ATOM 2720 C C . GLY B 1 96 ? -8.055 -1.68 19.359 1 95 96 GLY B C 1
ATOM 2721 O O . GLY B 1 96 ? -6.98 -1.359 19.875 1 95 96 GLY B O 1
ATOM 2722 N N . SER B 1 97 ? -8.188 -2.123 18.156 1 93.44 97 SER B N 1
ATOM 2723 C CA . SER B 1 97 ? -6.992 -2.287 17.328 1 93.44 97 SER B CA 1
ATOM 2724 C C . SER B 1 97 ? -6.316 -0.948 17.047 1 93.44 97 SER B C 1
ATOM 2726 O O . SER B 1 97 ? -5.109 -0.893 16.812 1 93.44 97 SER B O 1
ATOM 2728 N N . ASP B 1 98 ? -7.07 0.127 17.188 1 96.62 98 ASP B N 1
ATOM 2729 C CA . ASP B 1 98 ? -6.535 1.459 16.922 1 96.62 98 ASP B CA 1
ATOM 2730 C C . ASP B 1 98 ? -5.75 1.988 18.109 1 96.62 98 ASP B C 1
ATOM 2732 O O . ASP B 1 98 ? -5.121 3.045 18.031 1 96.62 98 ASP B O 1
ATOM 2736 N N . GLU B 1 99 ? -5.676 1.233 19.172 1 97.25 99 GLU B N 1
ATOM 2737 C CA . GLU B 1 99 ? -5.008 1.685 20.391 1 97.25 99 GLU B CA 1
ATOM 2738 C C . GLU B 1 99 ? -3.789 0.821 20.703 1 97.25 99 GLU B C 1
ATOM 2740 O O . GLU B 1 99 ? -3.213 0.919 21.797 1 97.25 99 GLU B O 1
ATOM 2745 N N . LEU B 1 100 ? -3.422 -0.062 19.766 1 94.88 100 LEU B N 1
ATOM 2746 C CA . LEU B 1 100 ? -2.258 -0.916 19.984 1 94.88 100 LEU B CA 1
ATOM 2747 C C . LEU B 1 100 ? -0.967 -0.146 19.719 1 94.88 100 LEU B C 1
ATOM 2749 O O . LEU B 1 100 ? -0.366 -0.275 18.656 1 94.88 100 LEU B O 1
ATOM 2753 N N . ARG B 1 101 ? -0.489 0.524 20.656 1 96.75 101 ARG B N 1
ATOM 2754 C CA . ARG B 1 101 ? 0.568 1.525 20.547 1 96.75 101 ARG B CA 1
ATOM 2755 C C . ARG B 1 101 ? 1.854 0.907 20.016 1 96.75 101 ARG B C 1
ATOM 2757 O O . ARG B 1 101 ? 2.521 1.495 19.156 1 96.75 101 ARG B O 1
ATOM 2764 N N . ASN B 1 102 ? 2.223 -0.273 20.531 1 95 102 ASN B N 1
ATOM 2765 C CA . ASN B 1 102 ? 3.467 -0.904 20.094 1 95 102 ASN B CA 1
ATOM 2766 C C . ASN B 1 102 ? 3.387 -1.376 18.656 1 95 102 ASN B C 1
ATOM 2768 O O . ASN B 1 102 ? 4.309 -1.146 17.875 1 95 102 ASN B O 1
ATOM 2772 N N . LYS B 1 103 ? 2.275 -1.909 18.266 1 92.19 103 LYS B N 1
ATOM 2773 C CA . LYS B 1 103 ? 2.092 -2.436 16.922 1 92.19 103 LYS B CA 1
ATOM 2774 C C . LYS B 1 103 ? 1.993 -1.308 15.898 1 92.19 103 LYS B C 1
ATOM 2776 O O . LYS B 1 103 ? 2.479 -1.438 14.773 1 92.19 103 LYS B O 1
ATOM 2781 N N . LEU B 1 104 ? 1.422 -0.232 16.359 1 95.81 104 LEU B N 1
ATOM 2782 C CA . LEU B 1 104 ? 1.185 0.884 15.445 1 95.81 104 LEU B CA 1
ATOM 2783 C C . LEU B 1 104 ? 2.33 1.889 15.508 1 95.81 104 LEU B C 1
ATOM 2785 O O . LEU B 1 104 ? 2.307 2.906 14.812 1 95.81 104 LEU B O 1
ATOM 2789 N N . LYS B 1 105 ? 3.238 1.676 16.438 1 97.25 105 LYS B N 1
ATOM 2790 C CA . LYS B 1 105 ? 4.441 2.484 16.594 1 97.25 105 LYS B CA 1
ATOM 2791 C C . LYS B 1 105 ? 4.094 3.914 17 1 97.25 105 LYS B C 1
ATOM 2793 O O . LYS B 1 105 ? 4.707 4.867 16.516 1 97.25 105 LYS B O 1
ATOM 2798 N N . CYS B 1 106 ? 3.154 3.988 17.766 1 97.81 106 CYS B N 1
ATOM 2799 C CA . CYS B 1 106 ? 2.777 5.293 18.297 1 97.81 106 CYS B CA 1
ATOM 2800 C C . CYS B 1 106 ? 3.805 5.785 19.312 1 97.81 106 CYS B C 1
ATOM 2802 O O . CYS B 1 106 ? 4.172 5.055 20.234 1 97.81 106 CYS B O 1
ATOM 2804 N N . THR B 1 107 ? 4.273 7.004 19.188 1 96.5 107 THR B N 1
ATOM 2805 C CA . THR B 1 107 ? 5.18 7.672 20.109 1 96.5 107 THR B CA 1
ATOM 2806 C C . THR B 1 107 ? 4.684 9.078 20.438 1 96.5 107 THR B C 1
ATOM 2808 O O . THR B 1 107 ? 3.562 9.445 20.078 1 96.5 107 THR B O 1
ATOM 2811 N N . ASN B 1 108 ? 5.359 9.805 21.172 1 93 108 ASN B N 1
ATOM 2812 C CA . ASN B 1 108 ? 4.969 11.156 21.547 1 93 108 ASN 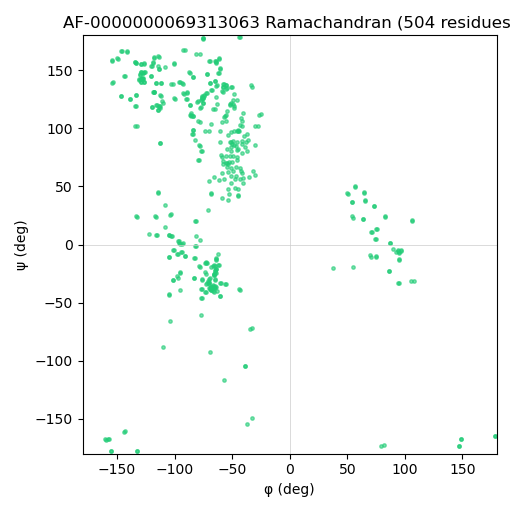B CA 1
ATOM 2813 C C . ASN B 1 108 ? 6.129 12.141 21.406 1 93 108 ASN B C 1
ATOM 2815 O O . ASN B 1 108 ? 6.148 13.18 22.078 1 93 108 ASN B O 1
ATOM 2819 N N . ASP B 1 109 ? 7.035 11.844 20.609 1 93.5 109 ASP B N 1
ATOM 2820 C CA . ASP B 1 109 ? 8.273 12.617 20.531 1 93.5 109 ASP B CA 1
ATOM 2821 C C . ASP B 1 109 ? 8.43 13.289 19.172 1 93.5 109 ASP B C 1
ATOM 2823 O O . ASP B 1 109 ? 9.547 13.531 18.719 1 93.5 109 ASP B O 1
ATOM 2827 N N . CYS B 1 110 ? 7.379 13.508 18.484 1 92.81 110 CYS B N 1
ATOM 2828 C CA . CYS B 1 110 ? 7.523 14.031 17.141 1 92.81 110 CYS B CA 1
ATOM 2829 C C . CYS B 1 110 ? 7.395 15.547 17.125 1 92.81 110 CYS B C 1
ATOM 2831 O O . CYS B 1 110 ? 7.488 16.172 16.062 1 92.81 110 CYS B O 1
ATOM 2833 N N . ASP B 1 111 ? 7.199 16.172 18.25 1 84.88 111 ASP B N 1
ATOM 2834 C CA . ASP B 1 111 ? 7.191 17.625 18.312 1 84.88 111 ASP B CA 1
ATOM 2835 C C . ASP B 1 111 ? 8.586 18.188 18.047 1 84.88 111 ASP B C 1
ATOM 2837 O O . ASP B 1 111 ? 9.531 17.906 18.797 1 84.88 111 ASP B O 1
ATOM 2841 N N . LYS B 1 112 ? 8.742 18.703 16.828 1 73.31 112 LYS B N 1
ATOM 2842 C CA . LYS B 1 112 ? 10.039 19.266 16.484 1 73.31 112 LYS B CA 1
ATOM 2843 C C . LYS B 1 112 ? 9.938 20.766 16.25 1 73.31 112 LYS B C 1
ATOM 2845 O O . LYS B 1 112 ? 8.891 21.266 15.836 1 73.31 112 LYS B O 1
ATOM 2850 N N . ASP B 1 113 ? 10.984 21.438 16.453 1 68.94 113 ASP B N 1
ATOM 2851 C CA . ASP B 1 113 ? 11.148 22.859 16.188 1 68.94 113 ASP B CA 1
ATOM 2852 C C . ASP B 1 113 ? 10.055 23.688 16.875 1 68.94 113 ASP B C 1
ATOM 2854 O O . ASP B 1 113 ? 9.57 24.672 16.328 1 68.94 113 ASP B O 1
ATOM 2858 N N . GLY B 1 114 ? 9.508 23.141 17.922 1 72.94 114 GLY B N 1
ATOM 2859 C CA . GLY B 1 114 ? 8.547 23.891 18.703 1 72.94 114 GLY B CA 1
ATOM 2860 C C . GLY B 1 114 ? 7.117 23.719 18.219 1 72.94 114 GLY B C 1
ATOM 2861 O O . GLY B 1 114 ? 6.203 24.375 18.734 1 72.94 114 GLY B O 1
ATOM 2862 N N . THR B 1 115 ? 6.965 23 17.156 1 81.38 115 THR B N 1
ATOM 2863 C CA . THR B 1 115 ? 5.602 22.828 16.672 1 81.38 115 THR B CA 1
ATOM 2864 C C . THR B 1 115 ? 5.066 21.453 17.031 1 81.38 115 THR B C 1
ATOM 2866 O O . THR B 1 115 ? 5.801 20.453 16.969 1 81.38 115 THR B O 1
ATOM 2869 N N . ALA B 1 116 ? 3.816 21.469 17.453 1 88.62 116 ALA B N 1
ATOM 2870 C CA . ALA B 1 116 ? 3.172 20.234 17.891 1 88.62 116 ALA B CA 1
ATOM 2871 C C . ALA B 1 116 ? 2.533 19.5 16.703 1 88.62 116 ALA B C 1
ATOM 2873 O O . ALA B 1 116 ? 2.117 20.141 15.727 1 88.62 116 ALA B O 1
ATOM 2874 N N . CYS B 1 117 ? 2.492 18.188 16.75 1 93.94 117 CYS B N 1
ATOM 2875 C CA . CYS B 1 117 ? 1.758 17.359 15.797 1 93.94 117 CYS B CA 1
ATOM 2876 C C . CYS B 1 117 ? 0.264 17.375 16.094 1 93.94 117 CYS B C 1
ATOM 2878 O O . CYS B 1 117 ? -0.279 16.406 16.641 1 93.94 117 CYS B O 1
ATOM 2880 N N . SER B 1 118 ? -0.428 18.422 15.664 1 92.31 118 SER B N 1
ATOM 2881 C CA . SER B 1 118 ? -1.834 18.609 16.016 1 92.31 118 SER B CA 1
ATOM 2882 C C . SER B 1 118 ? -2.748 18.062 14.922 1 92.31 118 SER B C 1
ATOM 2884 O O . SER B 1 118 ? -3.91 17.734 15.18 1 92.31 118 SER B O 1
ATOM 2886 N N . ASN B 1 119 ? -2.27 17.984 13.75 1 94.75 119 ASN B N 1
ATOM 2887 C CA . ASN B 1 119 ? -3.059 17.547 12.609 1 94.75 119 ASN B CA 1
ATOM 2888 C C . ASN B 1 119 ? -2.531 16.219 12.047 1 94.75 119 ASN B C 1
ATOM 2890 O O . ASN B 1 119 ? -2.355 16.094 10.836 1 94.75 119 ASN B O 1
ATOM 2894 N N . GLY B 1 120 ? -2.238 15.289 12.953 1 96.19 120 GLY B N 1
ATOM 2895 C CA . GLY B 1 120 ? -1.698 13.984 12.602 1 96.19 120 GLY B CA 1
ATOM 2896 C C . GLY B 1 120 ? -1.415 13.109 13.812 1 96.19 120 GLY B C 1
ATOM 2897 O O . GLY B 1 120 ? -2.006 13.305 14.875 1 96.19 120 GLY B O 1
ATOM 2898 N N . VAL B 1 121 ? -0.695 12.117 13.625 1 97.38 121 VAL B N 1
ATOM 2899 C CA . VAL B 1 121 ? -0.311 11.203 14.695 1 97.38 121 VAL B CA 1
ATOM 2900 C C . VAL B 1 121 ? 1.202 11 14.68 1 97.38 121 VAL B C 1
ATOM 2902 O O . VAL B 1 121 ? 1.817 10.945 13.617 1 97.38 121 VAL B O 1
ATOM 2905 N N . CYS B 1 122 ? 1.705 10.969 15.867 1 97.12 122 CYS B N 1
ATOM 2906 C CA . CYS B 1 122 ? 3.139 10.742 16.016 1 97.12 122 CYS B CA 1
ATOM 2907 C C . CYS B 1 122 ? 3.461 9.258 15.984 1 97.12 122 CYS B C 1
ATOM 2909 O O . CYS B 1 122 ? 3.098 8.516 16.906 1 97.12 122 CYS B O 1
ATOM 2911 N N . LEU B 1 123 ? 4.117 8.797 14.922 1 97.31 123 LEU B N 1
ATOM 2912 C CA . LEU B 1 123 ? 4.566 7.418 14.773 1 97.31 123 LEU B CA 1
ATOM 2913 C C . LEU B 1 123 ? 6.082 7.352 14.617 1 97.31 123 LEU B C 1
ATOM 2915 O O . LEU B 1 123 ? 6.641 7.93 13.688 1 97.31 123 LEU B O 1
ATOM 2919 N N . GLU B 1 124 ? 6.668 6.738 15.5 1 95.94 124 GLU B N 1
ATOM 2920 C CA . GLU B 1 124 ? 8.117 6.559 15.516 1 95.94 124 GLU B CA 1
ATOM 2921 C C . GLU B 1 124 ? 8.844 7.887 15.32 1 95.94 124 GLU B C 1
ATOM 2923 O O . GLU B 1 124 ? 9.711 8 14.445 1 95.94 124 GLU B O 1
ATOM 2928 N N . GLY B 1 125 ? 8.367 8.883 15.984 1 94.31 125 GLY B N 1
ATOM 2929 C CA . GLY B 1 125 ? 9.055 10.156 16.109 1 94.31 125 GLY B CA 1
ATOM 2930 C C . GLY B 1 125 ? 8.75 11.109 14.969 1 94.31 125 GLY B 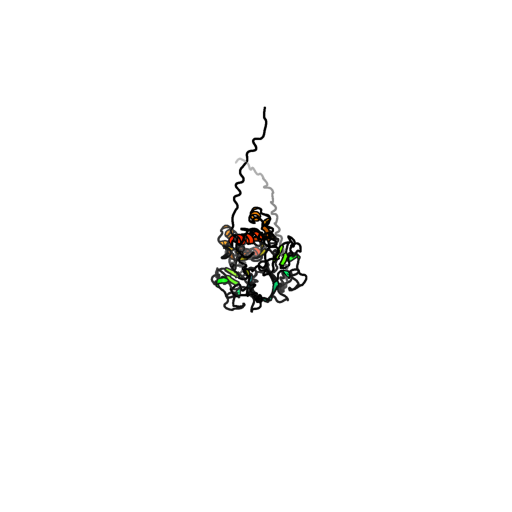C 1
ATOM 2931 O O . GLY B 1 125 ? 9.273 12.227 14.93 1 94.31 125 GLY B O 1
ATOM 2932 N N . LEU B 1 126 ? 7.918 10.734 14.039 1 95.56 126 LEU B N 1
ATOM 2933 C CA . LEU B 1 126 ? 7.531 11.609 12.938 1 95.56 126 LEU B CA 1
ATOM 2934 C C . LEU B 1 126 ? 6.023 11.844 12.93 1 95.56 126 LEU B C 1
ATOM 2936 O O . LEU B 1 126 ? 5.25 10.922 13.211 1 95.56 126 LEU B O 1
ATOM 2940 N N . CYS B 1 127 ? 5.68 12.969 12.57 1 96.06 127 CYS B N 1
ATOM 2941 C CA . CYS B 1 127 ? 4.262 13.32 12.508 1 96.06 127 CYS B CA 1
ATOM 2942 C C . CYS B 1 127 ? 3.666 12.922 11.164 1 96.06 127 CYS B C 1
ATOM 2944 O O . CYS B 1 127 ? 4.051 13.461 10.125 1 96.06 127 CYS B O 1
ATOM 2946 N N . HIS B 1 128 ? 2.787 11.93 11.141 1 95.56 128 HIS B N 1
ATOM 2947 C CA . HIS B 1 128 ? 2.02 11.539 9.969 1 95.56 128 HIS B CA 1
ATOM 2948 C C . HIS B 1 128 ? 0.707 12.312 9.883 1 95.56 128 HIS B C 1
ATOM 2950 O O . HIS B 1 128 ? -0.098 12.281 10.812 1 95.56 128 HIS B O 1
ATOM 2956 N N . CYS B 1 129 ? 0.479 12.953 8.805 1 95 129 CYS B N 1
ATOM 2957 C CA . CYS B 1 129 ? -0.534 14 8.727 1 95 129 CYS B CA 1
ATOM 2958 C C . CYS B 1 129 ? -1.912 13.406 8.461 1 95 129 CYS B C 1
ATOM 2960 O O . CYS B 1 129 ? -2.043 12.445 7.707 1 95 129 CYS B O 1
ATOM 2962 N N . ASN B 1 130 ? -2.924 14.023 9.055 1 94.56 130 ASN B N 1
ATOM 2963 C CA . ASN B 1 130 ? -4.297 13.805 8.617 1 94.56 130 ASN B CA 1
ATOM 2964 C C . ASN B 1 130 ? -4.5 14.25 7.168 1 94.56 130 ASN B C 1
ATOM 2966 O O . ASN B 1 130 ? -3.729 15.062 6.652 1 94.56 130 ASN B O 1
ATOM 2970 N N . ASP B 1 131 ? -5.582 13.664 6.664 1 89.19 131 ASP B N 1
ATOM 2971 C CA . ASP B 1 131 ? -5.992 14.164 5.355 1 89.19 131 ASP B CA 1
ATOM 2972 C C . ASP B 1 131 ? -6.188 15.68 5.387 1 89.19 131 ASP B C 1
ATOM 2974 O O . ASP B 1 131 ? -6.762 16.219 6.336 1 89.19 131 ASP B O 1
ATOM 2978 N N . GLY B 1 132 ? -5.633 16.375 4.336 1 90 132 GLY B N 1
ATOM 2979 C CA . GLY B 1 132 ? -5.809 17.812 4.227 1 90 132 GLY B CA 1
ATOM 2980 C C . GLY B 1 132 ? -4.637 18.609 4.781 1 90 132 GLY B C 1
ATOM 2981 O O . GLY B 1 132 ? -4.598 19.828 4.668 1 90 132 GLY B O 1
ATOM 2982 N N . PHE B 1 133 ? -3.721 17.906 5.359 1 92.38 133 PHE B N 1
ATOM 2983 C CA . PHE B 1 133 ? -2.586 18.594 5.961 1 92.38 133 PHE B CA 1
ATOM 2984 C C . PHE B 1 133 ? -1.271 18.031 5.43 1 92.38 133 PHE B C 1
ATOM 2986 O O . PHE B 1 133 ? -1.223 16.906 4.934 1 92.38 133 PHE B O 1
ATOM 2993 N N . GLY B 1 134 ? -0.241 18.875 5.512 1 91 134 GLY B N 1
ATOM 2994 C CA . GLY B 1 134 ? 1.102 18.484 5.109 1 91 134 GLY B CA 1
ATOM 2995 C C . GLY B 1 134 ? 2.182 19.375 5.699 1 91 134 GLY B C 1
ATOM 2996 O O . GLY B 1 134 ? 1.964 20.031 6.723 1 91 134 GLY B O 1
ATOM 2997 N N . GLY B 1 135 ? 3.375 19.219 5.141 1 88.94 135 GLY B N 1
ATOM 2998 C CA . GLY B 1 135 ? 4.496 20.016 5.617 1 88.94 135 GLY B CA 1
ATOM 2999 C C . GLY B 1 135 ? 5.105 19.484 6.898 1 88.94 135 GLY B C 1
ATOM 3000 O O . GLY B 1 135 ? 4.742 18.391 7.359 1 88.94 135 GLY B O 1
ATOM 3001 N N . CYS B 1 136 ? 6.023 20.312 7.387 1 89.12 136 CYS B N 1
ATOM 3002 C CA . CYS B 1 136 ? 6.691 19.938 8.625 1 89.12 136 CYS B CA 1
ATOM 3003 C C . CYS B 1 136 ? 5.711 19.906 9.789 1 89.12 136 CYS B C 1
ATOM 3005 O O . CYS B 1 136 ? 5.031 20.906 10.055 1 89.12 136 CYS B O 1
ATOM 3007 N N . ASN B 1 137 ? 5.562 18.766 10.32 1 91.69 137 ASN B N 1
ATOM 3008 C CA . ASN B 1 137 ? 4.688 18.516 11.461 1 91.69 137 ASN B CA 1
ATOM 3009 C C . ASN B 1 137 ? 3.227 18.781 11.117 1 91.69 137 ASN B C 1
ATOM 3011 O O . ASN B 1 137 ? 2.434 19.141 11.984 1 91.69 137 ASN B O 1
ATOM 3015 N N . CYS B 1 138 ? 2.936 18.734 9.898 1 93.19 138 CYS B N 1
ATOM 3016 C CA . CYS B 1 138 ? 1.562 18.781 9.414 1 93.19 138 CYS B CA 1
ATOM 3017 C C . CYS B 1 138 ? 0.917 20.125 9.742 1 93.19 138 CYS B C 1
ATOM 3019 O O . CYS B 1 138 ? -0.211 20.172 10.234 1 93.19 138 CYS B O 1
ATOM 3021 N N . GLN B 1 139 ? 1.619 21.234 9.523 1 89.69 139 GLN B N 1
ATOM 3022 C CA . GLN B 1 139 ? 1.151 22.562 9.914 1 89.69 139 GLN B CA 1
ATOM 3023 C C . GLN B 1 139 ? 0.581 23.312 8.719 1 89.69 139 GLN B C 1
ATOM 3025 O O . GLN B 1 139 ? 0.054 24.422 8.867 1 89.69 139 GLN B O 1
ATOM 3030 N N . VAL B 1 140 ? 0.68 22.75 7.578 1 88.81 140 VAL B N 1
ATOM 3031 C CA . VAL B 1 140 ? 0.283 23.438 6.363 1 88.81 140 VAL B CA 1
ATOM 3032 C C . VAL B 1 140 ? -0.864 22.703 5.688 1 88.81 140 VAL B C 1
ATOM 3034 O O . VAL B 1 140 ? -0.825 21.469 5.559 1 88.81 140 VAL B O 1
ATOM 3037 N N . PRO B 1 141 ? -1.924 23.484 5.324 1 90.94 141 PRO B N 1
ATOM 3038 C CA . PRO B 1 141 ? -2.93 22.812 4.5 1 90.94 141 PRO B CA 1
ATOM 3039 C C . PRO B 1 141 ? -2.346 22.25 3.207 1 90.94 141 PRO B C 1
ATOM 3041 O O . PRO B 1 141 ? -1.477 22.859 2.592 1 90.94 141 PRO B O 1
ATOM 3044 N N . ASP B 1 142 ? -2.711 21.078 2.902 1 90.31 142 ASP B N 1
ATOM 3045 C CA . ASP B 1 142 ? -2.232 20.406 1.695 1 90.31 142 ASP B CA 1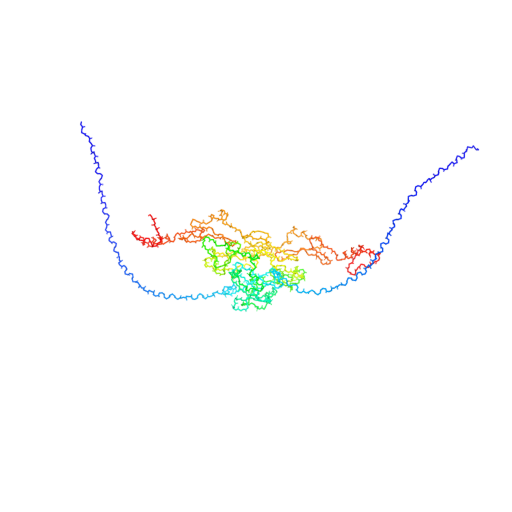
ATOM 3046 C C . ASP B 1 142 ? -3.305 19.484 1.115 1 90.31 142 ASP B C 1
ATOM 3048 O O . ASP B 1 142 ? -3.908 18.688 1.841 1 90.31 142 ASP B O 1
ATOM 3052 N N . GLU B 1 143 ? -3.549 19.672 -0.115 1 88.19 143 GLU B N 1
ATOM 3053 C CA . GLU B 1 143 ? -4.438 18.734 -0.79 1 88.19 143 GLU B CA 1
ATOM 3054 C C . GLU B 1 143 ? -3.73 17.406 -1.052 1 88.19 143 GLU B C 1
ATOM 3056 O O . GLU B 1 143 ? -2.611 17.375 -1.567 1 88.19 143 GLU B O 1
ATOM 3061 N N . ASN B 1 144 ? -4.328 16.375 -0.655 1 85.75 144 ASN B N 1
ATOM 3062 C CA . ASN B 1 144 ? -3.789 15.047 -0.937 1 85.75 144 ASN B CA 1
ATOM 3063 C C . ASN B 1 144 ? -4.199 14.555 -2.324 1 85.75 144 ASN B C 1
ATOM 3065 O O . ASN B 1 144 ? -5.297 14.023 -2.498 1 85.75 144 ASN B O 1
ATOM 3069 N N . GLU B 1 145 ? -3.346 14.688 -3.254 1 87.88 145 GLU B N 1
ATOM 3070 C CA . GLU B 1 145 ? -3.617 14.336 -4.645 1 87.88 145 GLU B CA 1
ATOM 3071 C C . GLU B 1 145 ? -3.848 12.836 -4.797 1 87.88 145 GLU B C 1
ATOM 3073 O O . GLU B 1 145 ? -4.523 12.398 -5.73 1 87.88 145 GLU B O 1
ATOM 3078 N N . CYS B 1 146 ? -3.383 12.023 -3.914 1 86.12 146 CYS B N 1
ATOM 3079 C CA . CYS B 1 146 ? -3.49 10.57 -4.008 1 86.12 146 CYS B CA 1
ATOM 3080 C C . CYS B 1 146 ? -4.945 10.125 -3.91 1 86.12 146 CYS B C 1
ATOM 3082 O O . CYS B 1 146 ? -5.301 9.047 -4.383 1 86.12 146 CYS B O 1
ATOM 3084 N N . LYS B 1 147 ? -5.695 10.867 -3.316 1 81.88 147 LYS B N 1
ATOM 3085 C CA . LYS B 1 147 ? -7.102 10.516 -3.152 1 81.88 147 LYS B CA 1
ATOM 3086 C C . LYS B 1 147 ? -7.801 10.406 -4.504 1 81.88 147 LYS B C 1
ATOM 3088 O O . LYS B 1 147 ? -8.859 9.781 -4.609 1 81.88 147 LYS B O 1
ATOM 3093 N N . TYR B 1 148 ? -7.176 10.977 -5.488 1 83.12 148 TYR B N 1
ATOM 3094 C CA . TYR B 1 148 ? -7.734 10.922 -6.836 1 83.12 148 TYR B CA 1
ATOM 3095 C C . TYR B 1 148 ? -7.172 9.742 -7.613 1 83.12 148 TYR B C 1
ATOM 3097 O O . TYR B 1 148 ? -7.445 9.586 -8.805 1 83.12 148 TYR B O 1
ATOM 3105 N N . ARG B 1 149 ? -6.336 8.938 -7.074 1 86.25 149 ARG B N 1
ATOM 3106 C CA . ARG B 1 149 ? -5.762 7.719 -7.637 1 86.25 149 ARG B CA 1
ATOM 3107 C C . ARG B 1 149 ? -5.051 8.008 -8.953 1 86.25 149 ARG B C 1
ATOM 3109 O O . ARG B 1 149 ? -5.328 7.359 -9.969 1 86.25 149 ARG B O 1
ATOM 3116 N N . PRO B 1 150 ? -4.215 9.031 -8.883 1 91.69 150 PRO B N 1
ATOM 3117 C CA . PRO B 1 150 ? -3.494 9.414 -10.094 1 91.69 150 PRO B CA 1
ATOM 3118 C C . PRO B 1 150 ? -2.496 8.352 -10.547 1 91.69 150 PRO B C 1
ATOM 3120 O O . PRO B 1 150 ? -2.035 8.375 -11.688 1 91.69 150 PRO B O 1
ATOM 3123 N N . CYS B 1 151 ? -2.096 7.449 -9.711 1 94.38 151 CYS B N 1
ATOM 3124 C CA . CYS B 1 151 ? -1.075 6.453 -10.016 1 94.38 151 CYS B CA 1
ATOM 3125 C C . CYS B 1 151 ? -1.708 5.172 -10.547 1 94.38 151 CYS B C 1
ATOM 3127 O O . CYS B 1 151 ? -2.93 5.012 -10.508 1 94.38 151 CYS B O 1
ATOM 3129 N N . ASP B 1 152 ? -0.84 4.301 -11.109 1 95.69 152 ASP B N 1
ATOM 3130 C CA . ASP B 1 152 ? -1.255 2.975 -11.555 1 95.69 152 ASP B CA 1
ATOM 3131 C C . ASP B 1 152 ? -1.805 2.148 -10.391 1 95.69 152 ASP B C 1
ATOM 3133 O O . ASP B 1 152 ? -1.393 2.332 -9.25 1 95.69 152 ASP B O 1
ATOM 3137 N N . VAL B 1 153 ? -2.73 1.189 -10.633 1 93.75 153 VAL B N 1
ATOM 3138 C CA . VAL B 1 153 ? -3.314 0.355 -9.586 1 93.75 153 VAL B CA 1
ATOM 3139 C C . VAL B 1 153 ? -2.234 -0.533 -8.977 1 93.75 153 VAL B C 1
ATOM 3141 O O . VAL B 1 153 ? -2.396 -1.037 -7.859 1 93.75 153 VAL B O 1
ATOM 3144 N N . PHE B 1 154 ? -1.079 -0.692 -9.688 1 95.44 154 PHE B N 1
ATOM 3145 C CA . PHE B 1 154 ? 0.033 -1.495 -9.195 1 95.44 154 PHE B CA 1
ATOM 3146 C C . PHE B 1 154 ? 1.156 -0.604 -8.68 1 95.44 154 PHE B C 1
ATOM 3148 O O . PHE B 1 154 ? 2.33 -0.978 -8.734 1 95.44 154 PHE B O 1
ATOM 3155 N N . ALA B 1 155 ? 0.744 0.591 -8.273 1 93.56 155 ALA B N 1
ATOM 3156 C CA . ALA B 1 155 ? 1.734 1.545 -7.785 1 93.56 155 ALA B CA 1
ATOM 3157 C C . ALA B 1 155 ? 1.323 2.115 -6.43 1 93.56 155 ALA B C 1
ATOM 3159 O O . ALA B 1 155 ? 0.147 2.074 -6.062 1 93.56 155 ALA B O 1
ATOM 3160 N N . HIS B 1 156 ? 2.287 2.551 -5.711 1 88.69 156 HIS B N 1
ATOM 3161 C CA . HIS B 1 156 ? 2.121 3.307 -4.473 1 88.69 156 HIS B CA 1
ATOM 3162 C C . HIS B 1 156 ? 2.123 4.809 -4.742 1 88.69 156 HIS B C 1
ATOM 3164 O O . HIS B 1 156 ? 2.967 5.309 -5.492 1 88.69 156 HIS B O 1
ATOM 3170 N N . CYS B 1 157 ? 1.156 5.477 -4.223 1 88.69 157 CYS B N 1
ATOM 3171 C CA . CYS B 1 157 ? 1.078 6.93 -4.32 1 88.69 157 CYS B CA 1
ATOM 3172 C C . CYS B 1 157 ? 1.558 7.586 -3.029 1 88.69 157 CYS B C 1
ATOM 3174 O O . CYS B 1 157 ? 1.076 7.258 -1.944 1 88.69 157 CYS B O 1
ATOM 3176 N N . THR B 1 158 ? 2.443 8.438 -3.068 1 85.31 158 THR B N 1
ATOM 3177 C CA . THR B 1 158 ? 2.928 9.219 -1.936 1 85.31 158 THR B CA 1
ATOM 3178 C C . THR B 1 158 ? 2.584 10.695 -2.107 1 85.31 158 THR B C 1
ATOM 3180 O O . THR B 1 158 ? 3.027 11.328 -3.066 1 85.31 158 THR B O 1
ATOM 3183 N N . ASN B 1 159 ? 1.826 11.148 -1.166 1 86.5 159 ASN B N 1
ATOM 3184 C CA . ASN B 1 159 ? 1.502 12.57 -1.178 1 86.5 159 ASN B CA 1
ATOM 3185 C C . ASN B 1 159 ? 2.672 13.414 -0.682 1 86.5 159 ASN B C 1
ATOM 3187 O O . ASN B 1 159 ? 3.258 13.125 0.362 1 86.5 159 ASN B O 1
ATOM 3191 N N . THR B 1 160 ? 3.051 14.367 -1.427 1 84.38 160 THR B N 1
ATOM 3192 C CA . THR B 1 160 ? 4.047 15.359 -1.032 1 84.38 160 THR B CA 1
ATOM 3193 C C . THR B 1 160 ? 3.439 16.75 -1.019 1 84.38 160 THR B C 1
ATOM 3195 O O . THR B 1 160 ? 2.328 16.969 -1.515 1 84.38 160 THR B O 1
ATOM 3198 N N . LEU B 1 161 ? 4.109 17.609 -0.32 1 82.81 161 LEU B N 1
ATOM 3199 C CA . LEU B 1 161 ? 3.561 18.969 -0.236 1 82.81 161 LEU B CA 1
ATOM 3200 C C . LEU B 1 161 ? 3.354 19.547 -1.627 1 82.81 161 LEU B C 1
ATOM 3202 O O . LEU B 1 161 ? 4.32 19.812 -2.35 1 82.81 161 LEU B O 1
ATOM 3206 N N . GLY B 1 162 ? 2.107 19.719 -2.002 1 84.5 162 GLY B N 1
ATOM 3207 C CA . GLY B 1 162 ? 1.729 20.297 -3.283 1 84.5 162 GLY B CA 1
ATOM 3208 C C . GLY B 1 162 ? 1.934 19.344 -4.445 1 84.5 162 GLY B C 1
ATOM 3209 O O . GLY B 1 162 ? 1.876 19.75 -5.609 1 84.5 162 GLY B O 1
ATOM 3210 N N . SER B 1 163 ? 2.281 18.234 -4.23 1 88.62 163 SER B N 1
ATOM 3211 C CA . SER B 1 163 ? 2.588 17.297 -5.297 1 88.62 163 SER B CA 1
ATOM 3212 C C . SER B 1 163 ? 2.41 15.852 -4.828 1 88.62 163 SER B C 1
ATOM 3214 O O . SER B 1 163 ? 1.792 15.609 -3.789 1 88.62 163 SER B O 1
ATOM 3216 N N . PHE B 1 164 ? 2.709 14.93 -5.719 1 89.56 164 PHE B N 1
ATOM 3217 C CA . PHE B 1 164 ? 2.686 13.508 -5.379 1 89.56 164 PHE B CA 1
ATOM 3218 C C . PHE B 1 164 ? 3.711 12.742 -6.203 1 89.56 164 PHE B C 1
ATOM 3220 O O . PHE B 1 164 ? 4.223 13.25 -7.199 1 89.56 164 PHE B O 1
ATOM 3227 N N . THR B 1 165 ? 4.059 11.578 -5.691 1 91.88 165 THR B N 1
ATOM 3228 C CA . THR B 1 165 ? 4.93 10.68 -6.434 1 91.88 165 THR B CA 1
ATOM 3229 C C . THR B 1 165 ? 4.301 9.289 -6.539 1 91.88 165 THR B C 1
ATOM 3231 O O . THR B 1 165 ? 3.516 8.891 -5.676 1 91.88 165 THR B O 1
ATOM 3234 N N . CYS B 1 166 ? 4.586 8.625 -7.664 1 94.38 166 CYS B N 1
ATOM 3235 C CA . CYS B 1 166 ? 4.109 7.266 -7.906 1 94.38 166 CYS B CA 1
ATOM 3236 C C . CYS B 1 166 ? 5.273 6.293 -8.055 1 94.38 166 CYS B C 1
ATOM 3238 O O . CYS B 1 166 ? 6.23 6.57 -8.781 1 94.38 166 CYS B O 1
ATOM 3240 N N . THR B 1 167 ? 5.195 5.195 -7.344 1 93.44 167 THR B N 1
ATOM 3241 C CA . THR B 1 167 ? 6.207 4.148 -7.418 1 93.44 167 THR B CA 1
ATOM 3242 C C . THR B 1 167 ? 5.551 2.775 -7.547 1 93.44 167 THR B C 1
ATOM 3244 O O . THR B 1 167 ? 4.664 2.43 -6.766 1 93.44 167 THR B O 1
ATOM 3247 N N . CYS B 1 168 ? 6.008 2.037 -8.539 1 95.44 168 CYS B N 1
ATOM 3248 C CA . CYS B 1 168 ? 5.434 0.708 -8.711 1 95.44 168 CYS B CA 1
ATOM 3249 C C . CYS B 1 168 ? 5.707 -0.164 -7.492 1 95.44 168 CYS B C 1
ATOM 3251 O O . CYS B 1 168 ? 6.766 -0.062 -6.879 1 95.44 168 CYS B O 1
ATOM 3253 N N . PHE B 1 169 ? 4.777 -1.089 -7.145 1 90.94 169 PHE B N 1
ATOM 3254 C CA . PHE B 1 169 ? 4.977 -2.053 -6.07 1 90.94 169 PHE B CA 1
ATOM 3255 C C . PHE B 1 169 ? 6.125 -3 -6.395 1 90.94 169 PHE B C 1
ATOM 3257 O O . PHE B 1 169 ? 6.484 -3.17 -7.562 1 90.94 169 PHE B O 1
ATOM 3264 N N . PRO B 1 170 ? 6.676 -3.584 -5.305 1 89.12 170 PRO B N 1
ATOM 3265 C CA . PRO B 1 170 ? 7.637 -4.652 -5.582 1 89.12 170 PRO B CA 1
ATOM 3266 C C . PRO B 1 170 ? 7.059 -5.754 -6.465 1 89.12 170 PRO B C 1
ATOM 3268 O O . PRO B 1 170 ? 5.902 -6.148 -6.289 1 89.12 170 PRO B O 1
ATOM 3271 N N . GLY B 1 171 ? 7.875 -6.207 -7.449 1 92.56 171 GLY B N 1
ATOM 3272 C CA . GLY B 1 171 ? 7.414 -7.219 -8.391 1 92.56 171 GLY B CA 1
ATOM 3273 C C . GLY B 1 171 ? 6.852 -6.633 -9.664 1 92.56 171 GLY B C 1
ATOM 3274 O O . GLY B 1 171 ? 6.496 -7.371 -10.586 1 92.56 171 GLY B O 1
ATOM 3275 N N . TYR B 1 172 ? 6.758 -5.344 -9.695 1 95.25 172 TYR B N 1
ATOM 3276 C CA . TYR B 1 172 ? 6.324 -4.609 -10.875 1 95.25 172 TYR B CA 1
ATOM 3277 C C . TYR B 1 172 ? 7.41 -3.65 -11.352 1 95.25 172 TYR B C 1
ATOM 3279 O O . TYR B 1 172 ? 8.297 -3.273 -10.578 1 95.25 172 TYR B O 1
ATOM 3287 N N . ARG B 1 173 ? 7.363 -3.371 -12.602 1 97.5 173 ARG B N 1
ATOM 3288 C CA . ARG B 1 173 ? 8.281 -2.391 -13.18 1 97.5 173 ARG B CA 1
ATOM 3289 C C . ARG B 1 173 ? 7.523 -1.307 -13.938 1 97.5 173 ARG B C 1
ATOM 3291 O O . ARG B 1 173 ? 6.418 -1.543 -14.422 1 97.5 173 ARG B O 1
ATOM 3298 N N . GLY B 1 174 ? 8.117 -0.029 -13.938 1 98 174 GLY B N 1
ATOM 3299 C CA . GLY B 1 174 ? 7.508 1.114 -14.594 1 98 174 GLY B CA 1
ATOM 3300 C C . GLY B 1 174 ? 7.816 2.434 -13.914 1 98 174 GLY B C 1
ATOM 3301 O O . GLY B 1 174 ? 8.68 2.496 -13.031 1 98 174 GLY B O 1
ATOM 3302 N N . ASP B 1 175 ? 7.094 3.498 -14.297 1 97.12 175 ASP B N 1
ATOM 3303 C CA . ASP B 1 175 ? 7.359 4.844 -13.797 1 97.12 175 ASP B CA 1
ATOM 3304 C C . ASP B 1 175 ? 6.355 5.242 -12.727 1 97.12 175 ASP B C 1
ATOM 3306 O O . ASP B 1 175 ? 6.336 6.391 -12.281 1 97.12 175 ASP B O 1
ATOM 3310 N N . GLY B 1 176 ? 5.52 4.285 -12.305 1 96.69 176 GLY B N 1
ATOM 3311 C CA . GLY B 1 176 ? 4.5 4.566 -11.305 1 96.69 176 GLY B CA 1
ATOM 3312 C C . GLY B 1 176 ? 3.158 4.934 -11.906 1 96.69 176 GLY B C 1
ATOM 3313 O O . GLY B 1 176 ? 2.111 4.691 -11.305 1 96.69 176 GLY B O 1
ATOM 3314 N N . PHE B 1 177 ? 3.178 5.598 -13.047 1 96.88 177 PHE B N 1
ATOM 3315 C CA . PHE B 1 177 ? 1.951 5.922 -13.766 1 96.88 177 PHE B CA 1
ATOM 3316 C C . PHE B 1 177 ? 1.499 4.746 -14.617 1 96.88 177 PHE B C 1
ATOM 3318 O O . PHE B 1 177 ? 0.306 4.59 -14.891 1 96.88 177 PHE B O 1
ATOM 3325 N N . HIS B 1 178 ? 2.479 4.008 -15 1 97.44 178 HIS B N 1
ATOM 3326 C CA . HIS B 1 178 ? 2.281 2.73 -15.68 1 97.44 178 HIS B CA 1
ATOM 3327 C C . HIS B 1 178 ? 3.18 1.65 -15.086 1 97.44 178 HIS B C 1
ATOM 3329 O O . HIS B 1 178 ? 4.402 1.8 -15.062 1 97.44 178 HIS B O 1
ATOM 3335 N N . CYS B 1 179 ? 2.561 0.665 -14.586 1 97.75 179 CYS B N 1
ATOM 3336 C CA . CYS B 1 179 ? 3.289 -0.451 -14 1 97.75 179 CYS B CA 1
ATOM 3337 C C . CYS B 1 179 ? 2.848 -1.776 -14.609 1 97.75 179 CYS B C 1
ATOM 3339 O O . CYS B 1 179 ? 1.663 -1.974 -14.883 1 97.75 179 CYS B O 1
ATOM 3341 N N . GLU B 1 180 ? 3.795 -2.609 -14.828 1 97.44 180 GLU B N 1
ATOM 3342 C CA . GLU B 1 180 ? 3.535 -3.953 -15.336 1 97.44 180 GLU B CA 1
ATOM 3343 C C . GLU B 1 180 ? 4.242 -5.008 -14.492 1 97.44 180 GLU B C 1
ATOM 3345 O O . GLU B 1 180 ? 5.32 -4.758 -13.953 1 97.44 180 GLU B O 1
ATOM 3350 N N . ASP B 1 181 ? 3.594 -6.129 -14.398 1 97.06 181 ASP B N 1
ATOM 3351 C CA . ASP B 1 181 ? 4.176 -7.238 -13.656 1 97.06 181 ASP B CA 1
ATOM 3352 C C . ASP B 1 181 ? 5.465 -7.727 -14.312 1 97.06 181 ASP B C 1
ATOM 3354 O O . ASP B 1 181 ? 5.543 -7.832 -15.531 1 97.06 181 ASP B O 1
ATOM 3358 N N . ILE B 1 182 ? 6.453 -7.961 -13.445 1 97.12 182 ILE B N 1
ATOM 3359 C CA . ILE B 1 182 ? 7.66 -8.633 -13.914 1 97.12 182 ILE B CA 1
ATOM 3360 C C . ILE B 1 182 ? 7.414 -10.133 -14.008 1 97.12 182 ILE B C 1
ATOM 3362 O O . ILE B 1 182 ? 7.035 -10.766 -13.023 1 97.12 182 ILE B O 1
ATOM 3366 N N . ASP B 1 183 ? 7.617 -10.68 -15.164 1 96.88 183 ASP B N 1
ATOM 3367 C CA . ASP B 1 183 ? 7.523 -12.133 -15.312 1 96.88 183 ASP B CA 1
ATOM 3368 C C . ASP B 1 183 ? 8.828 -12.812 -14.922 1 96.88 183 ASP B C 1
ATOM 3370 O O . ASP B 1 183 ? 9.703 -13.023 -15.766 1 96.88 183 ASP B O 1
ATOM 3374 N N . GLU B 1 184 ? 8.969 -13.266 -13.703 1 96.12 184 GLU B N 1
ATOM 3375 C CA . GLU B 1 184 ? 10.188 -13.852 -13.164 1 96.12 184 GLU B CA 1
ATOM 3376 C C . GLU B 1 184 ? 10.547 -15.148 -13.883 1 96.12 184 GLU B C 1
ATOM 3378 O O . GLU B 1 184 ? 11.719 -15.523 -13.945 1 96.12 184 GLU B O 1
ATOM 3383 N N . CYS B 1 185 ? 9.578 -15.742 -14.422 1 95.94 185 CYS B N 1
ATOM 3384 C CA . CYS B 1 185 ? 9.812 -17.031 -15.078 1 95.94 185 CYS B CA 1
ATOM 3385 C C . CYS B 1 185 ? 10.578 -16.844 -16.391 1 95.94 185 CYS B C 1
ATOM 3387 O O . CYS B 1 185 ? 11.109 -17.812 -16.938 1 95.94 185 CYS B O 1
ATOM 3389 N N . GLN B 1 186 ? 10.656 -15.656 -16.891 1 97 186 GLN B N 1
ATOM 3390 C CA . GLN B 1 186 ? 11.414 -15.375 -18.109 1 97 186 GLN B CA 1
ATOM 3391 C C . GLN B 1 186 ? 12.906 -15.289 -17.812 1 97 186 GLN B C 1
ATOM 3393 O O . GLN B 1 186 ? 13.734 -15.297 -18.734 1 97 186 GLN B O 1
ATOM 3398 N N . ASP B 1 187 ? 13.266 -15.109 -16.609 1 96.62 187 ASP B N 1
ATOM 3399 C CA . ASP B 1 187 ? 14.664 -15.203 -16.188 1 96.62 187 ASP B CA 1
ATOM 3400 C C . ASP B 1 187 ? 15.102 -16.656 -16.047 1 96.62 187 ASP B C 1
ATOM 3402 O O . ASP B 1 187 ? 14.609 -17.375 -15.18 1 96.62 187 ASP B O 1
ATOM 3406 N N . PRO B 1 188 ? 16.031 -17.047 -16.812 1 96.75 188 PRO B N 1
ATOM 3407 C CA . PRO B 1 188 ? 16.438 -18.453 -16.812 1 96.75 188 PRO B CA 1
ATOM 3408 C C . PRO B 1 188 ? 16.938 -18.922 -15.438 1 96.75 188 PRO B C 1
ATOM 3410 O O . PRO B 1 188 ? 16.75 -20.078 -15.062 1 96.75 188 PRO B O 1
ATOM 3413 N N . ALA B 1 189 ? 17.562 -17.984 -14.734 1 96.62 189 ALA B N 1
ATOM 3414 C CA . ALA B 1 189 ? 18.062 -18.344 -13.414 1 96.62 189 ALA B CA 1
ATOM 3415 C C . ALA B 1 189 ? 16.922 -18.656 -12.453 1 96.62 189 ALA B C 1
ATOM 3417 O O . ALA B 1 189 ? 17.031 -19.547 -11.609 1 96.62 189 ALA B O 1
ATOM 3418 N N . ILE B 1 190 ? 15.891 -17.953 -12.578 1 95.25 190 ILE B N 1
ATOM 3419 C CA . ILE B 1 190 ? 14.734 -18.172 -11.719 1 95.25 190 ILE B CA 1
ATOM 3420 C C . ILE B 1 190 ? 13.977 -19.422 -12.172 1 95.25 190 ILE B C 1
ATOM 3422 O O . ILE B 1 190 ? 13.602 -20.25 -11.352 1 95.25 190 ILE B O 1
ATOM 3426 N N . ALA B 1 191 ? 13.75 -19.547 -13.445 1 95.19 191 ALA B N 1
ATOM 3427 C CA . ALA B 1 191 ? 13.062 -20.703 -14 1 95.19 191 ALA B CA 1
ATOM 3428 C C . ALA B 1 191 ? 13.766 -22 -13.602 1 95.19 191 ALA B C 1
ATOM 3430 O O . ALA B 1 191 ? 13.117 -23.031 -13.367 1 95.19 191 ALA B O 1
ATOM 3431 N N . ALA B 1 192 ? 15.062 -21.922 -13.508 1 95.25 192 ALA B N 1
ATOM 3432 C CA . ALA B 1 192 ? 15.867 -23.109 -13.227 1 95.25 192 ALA B CA 1
ATOM 3433 C C . ALA B 1 192 ? 15.719 -23.547 -11.766 1 95.25 192 ALA B C 1
ATOM 3435 O O . ALA B 1 192 ? 16.109 -24.641 -11.398 1 95.25 192 ALA B O 1
ATOM 3436 N N . ARG B 1 193 ? 15.195 -22.656 -10.961 1 95.31 193 ARG B N 1
ATOM 3437 C CA . ARG B 1 193 ? 14.953 -23.031 -9.562 1 95.31 193 ARG B CA 1
ATOM 3438 C C . ARG B 1 193 ? 13.883 -24.109 -9.461 1 95.31 193 ARG B C 1
ATOM 3440 O O . ARG B 1 193 ? 13.766 -24.781 -8.438 1 95.31 193 ARG B O 1
ATOM 3447 N N . CYS B 1 194 ? 12.992 -24.188 -10.406 1 96.31 194 CYS B N 1
ATOM 3448 C CA . CYS B 1 194 ? 11.969 -25.219 -10.422 1 96.31 194 CYS B CA 1
ATOM 3449 C C . CYS B 1 194 ? 12.547 -26.562 -10.836 1 96.31 194 CYS B C 1
ATOM 3451 O O . CYS B 1 194 ? 13.195 -26.672 -11.875 1 96.31 194 CYS B O 1
ATOM 3453 N N . VAL B 1 195 ? 12.344 -27.547 -10.055 1 94.5 195 VAL B N 1
ATOM 3454 C CA . VAL B 1 195 ? 12.961 -28.859 -10.234 1 94.5 195 VAL B CA 1
ATOM 3455 C C . VAL B 1 195 ? 12.266 -29.594 -11.375 1 94.5 195 VAL B C 1
ATOM 3457 O O . VAL B 1 195 ? 11.328 -29.078 -11.984 1 94.5 195 VAL B O 1
ATOM 3460 N N . GLU B 1 196 ? 12.844 -30.781 -11.609 1 92.31 196 GLU B N 1
ATOM 3461 C CA . GLU B 1 196 ? 12.242 -31.641 -12.633 1 92.31 196 GLU B CA 1
ATOM 3462 C C . GLU B 1 196 ? 10.781 -31.938 -12.312 1 92.31 196 GLU B C 1
ATOM 3464 O O . GLU B 1 196 ? 10.43 -32.188 -11.156 1 92.31 196 GLU B O 1
ATOM 3469 N N . ASN B 1 197 ? 9.898 -31.922 -13.258 1 93.31 197 ASN B N 1
ATOM 3470 C CA . ASN B 1 197 ? 8.469 -32.219 -13.156 1 93.31 197 ASN B CA 1
ATOM 3471 C C . ASN B 1 197 ? 7.715 -31.047 -12.508 1 93.31 197 ASN B C 1
ATOM 3473 O O . ASN B 1 197 ? 6.625 -31.234 -11.969 1 93.31 197 ASN B O 1
ATOM 3477 N N . ALA B 1 198 ? 8.414 -29.922 -12.422 1 94.94 198 ALA B N 1
ATOM 3478 C CA . ALA B 1 198 ? 7.766 -28.688 -12 1 94.94 198 ALA B CA 1
ATOM 3479 C C . ALA B 1 198 ? 7.848 -27.625 -13.086 1 94.94 198 ALA B C 1
ATOM 3481 O O . ALA B 1 198 ? 8.68 -27.719 -13.992 1 94.94 198 ALA B O 1
ATOM 3482 N N . GLU B 1 199 ? 6.988 -26.75 -13.039 1 92.75 199 GLU B N 1
ATOM 3483 C CA . GLU B 1 199 ? 6.973 -25.641 -13.984 1 92.75 199 GLU B CA 1
ATOM 3484 C C . GLU B 1 199 ? 6.883 -24.297 -13.25 1 92.75 199 GLU B C 1
ATOM 3486 O O . GLU B 1 199 ? 6.199 -24.188 -12.234 1 92.75 199 GLU B O 1
ATOM 3491 N N . CYS B 1 200 ? 7.602 -23.359 -13.812 1 94.94 200 CYS B N 1
ATOM 3492 C CA . CYS B 1 200 ? 7.547 -22 -13.273 1 94.94 200 CYS B CA 1
ATOM 3493 C C . CYS B 1 200 ? 6.258 -21.297 -13.688 1 94.94 200 CYS B C 1
ATOM 3495 O O . CYS B 1 200 ? 5.93 -21.234 -14.867 1 94.94 200 CYS B O 1
ATOM 3497 N N . CYS B 1 201 ? 5.574 -20.828 -12.672 1 93.81 201 CYS B N 1
ATOM 3498 C CA . CYS B 1 201 ? 4.324 -20.109 -12.906 1 93.81 201 CYS B CA 1
ATOM 3499 C C . CYS B 1 201 ? 4.438 -18.656 -12.469 1 93.81 201 CYS B C 1
ATOM 3501 O O . CYS B 1 201 ? 4.688 -18.375 -11.297 1 93.81 201 CYS B O 1
ATOM 3503 N N . ASN B 1 202 ? 4.242 -17.75 -13.453 1 94.62 202 ASN B N 1
ATOM 3504 C CA . ASN B 1 202 ? 4.246 -16.328 -13.133 1 94.62 202 ASN B CA 1
ATOM 3505 C C . ASN B 1 202 ? 2.957 -15.898 -12.438 1 94.62 202 ASN B C 1
ATOM 3507 O O . ASN B 1 202 ? 1.86 -16.172 -12.922 1 94.62 202 ASN B O 1
ATOM 3511 N N . LEU B 1 203 ? 3.119 -15.359 -11.266 1 93.31 203 LEU B N 1
ATOM 3512 C CA . LEU B 1 203 ? 2.01 -14.82 -10.484 1 93.31 203 LEU B CA 1
ATOM 3513 C C . LEU B 1 203 ? 2.139 -13.305 -10.328 1 93.31 203 LEU B C 1
ATOM 3515 O O . LEU B 1 203 ? 3.201 -12.742 -10.586 1 93.31 203 LEU B O 1
ATOM 3519 N N . PRO B 1 204 ? 1.007 -12.609 -9.961 1 92.75 204 PRO B N 1
ATOM 3520 C CA . PRO B 1 204 ? 1.141 -11.172 -9.68 1 92.75 204 PRO B CA 1
ATOM 3521 C C . PRO B 1 204 ? 2.244 -10.867 -8.672 1 92.75 204 PRO B C 1
ATOM 3523 O O . PRO B 1 204 ? 2.188 -11.336 -7.531 1 92.75 204 PRO B O 1
ATOM 3526 N N . ALA B 1 205 ? 3.219 -10.102 -9.055 1 92.06 205 ALA B N 1
ATOM 3527 C CA . ALA B 1 205 ? 4.293 -9.547 -8.234 1 92.06 205 ALA B CA 1
ATOM 3528 C C . ALA B 1 205 ? 5.328 -10.609 -7.891 1 92.06 205 ALA B C 1
ATOM 3530 O O . ALA B 1 205 ? 6.363 -10.305 -7.293 1 92.06 205 ALA B O 1
ATOM 3531 N N . HIS B 1 206 ? 5.062 -11.875 -8.18 1 91.75 206 HIS B N 1
ATOM 3532 C CA . HIS B 1 206 ? 6.016 -12.93 -7.848 1 91.75 206 HIS B CA 1
ATOM 3533 C C . HIS B 1 206 ? 5.793 -14.156 -8.719 1 91.75 206 HIS B C 1
ATOM 3535 O O . HIS B 1 206 ? 5.277 -14.055 -9.836 1 91.75 206 HIS B O 1
ATOM 3541 N N . PHE B 1 207 ? 6.418 -15.336 -8.383 1 92.94 207 PHE B N 1
ATOM 3542 C CA . PHE B 1 207 ? 6.285 -16.578 -9.125 1 92.94 207 PHE B CA 1
ATOM 3543 C C . PHE B 1 207 ? 6.219 -17.781 -8.18 1 92.94 207 PHE B C 1
ATOM 3545 O O . PHE B 1 207 ? 6.445 -17.625 -6.973 1 92.94 207 PHE B O 1
ATOM 3552 N N . VAL B 1 208 ? 5.824 -18.875 -8.711 1 92.25 208 VAL B N 1
ATOM 3553 C CA . VAL B 1 208 ? 5.848 -20.125 -7.945 1 92.25 208 VAL B CA 1
ATOM 3554 C C . VAL B 1 208 ? 6.234 -21.281 -8.859 1 92.25 208 VAL B C 1
ATOM 3556 O O . VAL B 1 208 ? 5.973 -21.25 -10.062 1 92.25 208 VAL B O 1
ATOM 3559 N N . CYS B 1 209 ? 7 -22.25 -8.258 1 93.88 209 CYS B N 1
ATOM 3560 C CA . CYS B 1 209 ? 7.195 -23.516 -8.945 1 93.88 209 CYS B CA 1
ATOM 3561 C C . CYS B 1 209 ? 6.066 -24.484 -8.633 1 93.88 209 CYS B C 1
ATOM 3563 O O . CYS B 1 209 ? 5.852 -24.844 -7.477 1 93.88 209 CYS B O 1
ATOM 3565 N N . LYS B 1 210 ? 5.402 -24.891 -9.594 1 91 210 LYS B N 1
ATOM 3566 C CA . LYS B 1 210 ? 4.27 -25.797 -9.445 1 91 210 LYS B CA 1
ATOM 3567 C C . LYS B 1 210 ? 4.574 -27.156 -10.047 1 91 210 LYS B C 1
ATOM 3569 O O . LYS B 1 210 ? 5.016 -27.266 -11.195 1 91 210 LYS B O 1
ATOM 3574 N N . CYS B 1 211 ? 4.355 -28.172 -9.258 1 92.06 211 CYS B N 1
ATOM 3575 C CA . CYS B 1 211 ? 4.551 -29.531 -9.773 1 92.06 211 CYS B CA 1
ATOM 3576 C C . CYS B 1 211 ? 3.547 -29.844 -10.875 1 92.06 211 CYS B C 1
ATOM 3578 O O . CYS B 1 211 ? 2.381 -29.453 -10.789 1 92.06 211 CYS B O 1
ATOM 3580 N N . LYS B 1 212 ? 4.031 -30.531 -11.891 1 89.12 212 LYS B N 1
ATOM 3581 C CA . LYS B 1 212 ? 3.174 -30.969 -12.992 1 89.12 212 LYS B CA 1
ATOM 3582 C C . LYS B 1 212 ? 2.119 -31.953 -12.508 1 89.12 212 LYS B C 1
ATOM 3584 O O . LYS B 1 212 ? 2.256 -32.531 -11.43 1 89.12 212 LYS B O 1
ATOM 3589 N N . PRO B 1 213 ? 1.021 -32 -13.32 1 84.94 213 PRO B N 1
ATOM 3590 C CA . PRO B 1 213 ? -0.003 -32.969 -12.914 1 84.94 213 PRO B CA 1
ATOM 3591 C C . PRO B 1 213 ? 0.565 -34.344 -12.664 1 84.94 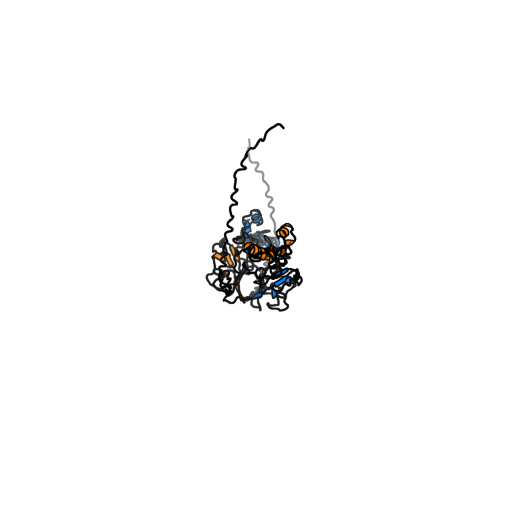213 PRO B C 1
ATOM 3593 O O . PRO B 1 213 ? 1.386 -34.844 -13.445 1 84.94 213 PRO B O 1
ATOM 3596 N N . GLY B 1 214 ? 0.17 -35 -11.586 1 86.69 214 GLY B N 1
ATOM 3597 C CA . GLY B 1 214 ? 0.648 -36.344 -11.242 1 86.69 214 GLY B CA 1
ATOM 3598 C C . GLY B 1 214 ? 1.816 -36.312 -10.273 1 86.69 214 GLY B C 1
ATOM 3599 O O . GLY B 1 214 ? 2.225 -37.375 -9.766 1 86.69 214 GLY B O 1
ATOM 3600 N N . PHE B 1 215 ? 2.402 -35.156 -10.086 1 89.38 215 PHE B N 1
ATOM 3601 C CA . PHE B 1 215 ? 3.531 -35 -9.18 1 89.38 215 PHE B CA 1
ATOM 3602 C C . PHE B 1 215 ? 3.148 -34.125 -7.992 1 89.38 215 PHE B C 1
ATOM 3604 O O . PHE B 1 215 ? 2.219 -33.312 -8.078 1 89.38 215 PHE B O 1
ATOM 3611 N N . GLU B 1 216 ? 3.787 -34.344 -6.832 1 88.31 216 GLU B N 1
ATOM 3612 C CA . GLU B 1 216 ? 3.537 -33.562 -5.633 1 88.31 216 GLU B CA 1
ATOM 3613 C C . GLU B 1 216 ? 4.84 -33.031 -5.023 1 88.31 216 GLU B C 1
ATOM 3615 O O . GLU B 1 216 ? 5.887 -33.688 -5.164 1 88.31 216 GLU B O 1
ATOM 3620 N N . GLY B 1 217 ? 4.695 -31.891 -4.418 1 88.56 217 GLY B N 1
ATOM 3621 C CA . GLY B 1 217 ? 5.852 -31.234 -3.814 1 88.56 217 GLY B CA 1
ATOM 3622 C C . GLY B 1 217 ? 5.785 -29.719 -3.873 1 88.56 217 GLY B C 1
ATOM 3623 O O . GLY B 1 217 ? 4.758 -29.156 -4.246 1 88.56 217 GLY B O 1
ATOM 3624 N N . ASP B 1 218 ? 6.871 -29.031 -3.473 1 86.19 218 ASP B N 1
ATOM 3625 C CA . ASP B 1 218 ? 6.906 -27.578 -3.453 1 86.19 218 ASP B CA 1
ATOM 3626 C C . ASP B 1 218 ? 7.434 -27.016 -4.773 1 86.19 218 ASP B C 1
ATOM 3628 O O . ASP B 1 218 ? 7.391 -25.812 -5.008 1 86.19 218 ASP B O 1
ATOM 3632 N N . GLY B 1 219 ? 7.941 -27.875 -5.609 1 91.62 219 GLY B N 1
ATOM 3633 C CA . GLY B 1 219 ? 8.352 -27.484 -6.949 1 91.62 219 GLY B CA 1
ATOM 3634 C C . GLY B 1 219 ? 9.773 -26.953 -7.008 1 91.62 219 GLY B C 1
ATOM 3635 O O . GLY B 1 219 ? 10.367 -26.875 -8.086 1 91.62 219 GLY B O 1
ATOM 3636 N N . GLU B 1 220 ? 10.336 -26.469 -5.934 1 92.69 220 GLU B N 1
ATOM 3637 C CA . GLU B 1 220 ? 11.688 -25.922 -5.945 1 92.69 220 GLU B CA 1
ATOM 3638 C C . GLU B 1 220 ? 12.695 -26.922 -5.379 1 92.69 220 GLU B C 1
ATOM 3640 O O . GLU B 1 220 ? 13.852 -26.969 -5.805 1 92.69 220 GLU B O 1
ATOM 3645 N N . GLU B 1 221 ? 12.211 -27.734 -4.453 1 91.19 221 GLU B N 1
ATOM 3646 C CA . GLU B 1 221 ? 13.094 -28.75 -3.877 1 91.19 221 GLU B CA 1
ATOM 3647 C C . GLU B 1 221 ? 12.773 -30.141 -4.422 1 91.19 221 GLU B C 1
ATOM 3649 O O . GLU B 1 221 ? 13.688 -30.922 -4.699 1 91.19 221 GLU B O 1
ATOM 3654 N N . ARG B 1 222 ? 11.477 -30.359 -4.484 1 90.06 222 ARG B N 1
ATOM 3655 C CA . ARG B 1 222 ? 11.133 -31.719 -4.918 1 90.06 222 ARG B CA 1
ATOM 3656 C C . ARG B 1 222 ? 9.758 -31.75 -5.566 1 90.06 222 ARG B C 1
ATOM 3658 O O . ARG B 1 222 ? 8.844 -31.031 -5.145 1 90.06 222 ARG B O 1
ATOM 3665 N N . CYS B 1 223 ? 9.633 -32.469 -6.602 1 92.12 223 CYS B N 1
ATOM 3666 C CA . CYS B 1 223 ? 8.375 -32.906 -7.215 1 92.12 223 CYS B CA 1
ATOM 3667 C C . CYS B 1 223 ? 8.406 -34.406 -7.543 1 92.12 223 CYS B C 1
ATOM 3669 O O . CYS B 1 223 ? 9.023 -34.812 -8.523 1 92.12 223 CYS B O 1
ATOM 3671 N N . THR B 1 224 ? 7.75 -35.188 -6.703 1 87.31 224 THR B N 1
ATOM 3672 C CA . THR B 1 224 ? 7.801 -36.656 -6.844 1 87.31 224 THR B CA 1
ATOM 3673 C C . THR B 1 224 ? 6.441 -37.188 -7.27 1 87.31 224 THR B C 1
ATOM 3675 O O . THR B 1 224 ? 5.402 -36.625 -6.93 1 87.31 224 THR B O 1
ATOM 3678 N N . GLY B 1 225 ? 6.523 -38.188 -8.227 1 81.94 225 GLY B N 1
ATOM 3679 C CA . GLY B 1 225 ? 5.297 -38.781 -8.727 1 81.94 225 GLY B CA 1
ATOM 3680 C C . GLY B 1 225 ? 4.441 -39.406 -7.629 1 81.94 225 GLY B C 1
ATOM 3681 O O . GLY B 1 225 ? 4.965 -39.875 -6.625 1 81.94 225 GLY B O 1
ATOM 3682 N N . LYS B 1 226 ? 3.186 -39.062 -7.672 1 69.25 226 LYS B N 1
ATOM 3683 C CA . LYS B 1 226 ? 2.254 -39.625 -6.699 1 69.25 226 LYS B CA 1
ATOM 3684 C C . LYS B 1 226 ? 2.486 -41.125 -6.52 1 69.25 226 LYS B C 1
ATOM 3686 O O . LYS B 1 226 ? 2.365 -41.656 -5.41 1 69.25 226 LYS B O 1
ATOM 3691 N N . CYS B 1 227 ? 2.783 -41.812 -7.617 1 61.16 227 CYS B N 1
ATOM 3692 C CA . CYS B 1 227 ? 2.932 -43.25 -7.543 1 61.16 227 CYS B CA 1
ATOM 3693 C C . CYS B 1 227 ? 4.242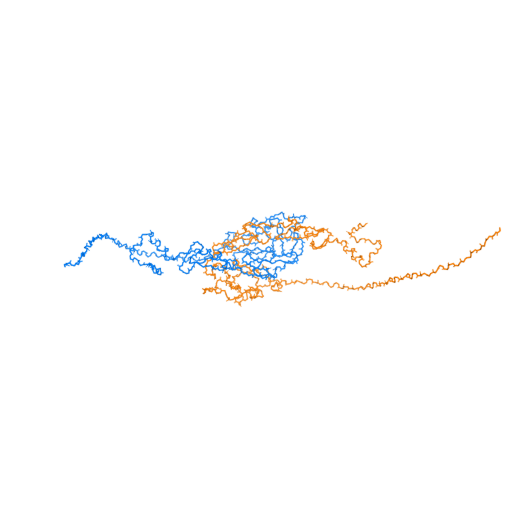 -43.656 -6.863 1 61.16 227 CYS B C 1
ATOM 3695 O O . CYS B 1 227 ? 4.289 -44.594 -6.094 1 61.16 227 CYS B O 1
ATOM 3697 N N . LEU B 1 228 ? 5.227 -42.969 -7.172 1 55.22 228 LEU B N 1
ATOM 3698 C CA . LEU B 1 228 ? 6.512 -43.344 -6.609 1 55.22 228 LEU B CA 1
ATOM 3699 C C . LEU B 1 228 ? 6.516 -43.188 -5.094 1 55.22 228 LEU B C 1
ATOM 3701 O O . LEU B 1 228 ? 7.117 -44 -4.375 1 55.22 228 LEU B O 1
ATOM 3705 N N . ASP B 1 229 ? 5.91 -42.25 -4.613 1 53.97 229 ASP B N 1
ATOM 3706 C CA . ASP B 1 229 ? 5.863 -42.094 -3.164 1 53.97 229 ASP B CA 1
ATOM 3707 C C . ASP B 1 229 ? 5.07 -43.219 -2.512 1 53.97 229 ASP B C 1
ATOM 3709 O O . ASP B 1 229 ? 5.434 -43.688 -1.438 1 53.97 229 ASP B O 1
ATOM 3713 N N . ARG B 1 230 ? 3.996 -43.656 -3.262 1 52.09 230 ARG B N 1
ATOM 3714 C CA . ARG B 1 230 ? 3.238 -44.781 -2.74 1 52.09 230 ARG B CA 1
ATOM 3715 C C . ARG B 1 230 ? 4.051 -46.094 -2.82 1 52.09 230 ARG B C 1
ATOM 3717 O O . ARG B 1 230 ? 3.996 -46.906 -1.914 1 52.09 230 ARG B O 1
ATOM 3724 N N . VAL B 1 231 ? 4.848 -46.094 -3.84 1 53.06 231 VAL B N 1
ATOM 3725 C CA . VAL B 1 231 ? 5.652 -47.312 -3.943 1 53.06 231 VAL B CA 1
ATOM 3726 C C . VAL B 1 231 ? 6.785 -47.25 -2.92 1 53.06 231 VAL B C 1
ATOM 3728 O O . VAL B 1 231 ? 7.102 -48.281 -2.297 1 53.06 231 VAL B O 1
ATOM 3731 N N . ALA B 1 232 ? 7.336 -46.125 -2.736 1 52.25 232 ALA B N 1
ATOM 3732 C CA . ALA B 1 232 ? 8.406 -46.031 -1.748 1 52.25 232 ALA B CA 1
ATOM 3733 C C . ALA B 1 232 ? 7.891 -46.344 -0.349 1 52.25 232 ALA B C 1
ATOM 3735 O O . ALA B 1 232 ? 8.562 -47.031 0.426 1 52.25 232 ALA B O 1
ATOM 3736 N N . ILE B 1 233 ? 6.785 -45.875 -0.113 1 52.75 233 ILE B N 1
ATOM 3737 C CA . ILE B 1 233 ? 6.211 -46.188 1.192 1 52.75 233 ILE B CA 1
ATOM 3738 C C . ILE B 1 233 ? 5.883 -47.688 1.267 1 52.75 233 ILE B C 1
ATOM 3740 O O . ILE B 1 233 ? 6.117 -48.312 2.293 1 52.75 233 ILE B O 1
ATOM 3744 N N . LEU B 1 234 ? 5.395 -48.188 0.058 1 52.75 234 LEU B N 1
ATOM 3745 C CA . LEU B 1 234 ? 5.109 -49.625 0.061 1 52.75 234 LEU B CA 1
ATOM 3746 C C . LEU B 1 234 ? 6.398 -50.438 0.165 1 52.75 234 LEU B C 1
ATOM 3748 O O . LEU B 1 234 ? 6.426 -51.469 0.812 1 52.75 234 LEU B O 1
ATOM 3752 N N . ALA B 1 235 ? 7.387 -49.875 -0.507 1 54.03 235 ALA B N 1
ATOM 3753 C CA . ALA B 1 235 ? 8.664 -50.594 -0.438 1 54.03 235 ALA B CA 1
ATOM 3754 C C . ALA B 1 235 ? 9.234 -50.562 0.978 1 54.03 235 ALA B C 1
ATOM 3756 O O . ALA B 1 235 ? 9.789 -51.562 1.451 1 54.03 235 ALA B O 1
ATOM 3757 N N . ILE B 1 236 ? 9.109 -49.406 1.626 1 51.38 236 ILE B N 1
ATOM 3758 C CA . ILE B 1 236 ? 9.672 -49.312 2.969 1 51.38 236 ILE B CA 1
ATOM 3759 C C . ILE B 1 236 ? 8.859 -50.188 3.93 1 51.38 236 ILE B C 1
ATOM 3761 O O . ILE B 1 236 ? 9.422 -50.812 4.836 1 51.38 236 ILE B O 1
ATOM 3765 N N . ASN B 1 237 ? 7.605 -50.156 3.682 1 51.59 237 ASN B N 1
ATOM 3766 C CA . ASN B 1 237 ? 6.82 -50.969 4.613 1 51.59 237 ASN B CA 1
ATOM 3767 C C . ASN B 1 237 ? 6.832 -52.438 4.227 1 51.59 237 ASN B C 1
ATOM 3769 O O . ASN B 1 237 ? 6.082 -53.25 4.789 1 51.59 237 ASN B O 1
ATOM 3773 N N . GLY B 1 238 ? 7.758 -52.906 3.453 1 49.59 238 GLY B N 1
ATOM 3774 C CA . GLY B 1 238 ? 7.984 -54.312 3.178 1 49.59 238 GLY B CA 1
ATOM 3775 C C . GLY B 1 238 ? 6.895 -54.938 2.328 1 49.59 238 GLY B C 1
ATOM 3776 O O . GLY B 1 238 ? 6.848 -56.156 2.17 1 49.59 238 GLY B O 1
ATOM 3777 N N . LYS B 1 239 ? 5.84 -54.219 2.117 1 46.06 239 LYS B N 1
ATOM 3778 C CA . LYS B 1 239 ? 4.707 -54.844 1.437 1 46.06 239 LYS B CA 1
ATOM 3779 C C . LYS B 1 239 ? 4.922 -54.844 -0.074 1 46.06 239 LYS B C 1
ATOM 3781 O O . LYS B 1 239 ? 3.984 -55.125 -0.835 1 46.06 239 LYS B O 1
ATOM 3786 N N . VAL B 1 240 ? 6.031 -54.469 -0.573 1 45.28 240 VAL B N 1
ATOM 3787 C CA . VAL B 1 240 ? 6.27 -54.75 -1.984 1 45.28 240 VAL B CA 1
ATOM 3788 C C . VAL B 1 240 ? 6.434 -56.25 -2.188 1 45.28 240 VAL B C 1
ATOM 3790 O O . VAL B 1 240 ? 7.508 -56.812 -1.952 1 45.28 240 VAL B O 1
ATOM 3793 N N . GLY B 1 241 ? 5.625 -57.062 -1.592 1 37.97 241 GLY B N 1
ATOM 3794 C CA . GLY B 1 241 ? 5.781 -58.406 -2.117 1 37.97 241 GLY B CA 1
ATOM 3795 C C . GLY B 1 241 ? 5.887 -58.469 -3.631 1 37.97 241 GLY B C 1
ATOM 3796 O O . GLY B 1 241 ? 5.641 -57.469 -4.301 1 37.97 241 GLY B O 1
ATOM 3797 N N . GLN B 1 242 ? 6.082 -59.719 -4.348 1 38.72 242 GLN B N 1
ATOM 3798 C CA . GLN B 1 242 ? 6.18 -60.062 -5.758 1 38.72 242 GLN B CA 1
ATOM 3799 C C . GLN B 1 242 ? 5.211 -59.25 -6.605 1 38.72 242 GLN B C 1
ATOM 3801 O O . GLN B 1 242 ? 5.621 -58.594 -7.57 1 38.72 242 GLN B O 1
ATOM 3806 N N . GLY B 1 243 ? 4.043 -59.875 -7.086 1 38.81 243 GLY B N 1
ATOM 3807 C CA . GLY B 1 243 ? 2.998 -59.625 -8.07 1 38.81 243 GLY B CA 1
ATOM 3808 C C . GLY B 1 243 ? 2.178 -58.375 -7.773 1 38.81 243 GLY B C 1
ATOM 3809 O O . GLY B 1 243 ? 1.052 -58.25 -8.25 1 38.81 243 GLY B O 1
ATOM 3810 N N . GLY B 1 244 ? 2.361 -57.812 -6.684 1 41.31 244 GLY B N 1
ATOM 3811 C CA . GLY B 1 244 ? 1.289 -56.938 -6.23 1 41.31 244 GLY B CA 1
ATOM 3812 C C . GLY B 1 244 ? 1.055 -55.75 -7.148 1 41.31 244 GLY B C 1
ATOM 3813 O O . GLY B 1 244 ? 1.979 -55.281 -7.816 1 41.31 244 GLY B O 1
ATOM 3814 N N . SER B 1 245 ? -0.103 -55.625 -7.668 1 40.97 245 SER B N 1
ATOM 3815 C CA . SER B 1 245 ? -0.752 -54.625 -8.531 1 40.97 245 SER B CA 1
ATOM 3816 C C . SER B 1 245 ? -0.403 -53.219 -8.102 1 40.97 245 SER B C 1
ATOM 3818 O O . SER B 1 245 ? -0.345 -52.906 -6.906 1 40.97 245 SER B O 1
ATOM 3820 N N . SER B 1 246 ? 0.526 -52.594 -8.852 1 47.84 246 SER B N 1
ATOM 3821 C CA . SER B 1 246 ? 0.71 -51.156 -8.789 1 47.84 246 SER B CA 1
ATOM 3822 C C . SER B 1 246 ? -0.575 -50.438 -8.375 1 47.84 246 SER B C 1
ATOM 3824 O O . SER B 1 246 ? -1.674 -50.906 -8.664 1 47.84 246 SER B O 1
ATOM 3826 N N . PRO B 1 247 ? -0.659 -49.844 -7.23 1 47.38 247 PRO B N 1
ATOM 3827 C CA . PRO B 1 247 ? -1.938 -49.156 -7 1 47.38 247 PRO B CA 1
ATOM 3828 C C . PRO B 1 247 ? -2.555 -48.594 -8.281 1 47.38 247 PRO B C 1
ATOM 3830 O O . PRO B 1 247 ? -1.835 -48.312 -9.242 1 47.38 247 PRO B O 1
ATOM 3833 N N . PRO B 1 248 ? -3.85 -48.75 -8.523 1 42.25 248 PRO B N 1
ATOM 3834 C CA . PRO B 1 248 ? -4.543 -48.219 -9.703 1 42.25 248 PRO B CA 1
ATOM 3835 C C . PRO B 1 248 ? -4.211 -46.75 -9.961 1 42.25 248 PRO B C 1
ATOM 3837 O O . PRO B 1 248 ? -4.223 -45.938 -9.031 1 42.25 248 PRO B O 1
ATOM 3840 N N . GLY B 1 249 ? -3.562 -46.375 -11.172 1 47.88 249 GLY B N 1
ATOM 3841 C CA . GLY B 1 249 ? -3.111 -45.125 -11.734 1 47.88 249 GLY B CA 1
ATOM 3842 C C . GLY B 1 249 ? -1.603 -44.969 -11.734 1 47.88 249 GLY B C 1
ATOM 3843 O O . GLY B 1 249 ? -1.07 -43.969 -12.234 1 47.88 249 GLY B O 1
ATOM 3844 N N . CYS B 1 250 ? -0.893 -45.531 -10.773 1 49.53 250 CYS B N 1
ATOM 3845 C CA . CYS B 1 250 ? 0.564 -45.5 -10.844 1 49.53 250 CYS B CA 1
ATOM 3846 C C . CYS B 1 250 ? 1.081 -46.562 -11.789 1 49.53 250 CYS B C 1
ATOM 3848 O O . CYS B 1 250 ? 0.908 -47.781 -11.531 1 49.53 250 CYS B O 1
ATOM 3850 N N . ASP B 1 251 ? 0.966 -46.469 -13.078 1 42.5 251 ASP B N 1
ATOM 3851 C CA . ASP B 1 251 ? 1.562 -47.406 -14.016 1 42.5 251 ASP B CA 1
ATOM 3852 C C . ASP B 1 251 ? 3.062 -47.562 -13.766 1 42.5 251 ASP B C 1
ATOM 3854 O O . ASP B 1 251 ? 3.828 -46.625 -14 1 42.5 251 ASP B O 1
ATOM 3858 N N . LEU B 1 252 ? 3.389 -48.156 -12.703 1 37.94 252 LEU B N 1
ATOM 3859 C CA . LEU B 1 252 ? 4.789 -48.562 -12.617 1 37.94 252 LEU B CA 1
ATOM 3860 C C . LEU B 1 252 ? 5.18 -49.406 -13.812 1 37.94 252 LEU B C 1
ATOM 3862 O O . LEU B 1 252 ? 4.758 -50.562 -13.914 1 37.94 252 LEU B O 1
ATOM 3866 N N . ARG B 1 253 ? 5.207 -48.875 -14.969 1 36.53 253 ARG B N 1
ATOM 3867 C CA . ARG B 1 253 ? 5.945 -49.656 -15.938 1 36.53 253 ARG B CA 1
ATOM 3868 C C . ARG B 1 253 ? 7.387 -49.875 -15.492 1 36.53 253 ARG B C 1
ATOM 3870 O O . ARG B 1 253 ? 8.18 -48.938 -15.461 1 36.53 253 ARG B O 1
ATOM 3877 N N . MET B 1 254 ? 7.648 -50.656 -14.453 1 28.58 254 MET B N 1
ATOM 3878 C CA . MET B 1 254 ? 8.961 -51.25 -14.617 1 28.58 254 MET B CA 1
ATOM 3879 C C . MET B 1 254 ? 8.961 -52.25 -15.781 1 28.58 254 MET B C 1
ATOM 3881 O O . MET B 1 254 ? 7.977 -52.969 -16 1 28.58 254 MET B O 1
#

Nearest PDB structures (foldseek):
  7alj-assembly1_A  TM=4.449E-01  e=4.026E-08  Drosophila melanogaster
  7pfp-assembly1_A  TM=4.470E-01  e=1.523E-07  Homo sapiens
  7pfp-assembly1_C  TM=4.155E-01  e=1.801E-06  Homo sapiens
  7q3n-assembly1_U  TM=3.631E-01  e=1.232E-06  Homo sapiens
  6pog-assembly1_B  TM=2.837E-01  e=6.136E-07  Homo sapiens